Protein AF-0000000079171669 (afdb_homodimer)

Radius of gyration: 24.83 Å; Cα contacts (8 Å, |Δi|>4): 778; chains: 2; bounding box: 107×64×56 Å

Solvent-accessible surface area (backbone atoms only — not comparable to full-atom values): 28390 Å² total; per-residue (Å²): 135,84,79,78,77,76,76,77,76,78,76,75,77,74,74,72,75,72,70,76,73,68,82,67,64,66,71,78,35,54,44,98,86,60,49,79,40,49,59,65,47,51,40,52,25,52,44,50,31,38,66,53,55,42,48,67,87,51,72,44,30,57,74,91,30,18,65,59,50,40,49,38,75,72,31,68,59,42,53,47,37,39,47,52,41,50,49,42,52,50,50,41,63,72,70,65,58,77,78,76,82,76,78,33,35,28,35,39,33,33,37,77,54,38,37,31,40,54,60,71,62,30,59,78,41,50,28,16,44,39,73,79,52,65,69,61,51,49,55,55,49,56,66,34,71,55,47,59,32,63,66,43,50,53,50,51,50,54,40,49,74,71,63,37,38,34,33,38,51,37,81,54,47,48,93,43,45,68,30,49,52,52,21,38,46,74,58,69,50,74,84,60,72,46,77,45,54,33,50,82,90,47,69,86,49,48,50,17,57,52,49,12,48,52,47,42,52,43,42,72,71,59,37,42,46,56,30,33,43,21,32,42,66,24,70,60,42,53,71,59,70,54,75,34,60,38,65,35,81,54,71,45,66,64,63,79,137,84,78,78,78,77,76,77,76,75,75,74,76,74,73,70,76,71,70,76,72,68,81,65,64,64,68,76,37,55,45,98,87,59,49,78,40,47,59,65,47,50,40,52,26,52,45,50,31,39,67,54,56,43,50,67,89,51,72,45,31,56,74,91,30,18,64,59,49,40,51,40,75,71,32,68,58,41,53,48,38,38,45,52,39,49,50,39,50,50,51,40,63,74,70,65,59,76,79,76,80,75,78,32,34,28,35,39,32,34,37,78,54,37,37,30,42,53,59,71,62,30,60,77,41,49,28,16,43,40,73,81,51,63,70,61,51,49,54,55,49,55,65,34,72,55,47,60,33,65,66,42,50,52,50,52,51,52,40,49,73,71,64,38,38,33,32,38,50,38,81,52,46,48,91,44,45,66,30,48,52,51,22,38,45,75,57,68,49,74,84,60,72,45,79,46,53,33,48,82,90,45,70,86,50,47,48,18,56,51,49,12,50,52,47,44,53,42,41,74,73,59,37,43,44,54,30,34,44,21,31,42,66,24,70,61,42,54,69,60,70,56,74,35,61,37,65,36,81,55,71,47,66,64,64,80

Structure (mmCIF, N/CA/C/O backbone):
data_AF-0000000079171669-model_v1
#
loop_
_entity.id
_entity.type
_entity.pdbx_description
1 polymer 'Acid phosphatase'
#
loop_
_atom_site.group_PDB
_atom_site.id
_atom_site.type_symbol
_atom_site.label_atom_id
_atom_site.label_alt_id
_atom_site.label_comp_id
_atom_site.label_asym_id
_atom_site.label_entity_id
_atom_site.label_seq_id
_atom_site.pdbx_PDB_ins_code
_atom_site.Cartn_x
_atom_site.Cartn_y
_atom_site.Cartn_z
_atom_site.occupancy
_atom_site.B_iso_or_equiv
_atom_site.auth_seq_id
_atom_site.auth_comp_id
_atom_site.auth_asym_id
_atom_site.auth_atom_id
_atom_site.pdbx_PDB_model_num
ATOM 1 N N . MET A 1 1 ? -47.844 -34.594 29.109 1 32.5 1 MET A N 1
ATOM 2 C CA . MET A 1 1 ? -47.312 -33.219 29.156 1 32.5 1 MET A CA 1
ATOM 3 C C . MET A 1 1 ? -46.531 -32.906 27.891 1 32.5 1 MET A C 1
ATOM 5 O O . MET A 1 1 ? -45.562 -33.562 27.562 1 32.5 1 MET A O 1
ATOM 9 N N . GLU A 1 2 ? -47.219 -32.344 26.828 1 31.36 2 GLU A N 1
ATOM 10 C CA . GLU A 1 2 ? -46.938 -32 25.438 1 31.36 2 GLU A CA 1
ATOM 11 C C . GLU A 1 2 ? -45.875 -30.922 25.344 1 31.36 2 GLU A C 1
ATOM 13 O O . GLU A 1 2 ? -46.062 -29.812 25.828 1 31.36 2 GLU A O 1
ATOM 18 N N . ARG A 1 3 ? -44.562 -31.297 25.5 1 36.62 3 ARG A N 1
ATOM 19 C CA . ARG A 1 3 ? -43.406 -30.391 25.406 1 36.62 3 ARG A CA 1
ATOM 20 C C . ARG A 1 3 ? -43.469 -29.594 24.109 1 36.62 3 ARG A C 1
ATOM 22 O O . ARG A 1 3 ? -43.531 -30.156 23.016 1 36.62 3 ARG A O 1
ATOM 29 N N . TYR A 1 4 ? -44.062 -28.359 24.156 1 34.09 4 TYR A N 1
ATOM 30 C CA . TYR A 1 4 ? -44.094 -27.406 23.062 1 34.09 4 TYR A CA 1
ATOM 31 C C . TYR A 1 4 ? -42.688 -27.109 22.547 1 34.09 4 TYR A C 1
ATOM 33 O O . TYR A 1 4 ? -41.781 -26.812 23.328 1 34.09 4 TYR A O 1
ATOM 41 N N . VAL A 1 5 ? -42.25 -27.75 21.484 1 37.69 5 VAL A N 1
ATOM 42 C CA . VAL A 1 5 ? -41.031 -27.531 20.703 1 37.69 5 VAL A CA 1
ATOM 43 C C . VAL A 1 5 ? -41 -26.078 20.219 1 37.69 5 VAL A C 1
ATOM 45 O O . VAL A 1 5 ? -41.875 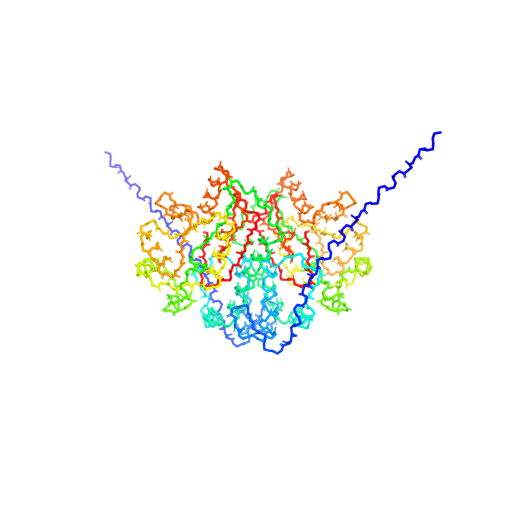-25.656 19.453 1 37.69 5 VAL A O 1
ATOM 48 N N . VAL A 1 6 ? -40.625 -25.125 21.078 1 36.31 6 VAL A N 1
ATOM 49 C CA . VAL A 1 6 ? -40.469 -23.734 20.656 1 36.31 6 VAL A CA 1
ATOM 50 C C . VAL A 1 6 ? -39.438 -23.656 19.516 1 36.31 6 VAL A C 1
ATOM 52 O O . VAL A 1 6 ? -38.281 -24.047 19.672 1 36.31 6 VAL A O 1
ATOM 55 N N . VAL A 1 7 ? -39.875 -23.766 18.266 1 35.84 7 VAL A N 1
ATOM 56 C CA . VAL A 1 7 ? -39.094 -23.516 17.047 1 35.84 7 VAL A CA 1
ATOM 57 C C . VAL A 1 7 ? -38.562 -22.094 17.062 1 35.84 7 VAL A C 1
ATOM 59 O O . VAL A 1 7 ? -39.344 -21.125 17.109 1 35.84 7 VAL A O 1
ATOM 62 N N . PHE A 1 8 ? -37.438 -21.891 17.703 1 33.59 8 PHE A N 1
ATOM 63 C CA . PHE A 1 8 ? -36.75 -20.594 17.594 1 33.59 8 PHE A CA 1
ATOM 64 C C . PHE A 1 8 ? -36.469 -20.25 16.141 1 33.59 8 PHE A C 1
ATOM 66 O O . PHE A 1 8 ? -35.781 -20.984 15.445 1 33.59 8 PHE A O 1
ATOM 73 N N . LEU A 1 9 ? -37.406 -19.562 15.484 1 31.53 9 LEU A N 1
ATOM 74 C CA . LEU A 1 9 ? -37.219 -18.953 14.18 1 31.53 9 LEU A CA 1
ATOM 75 C C . LEU A 1 9 ? -36.062 -17.969 14.219 1 31.53 9 LEU A C 1
ATOM 77 O O . LEU A 1 9 ? -36.125 -16.969 14.945 1 31.53 9 LEU A O 1
ATOM 81 N N . VAL A 1 10 ? -34.844 -18.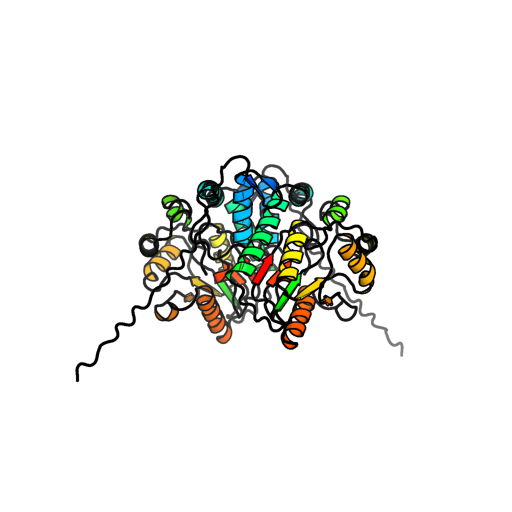453 14.109 1 32.25 10 VAL A N 1
ATOM 82 C CA . VAL A 1 10 ? -33.688 -17.578 13.898 1 32.25 10 VAL A CA 1
ATOM 83 C C . VAL A 1 10 ? -33.969 -16.656 12.703 1 32.25 10 VAL A C 1
ATOM 85 O O . VAL A 1 10 ? -34.156 -17.141 11.578 1 32.25 10 VAL A O 1
ATOM 88 N N . ALA A 1 11 ? -34.562 -15.492 12.922 1 33.06 11 ALA A N 1
ATOM 89 C CA . ALA A 1 11 ? -34.656 -14.43 11.93 1 33.06 11 ALA A CA 1
ATOM 90 C C . ALA A 1 11 ? -33.281 -14.047 11.414 1 33.06 11 ALA A C 1
ATOM 92 O O . ALA A 1 11 ? -32.406 -13.578 12.172 1 33.06 11 ALA A O 1
ATOM 93 N N . MET A 1 12 ? -32.781 -14.797 10.469 1 29.91 12 MET A N 1
ATOM 94 C CA . MET A 1 12 ? -31.625 -14.383 9.688 1 29.91 12 MET A CA 1
ATOM 95 C C . MET A 1 12 ? -31.812 -12.969 9.148 1 29.91 12 MET A C 1
ATOM 97 O O . MET A 1 12 ? -32.688 -12.727 8.32 1 29.91 12 MET A O 1
ATOM 101 N N . CYS A 1 13 ? -31.688 -11.953 9.984 1 30.45 13 CYS A N 1
ATOM 102 C CA . CYS A 1 13 ? -31.625 -10.594 9.453 1 30.45 13 CYS A CA 1
ATOM 103 C C . CYS A 1 13 ? -30.609 -10.5 8.32 1 30.45 13 CYS A C 1
ATOM 105 O O . CYS A 1 13 ? -29.406 -10.648 8.531 1 30.45 13 CYS A O 1
ATOM 107 N N . LEU A 1 14 ? -30.984 -10.953 7.141 1 30.83 14 LEU A N 1
ATOM 108 C CA . LEU A 1 14 ? -30.297 -10.633 5.902 1 30.83 14 LEU A CA 1
ATOM 109 C C . LEU A 1 14 ? -30.031 -9.133 5.797 1 30.83 14 LEU A C 1
ATOM 111 O O . LEU A 1 14 ? -30.969 -8.359 5.57 1 30.83 14 LEU A O 1
ATOM 115 N N . SER A 1 15 ? -29.188 -8.617 6.637 1 32.41 15 SER A N 1
ATOM 116 C CA . SER A 1 15 ? -28.766 -7.25 6.344 1 32.41 15 SER A CA 1
ATOM 117 C C . SER A 1 15 ? -28.328 -7.102 4.895 1 32.41 15 SER A C 1
ATOM 119 O O . SER A 1 15 ? -27.359 -7.734 4.465 1 32.41 15 SER A O 1
ATOM 121 N N . ASN A 1 16 ? -29.281 -6.852 4.047 1 31.03 16 ASN A N 1
ATOM 122 C CA . ASN A 1 16 ? -29 -6.344 2.707 1 31.03 16 ASN A CA 1
ATOM 123 C C . ASN A 1 16 ? -28.047 -5.152 2.74 1 31.03 16 ASN A C 1
ATOM 125 O O . ASN A 1 16 ? -28.375 -4.109 3.305 1 31.03 16 ASN A O 1
ATOM 129 N N . VAL A 1 17 ? -26.828 -5.449 2.805 1 33.41 17 VAL A N 1
ATOM 130 C CA . VAL A 1 17 ? -25.875 -4.398 2.477 1 33.41 17 VAL A CA 1
ATOM 131 C C . VAL A 1 17 ? -26.234 -3.766 1.134 1 33.41 17 VAL A C 1
ATOM 133 O O . VAL A 1 17 ? -26.125 -4.406 0.087 1 33.41 17 VAL A O 1
ATOM 136 N N . LEU A 1 18 ? -27.297 -2.92 1.169 1 29.25 18 LEU A N 1
ATOM 137 C CA . LEU A 1 18 ? -27.562 -2.045 0.03 1 29.25 18 LEU A CA 1
ATOM 138 C C . LEU A 1 18 ? -26.281 -1.345 -0.417 1 29.25 18 LEU A C 1
ATOM 140 O O . LEU A 1 18 ? -25.734 -0.522 0.317 1 29.25 18 LEU A O 1
ATOM 144 N N . THR A 1 19 ? -25.547 -2.025 -1.146 1 34.75 19 THR A N 1
ATOM 145 C CA . THR A 1 19 ? -24.594 -1.234 -1.927 1 34.75 19 THR A CA 1
ATOM 146 C C . THR A 1 19 ? -25.328 -0.146 -2.713 1 34.75 19 THR A C 1
ATOM 148 O O . THR A 1 19 ? -26.203 -0.441 -3.531 1 34.75 19 THR A O 1
ATOM 151 N N . ALA A 1 20 ? -25.547 0.956 -2.146 1 31.33 20 ALA A N 1
ATOM 152 C CA . ALA A 1 20 ? -26.047 2.098 -2.916 1 31.33 20 ALA A CA 1
ATOM 153 C C . ALA A 1 20 ? -25.312 2.213 -4.25 1 31.33 20 ALA A C 1
ATOM 155 O O . ALA A 1 20 ? -24.141 2.615 -4.293 1 31.33 20 ALA A O 1
ATOM 156 N N . ALA A 1 21 ? -25.719 1.416 -5.207 1 32.19 21 ALA A N 1
ATOM 157 C CA . ALA A 1 21 ? -25.391 1.851 -6.562 1 32.19 21 ALA A CA 1
ATOM 158 C C . ALA A 1 21 ? -25.828 3.293 -6.797 1 32.19 21 ALA A C 1
ATOM 160 O O . ALA A 1 21 ? -27.031 3.584 -6.852 1 32.19 21 ALA A O 1
ATOM 161 N N . ALA A 1 22 ? -25.125 4.316 -6.266 1 33.56 22 ALA A N 1
ATOM 162 C CA . ALA A 1 22 ? -25.469 5.664 -6.719 1 33.56 22 ALA A CA 1
ATOM 163 C C . ALA A 1 22 ? -25.766 5.684 -8.219 1 33.56 22 ALA A C 1
ATOM 165 O O . ALA A 1 22 ? -25.016 5.098 -9.008 1 33.56 22 ALA A O 1
ATOM 166 N N . ASP A 1 23 ? -26.969 5.777 -8.656 1 34.66 23 ASP A N 1
ATOM 167 C CA . ASP A 1 23 ? -27.312 6.082 -10.039 1 34.66 23 ASP A CA 1
ATOM 168 C C . ASP A 1 23 ? -26.297 7.027 -10.664 1 34.66 23 ASP A C 1
ATOM 170 O O . ASP A 1 23 ? -26.297 8.227 -10.391 1 34.66 23 ASP A O 1
ATOM 174 N N . TRP A 1 24 ? -25.078 6.566 -10.836 1 37.25 24 TRP A N 1
ATOM 175 C CA . TRP A 1 24 ? -24.094 7.336 -11.578 1 37.25 24 TRP A CA 1
ATOM 176 C C . TRP A 1 24 ? -24.688 7.875 -12.875 1 37.25 24 TRP A C 1
ATOM 178 O O . TRP A 1 24 ? -25 7.109 -13.789 1 37.25 24 TRP A O 1
ATOM 188 N N . ASN A 1 25 ? -25.594 8.648 -12.945 1 38.28 25 ASN A N 1
ATOM 189 C CA . ASN A 1 25 ? -25.719 9.367 -14.211 1 38.28 25 ASN A CA 1
ATOM 190 C C . ASN A 1 25 ? -24.344 9.75 -14.766 1 38.28 25 ASN A C 1
ATOM 192 O O . ASN A 1 25 ? -23.594 10.469 -14.117 1 38.28 25 ASN A O 1
ATOM 196 N N . ILE A 1 26 ? -23.688 9 -15.609 1 40.56 26 ILE A N 1
ATOM 197 C CA . ILE A 1 26 ? -22.375 8.695 -16.188 1 40.56 26 ILE A CA 1
ATOM 198 C C . ILE A 1 26 ? -21.578 9.984 -16.391 1 40.56 26 ILE A C 1
ATOM 200 O O . ILE A 1 26 ? -20.375 10.016 -16.156 1 40.56 26 ILE A O 1
ATOM 204 N N . LEU A 1 27 ? -22.125 10.953 -17.047 1 44.28 27 LEU A N 1
ATOM 205 C CA . LEU A 1 27 ? -21.359 12.023 -17.672 1 44.28 27 LEU A CA 1
ATOM 206 C C . LEU A 1 27 ? -20.688 12.898 -16.625 1 44.28 27 LEU A C 1
ATOM 208 O O . LEU A 1 27 ? -19.516 13.266 -16.781 1 44.28 27 LEU A O 1
ATOM 212 N N . ASN A 1 28 ? -21.406 13.805 -15.883 1 48.16 28 ASN A N 1
ATOM 213 C CA . ASN A 1 28 ? -20.938 14.898 -15.023 1 48.16 28 ASN A CA 1
ATOM 214 C C . ASN A 1 28 ? -21.062 14.547 -13.547 1 48.16 28 ASN A C 1
ATOM 216 O O . ASN A 1 28 ? -22.078 14.852 -12.922 1 48.16 28 ASN A O 1
ATOM 220 N N . GLN A 1 29 ? -20.203 13.523 -13.164 1 59.03 29 GLN A N 1
ATOM 221 C CA . GLN A 1 29 ? -20.391 13.227 -11.75 1 59.03 29 GLN A CA 1
ATOM 222 C C . GLN A 1 29 ? -19.531 14.156 -10.883 1 59.03 29 GLN A C 1
ATOM 224 O O . GLN A 1 29 ? -18.469 14.594 -11.305 1 59.03 29 GLN A O 1
ATOM 229 N N . ARG A 1 30 ? -20.234 14.758 -9.961 1 62.62 30 ARG A N 1
ATOM 230 C CA . ARG A 1 30 ? -19.547 15.562 -8.953 1 62.62 30 ARG A CA 1
ATOM 231 C C . ARG A 1 30 ? -19.219 14.727 -7.719 1 62.62 30 ARG A C 1
ATOM 233 O O . ARG A 1 30 ? -20.031 13.883 -7.312 1 62.62 30 ARG A O 1
ATOM 240 N N . THR A 1 31 ? -18.047 14.922 -7.387 1 74.06 31 THR A N 1
ATOM 241 C CA . THR A 1 31 ? -17.703 14.32 -6.105 1 74.06 31 THR A CA 1
ATOM 242 C C . THR A 1 31 ? -18.484 14.961 -4.969 1 74.06 31 THR A C 1
ATOM 244 O O . THR A 1 31 ? -19.25 15.914 -5.191 1 74.06 31 THR A O 1
ATOM 247 N N . LYS A 1 32 ? -18.359 14.398 -3.863 1 66.19 32 LYS A N 1
ATOM 248 C CA . LYS A 1 32 ? -19.031 14.938 -2.682 1 66.19 32 LYS A CA 1
ATOM 249 C C . LYS A 1 32 ? -18.609 16.391 -2.432 1 66.19 32 LYS A C 1
ATOM 251 O O . LYS A 1 32 ? -19.406 17.188 -1.93 1 66.19 32 LYS A O 1
ATOM 256 N N . SER A 1 33 ? -17.406 16.672 -2.906 1 68.62 33 SER A N 1
ATOM 257 C CA . SER A 1 33 ? -16.922 18.031 -2.713 1 68.62 33 SER A CA 1
ATOM 258 C C . SER A 1 33 ? -17.312 18.922 -3.881 1 68.62 33 SER A C 1
ATOM 260 O O . SER A 1 33 ? -16.984 20.109 -3.889 1 68.62 33 SER A O 1
ATOM 262 N N . GLY A 1 34 ? -17.969 18.328 -4.895 1 73.06 34 GLY A N 1
ATOM 263 C CA . GLY A 1 34 ? -18.453 19.125 -6.012 1 73.06 34 GLY A CA 1
ATOM 264 C C . GLY A 1 34 ? -17.5 19.141 -7.191 1 73.06 34 GLY A C 1
ATOM 265 O O . GLY A 1 34 ? -17.703 19.891 -8.148 1 73.06 34 GLY A O 1
ATOM 266 N N . LEU A 1 35 ? -16.516 18.375 -7.113 1 78.81 35 LEU A N 1
ATOM 267 C CA . LEU A 1 35 ? -15.531 18.297 -8.188 1 78.81 35 LEU A CA 1
ATOM 268 C C . LEU A 1 35 ? -16.109 17.578 -9.398 1 78.81 35 LEU A C 1
ATOM 270 O O . LEU A 1 35 ? -16.641 16.484 -9.273 1 78.81 35 LEU A O 1
ATOM 274 N N . LYS A 1 36 ? -16.078 18.266 -10.547 1 84.62 36 LYS A N 1
ATOM 275 C CA . LYS A 1 36 ? -16.469 17.609 -11.789 1 84.62 36 LYS A CA 1
ATOM 276 C C . LYS A 1 36 ? -15.398 16.625 -12.25 1 84.62 36 LYS A C 1
ATOM 278 O O . LYS A 1 36 ? -14.234 17 -12.414 1 84.62 36 LYS A O 1
ATOM 283 N N . ILE A 1 37 ? -15.852 15.32 -12.406 1 90.69 37 ILE A N 1
ATOM 284 C CA . ILE A 1 37 ? -14.859 14.32 -12.781 1 90.69 37 ILE A CA 1
ATOM 285 C C . ILE A 1 37 ? -15.391 13.461 -13.922 1 90.69 37 ILE A C 1
ATOM 287 O O . ILE A 1 37 ? -16.609 13.359 -14.117 1 90.69 37 ILE A O 1
ATOM 291 N N . THR A 1 38 ? -14.5 12.922 -14.711 1 94 38 THR A N 1
ATOM 292 C CA . THR A 1 38 ? -14.852 11.961 -15.75 1 94 38 THR A CA 1
ATOM 293 C C . THR A 1 38 ? -14.961 10.555 -15.172 1 94 38 THR A C 1
ATOM 295 O O . THR A 1 38 ? -14.562 10.312 -14.031 1 94 38 THR A O 1
ATOM 298 N N . LEU A 1 39 ? -15.523 9.672 -15.938 1 95.12 39 LEU A N 1
ATOM 299 C CA . LEU A 1 39 ? -15.578 8.273 -15.547 1 95.12 39 LEU A CA 1
ATOM 300 C C . LEU A 1 39 ? -14.18 7.691 -15.383 1 95.12 39 LEU A C 1
ATOM 302 O O . LEU A 1 39 ? -13.938 6.871 -14.492 1 95.12 39 LEU A O 1
ATOM 306 N N . LYS A 1 40 ? -13.305 8.133 -16.234 1 96.44 40 LYS A N 1
ATOM 307 C CA . LYS A 1 40 ? -11.922 7.676 -16.125 1 96.44 40 LYS A CA 1
ATOM 308 C C . LYS A 1 40 ? -11.305 8.078 -14.797 1 96.44 40 LYS A C 1
ATOM 310 O O . LYS A 1 40 ? -10.625 7.281 -14.148 1 96.44 40 LYS A O 1
ATOM 315 N N . ASN A 1 41 ? -11.547 9.32 -14.383 1 97.12 41 ASN A N 1
ATOM 316 C CA . ASN A 1 41 ? -11.062 9.766 -13.086 1 97.12 41 ASN A CA 1
ATOM 317 C C . ASN A 1 41 ? -11.578 8.883 -11.953 1 97.12 41 ASN A C 1
ATOM 319 O O . ASN A 1 41 ? -10.828 8.508 -11.055 1 97.12 41 ASN A O 1
ATOM 323 N N . TYR A 1 42 ? -12.82 8.578 -12.055 1 96.75 42 TYR A N 1
ATOM 324 C CA . TYR A 1 42 ? -13.469 7.785 -11.016 1 96.75 42 TYR A CA 1
ATOM 325 C C . TYR A 1 42 ? -12.875 6.379 -10.961 1 96.75 42 TYR A C 1
ATOM 327 O O . TYR A 1 42 ? -12.484 5.906 -9.891 1 96.75 42 TYR A O 1
ATOM 335 N N . CYS A 1 43 ? -12.789 5.727 -12.07 1 98.38 43 CYS A N 1
ATOM 336 C CA . CYS A 1 43 ? -12.344 4.34 -12.117 1 98.38 43 CYS A CA 1
ATOM 337 C C . CYS A 1 43 ? -10.859 4.234 -11.766 1 98.38 43 CYS A C 1
ATOM 339 O O . CYS A 1 43 ? -10.438 3.273 -11.117 1 98.38 43 CYS A O 1
ATOM 341 N N . GLU A 1 44 ? -10.078 5.211 -12.25 1 98.06 44 GLU A N 1
ATOM 342 C CA . GLU A 1 44 ? -8.672 5.242 -11.867 1 98.06 44 GLU A CA 1
ATOM 343 C C . GLU A 1 44 ? -8.508 5.418 -10.359 1 98.06 44 GLU A C 1
ATOM 345 O O . GLU A 1 44 ? -7.645 4.789 -9.75 1 98.06 44 GLU A O 1
ATOM 350 N N . SER A 1 45 ? -9.328 6.242 -9.797 1 98.31 45 SER A N 1
ATOM 351 C CA . SER A 1 45 ? -9.281 6.457 -8.359 1 98.31 45 SER A CA 1
ATOM 352 C C . SER A 1 45 ? -9.703 5.203 -7.598 1 98.31 45 SER A C 1
ATOM 354 O O . SER A 1 45 ? -9.086 4.844 -6.59 1 98.31 45 SER A O 1
ATOM 356 N N . TRP A 1 46 ? -10.766 4.59 -8.062 1 98.38 46 TRP A N 1
ATOM 357 C CA . TRP A 1 46 ? -11.203 3.344 -7.445 1 98.38 46 TRP A CA 1
ATOM 358 C C . TRP A 1 46 ? -10.078 2.312 -7.453 1 98.38 46 TRP A C 1
ATOM 360 O O . TRP A 1 46 ? -9.758 1.727 -6.418 1 98.38 46 TRP A O 1
ATOM 370 N N . ARG A 1 47 ? -9.438 2.166 -8.578 1 98.69 47 ARG A N 1
ATOM 371 C CA . ARG A 1 47 ? -8.344 1.213 -8.719 1 98.69 47 ARG A CA 1
ATOM 372 C C . ARG A 1 47 ? -7.195 1.555 -7.773 1 98.69 47 ARG A C 1
ATOM 374 O O . ARG A 1 47 ? -6.664 0.677 -7.09 1 98.69 47 ARG A O 1
ATOM 381 N N . MET A 1 48 ? -6.836 2.822 -7.738 1 98.38 48 MET A N 1
ATOM 382 C CA . MET A 1 48 ? -5.742 3.271 -6.883 1 98.38 48 MET A CA 1
ATOM 383 C C . MET A 1 48 ? -6.031 2.967 -5.418 1 98.38 48 MET A C 1
ATOM 385 O O . MET A 1 48 ? -5.168 2.459 -4.703 1 98.38 48 MET A O 1
ATOM 389 N N . ASN A 1 49 ? -7.211 3.207 -4.992 1 98.75 49 ASN A N 1
ATOM 390 C CA . ASN A 1 49 ? -7.551 3.025 -3.586 1 98.75 49 ASN A CA 1
ATOM 391 C C . ASN A 1 49 ? -7.719 1.549 -3.236 1 98.75 49 ASN A C 1
ATOM 393 O O . ASN A 1 49 ? -7.547 1.157 -2.08 1 98.75 49 ASN A O 1
ATOM 397 N N . VAL A 1 50 ? -8.031 0.712 -4.23 1 98.69 50 VAL A N 1
ATOM 398 C CA . VAL A 1 50 ? -7.961 -0.732 -4.031 1 98.69 50 VAL A CA 1
ATOM 399 C C . VAL A 1 50 ? -6.508 -1.153 -3.824 1 98.69 50 VAL A C 1
ATOM 401 O O . VAL A 1 50 ? -6.195 -1.876 -2.875 1 98.69 50 VAL A O 1
ATOM 404 N N . GLU A 1 51 ? -5.629 -0.632 -4.715 1 98.69 51 GLU A N 1
ATOM 405 C CA . GLU A 1 51 ? -4.215 -0.991 -4.637 1 98.69 51 GLU A CA 1
ATOM 406 C C . GLU A 1 51 ? -3.596 -0.51 -3.33 1 98.69 51 GLU A C 1
ATOM 408 O O . GLU A 1 51 ? -2.689 -1.151 -2.795 1 98.69 51 GLU A O 1
ATOM 413 N N . LEU A 1 52 ? -4.125 0.537 -2.77 1 98.44 52 LEU A N 1
ATOM 414 C CA . LEU A 1 52 ? -3.57 1.107 -1.547 1 98.44 52 LEU A CA 1
ATOM 415 C C . LEU A 1 52 ? -4.227 0.495 -0.315 1 98.44 52 LEU A C 1
ATOM 417 O O . LEU A 1 52 ? -3.955 0.916 0.812 1 98.44 52 LEU A O 1
ATOM 421 N N . ASN A 1 53 ? -5.09 -0.428 -0.525 1 97.81 53 ASN A N 1
ATOM 422 C CA . ASN A 1 53 ? -5.793 -1.15 0.529 1 97.81 53 ASN A CA 1
ATOM 423 C C . ASN A 1 53 ? -6.73 -0.232 1.309 1 97.81 53 ASN A C 1
ATOM 425 O O . ASN A 1 53 ? -7.062 -0.511 2.461 1 97.81 53 ASN A O 1
ATOM 429 N N . ASN A 1 54 ? -7.078 0.945 0.728 1 98.5 54 ASN A N 1
ATOM 430 C CA . ASN A 1 54 ? -8.125 1.782 1.296 1 98.5 54 ASN A CA 1
ATOM 431 C C . ASN A 1 54 ? -9.508 1.181 1.063 1 98.5 54 ASN A C 1
ATOM 433 O O . ASN A 1 54 ? -10.32 1.099 1.989 1 98.5 54 ASN A O 1
ATOM 437 N N . ILE A 1 55 ? -9.719 0.837 -0.209 1 98.19 55 ILE A N 1
ATOM 438 C CA . ILE A 1 55 ? -10.93 0.099 -0.547 1 98.19 55 ILE A CA 1
ATOM 439 C C . ILE A 1 55 ? -10.703 -1.396 -0.342 1 98.19 55 ILE A C 1
ATOM 441 O O . ILE A 1 55 ? -9.766 -1.969 -0.909 1 98.19 55 ILE A O 1
ATOM 445 N N . ARG A 1 56 ? -11.547 -1.996 0.475 1 96.75 56 ARG A N 1
ATOM 446 C CA . ARG A 1 56 ? -11.43 -3.41 0.817 1 96.75 56 ARG A CA 1
ATOM 447 C C . ARG A 1 56 ? -12.766 -4.121 0.688 1 96.75 56 ARG A C 1
ATOM 449 O O . ARG A 1 56 ? -13.805 -3.477 0.522 1 96.75 56 ARG A O 1
ATOM 456 N N . GLU A 1 57 ? -12.727 -5.395 0.627 1 95.06 57 GLU A N 1
ATOM 457 C CA . GLU A 1 57 ? -13.867 -6.293 0.777 1 95.06 57 GLU A CA 1
ATOM 458 C C . GLU A 1 57 ? -14.898 -6.062 -0.324 1 95.06 57 GLU A C 1
ATOM 460 O O . GLU A 1 57 ? -16.094 -6.223 -0.1 1 95.06 57 GLU A O 1
ATOM 465 N N . PHE A 1 58 ? -14.469 -5.57 -1.46 1 96.12 58 PHE A N 1
ATOM 466 C CA . PHE A 1 58 ? -15.422 -5.492 -2.561 1 96.12 58 PHE A CA 1
ATOM 467 C C . PHE A 1 58 ? -15.672 -6.871 -3.16 1 96.12 58 PHE A C 1
ATOM 469 O O . PHE A 1 58 ? -14.758 -7.695 -3.24 1 96.12 58 PHE A O 1
ATOM 476 N N . SER A 1 59 ? -16.875 -7.105 -3.58 1 96.06 59 SER A N 1
ATOM 477 C CA . SER A 1 59 ? -17.25 -8.398 -4.141 1 96.06 59 SER A CA 1
ATOM 478 C C . SER A 1 59 ? -17.109 -8.406 -5.66 1 96.06 59 SER A C 1
A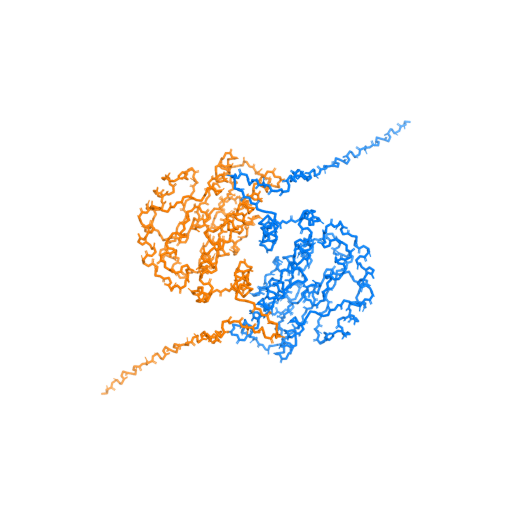TOM 480 O O . SER A 1 59 ? -16.906 -9.453 -6.266 1 96.06 59 SER A O 1
ATOM 482 N N . VAL A 1 60 ? -17.344 -7.195 -6.184 1 97.81 60 VAL A N 1
ATOM 483 C CA . VAL A 1 60 ? -17.234 -7.055 -7.633 1 97.81 60 VAL A CA 1
ATOM 484 C C . VAL A 1 60 ? -16.625 -5.695 -7.973 1 97.81 60 VAL A C 1
ATOM 486 O O . VAL A 1 60 ? -16.688 -4.762 -7.172 1 97.81 60 VAL A O 1
ATOM 489 N N . VAL A 1 61 ? -16 -5.609 -9.078 1 98.38 61 VAL A N 1
ATOM 490 C CA . VAL A 1 61 ? -15.648 -4.324 -9.664 1 98.38 61 VAL A CA 1
ATOM 491 C C . VAL A 1 61 ? -16.906 -3.537 -9.992 1 98.38 61 VAL A C 1
ATOM 493 O O . VAL A 1 61 ? -17.875 -4.09 -10.539 1 98.38 61 VAL A O 1
ATOM 496 N N . PRO A 1 62 ? -16.906 -2.244 -9.633 1 97.38 62 PRO A N 1
ATOM 497 C CA . PRO A 1 62 ? -18.094 -1.474 -10.039 1 97.38 62 PRO A CA 1
ATOM 498 C C . PRO A 1 62 ? -18.406 -1.608 -11.523 1 97.38 62 PRO A C 1
ATOM 500 O O . PRO A 1 62 ? -17.5 -1.571 -12.359 1 97.38 62 PRO A O 1
ATOM 503 N N . SER A 1 63 ? -19.656 -1.754 -11.797 1 96.69 63 SER A N 1
ATOM 504 C CA . SER A 1 63 ? -20.078 -2.045 -13.164 1 96.69 63 SER A CA 1
ATOM 505 C C . SER A 1 63 ? -19.562 -0.997 -14.141 1 96.69 63 SER A C 1
ATOM 507 O O . SER A 1 63 ? -19.125 -1.33 -15.242 1 96.69 63 SER A O 1
ATOM 509 N N . GLU A 1 64 ? -19.547 0.235 -13.75 1 96.44 64 GLU A N 1
ATOM 510 C CA . GLU A 1 64 ? -19.109 1.319 -14.625 1 96.44 64 GLU A CA 1
ATOM 511 C C . GLU A 1 64 ? -17.609 1.291 -14.852 1 96.44 64 GLU A C 1
ATOM 513 O O . GLU A 1 64 ? -17.094 1.961 -15.75 1 96.44 64 GLU A O 1
ATOM 518 N N . CYS A 1 65 ? -16.891 0.455 -14.07 1 98.12 65 CYS A N 1
ATOM 519 C CA . CYS A 1 65 ? -15.445 0.482 -14.141 1 98.12 65 CYS A CA 1
ATOM 520 C C . CYS A 1 65 ? -14.906 -0.797 -14.766 1 98.12 65 CYS A C 1
ATOM 522 O O . CYS A 1 65 ? -13.695 -0.946 -14.945 1 98.12 65 CYS A O 1
ATOM 524 N N . THR A 1 66 ? -15.742 -1.722 -15.164 1 98.12 66 THR A N 1
ATOM 525 C CA . THR A 1 66 ? -15.266 -3.01 -15.656 1 98.12 66 THR A CA 1
ATOM 526 C C . THR A 1 66 ? -14.461 -2.834 -16.938 1 98.12 66 THR A C 1
ATOM 528 O O . THR A 1 66 ? -13.445 -3.506 -17.141 1 98.12 66 THR A O 1
ATOM 531 N N . SER A 1 67 ? -14.898 -1.946 -17.781 1 97.94 67 SER A N 1
ATOM 532 C CA . SER A 1 67 ? -14.172 -1.692 -19.016 1 97.94 67 SER A CA 1
ATOM 533 C C . SER A 1 67 ? -12.797 -1.099 -18.734 1 97.94 67 SER A C 1
ATOM 535 O O . SER A 1 67 ? -11.797 -1.53 -19.328 1 97.94 67 SER A O 1
ATOM 537 N N . TYR A 1 68 ? -12.773 -0.156 -17.891 1 98.25 68 TYR A N 1
ATOM 538 C CA . TYR A 1 68 ? -11.516 0.475 -17.516 1 98.25 68 TYR A CA 1
ATOM 539 C C . TYR A 1 68 ? -10.555 -0.542 -16.906 1 98.25 68 TYR A C 1
ATOM 541 O O . TYR A 1 68 ? -9.383 -0.591 -17.281 1 98.25 68 TYR A O 1
ATOM 549 N N . ILE A 1 69 ? -11.031 -1.332 -16 1 98.56 69 ILE A N 1
ATOM 550 C CA . ILE A 1 69 ? -10.195 -2.318 -15.32 1 98.56 69 ILE A CA 1
ATOM 551 C C . ILE A 1 69 ? -9.711 -3.361 -16.312 1 98.56 69 ILE A C 1
ATOM 553 O O . ILE A 1 69 ? -8.547 -3.768 -16.281 1 98.56 69 ILE A O 1
ATOM 557 N N . GLY A 1 70 ? -10.602 -3.777 -17.172 1 98.56 70 GLY A N 1
ATOM 558 C CA . GLY A 1 70 ? -10.188 -4.703 -18.219 1 98.56 70 GLY A CA 1
ATOM 559 C C . GLY A 1 70 ? -9.062 -4.164 -19.078 1 98.56 70 GLY A C 1
ATOM 560 O O . GLY A 1 70 ? -8.078 -4.863 -19.328 1 98.56 70 GLY A O 1
ATOM 561 N N . LYS A 1 71 ? -9.219 -2.941 -19.516 1 98.38 71 LYS A N 1
ATOM 562 C CA . LYS A 1 71 ? -8.188 -2.297 -20.328 1 98.38 71 LYS A CA 1
ATOM 563 C C . LYS A 1 71 ? -6.871 -2.189 -19.562 1 98.38 71 LYS A C 1
ATOM 565 O O . LYS A 1 71 ? -5.801 -2.422 -20.141 1 98.38 71 LYS A O 1
ATOM 570 N N . TYR A 1 72 ? -6.961 -1.879 -18.359 1 98.38 72 TYR A N 1
ATOM 571 C CA . TYR A 1 72 ? -5.75 -1.773 -17.547 1 98.38 72 TYR A CA 1
ATOM 572 C C . TYR A 1 72 ? -5.062 -3.127 -17.406 1 98.38 72 TYR A C 1
ATOM 574 O O . TYR A 1 72 ? -3.879 -3.264 -17.734 1 98.38 72 TYR A O 1
ATOM 582 N N . MET A 1 73 ? -5.809 -4.188 -17.094 1 98.12 73 MET A N 1
ATOM 583 C CA . MET A 1 73 ? -5.262 -5.492 -16.734 1 98.12 73 MET A CA 1
ATOM 584 C C . MET A 1 73 ? -4.723 -6.215 -17.969 1 98.12 73 MET A C 1
ATOM 586 O O . MET A 1 73 ? -3.99 -7.199 -17.844 1 98.12 73 MET A O 1
ATOM 590 N N . THR A 1 74 ? -5.07 -5.707 -19.078 1 97.56 74 THR A N 1
ATOM 591 C CA . THR A 1 74 ? -4.586 -6.336 -20.297 1 97.56 74 THR A CA 1
ATOM 592 C C . THR A 1 74 ? -3.703 -5.371 -21.078 1 97.56 74 THR A C 1
ATOM 594 O O . THR A 1 74 ? -3.287 -5.68 -22.203 1 97.56 74 THR A O 1
ATOM 597 N N . GLY A 1 75 ? -3.449 -4.227 -20.531 1 96.12 75 GLY A N 1
ATOM 598 C CA . GLY A 1 75 ? -2.762 -3.188 -21.297 1 96.12 75 GLY A CA 1
ATOM 599 C C . GLY A 1 75 ? -1.315 -3.006 -20.875 1 96.12 75 GLY A C 1
ATOM 600 O O . GLY A 1 75 ? -0.822 -3.721 -20 1 96.12 75 GLY A O 1
ATOM 601 N N . THR A 1 76 ? -0.685 -2.045 -21.484 1 96.12 76 THR A N 1
ATOM 602 C CA . THR A 1 76 ? 0.738 -1.766 -21.328 1 96.12 76 THR A CA 1
ATOM 603 C C . THR A 1 76 ? 1.031 -1.274 -19.906 1 96.12 76 THR A C 1
ATOM 605 O O . THR A 1 76 ? 2.037 -1.659 -19.312 1 96.12 76 THR A O 1
ATOM 608 N N . GLN A 1 77 ? 0.133 -0.462 -19.391 1 97.56 77 GLN A N 1
ATOM 609 C CA . GLN A 1 77 ? 0.401 0.135 -18.078 1 97.56 77 GLN A CA 1
ATOM 610 C C . GLN A 1 77 ? 0.474 -0.931 -17 1 97.56 77 GLN A C 1
ATOM 612 O O . GLN A 1 77 ? 1.312 -0.849 -16.094 1 97.56 77 GLN A O 1
ATOM 617 N N . TYR A 1 78 ? -0.398 -1.94 -17.109 1 97.88 78 TYR A N 1
ATOM 618 C CA . TYR A 1 78 ? -0.362 -3.047 -16.156 1 97.88 78 TYR A CA 1
ATOM 619 C C . TYR A 1 78 ? 0.988 -3.754 -16.188 1 97.88 78 TYR A C 1
ATOM 621 O O . TYR A 1 78 ? 1.572 -4.039 -15.148 1 97.88 78 TYR A O 1
ATOM 629 N N . LYS A 1 79 ? 1.428 -3.973 -17.297 1 96.81 79 LYS A N 1
ATOM 630 C CA . LYS A 1 79 ? 2.701 -4.668 -17.469 1 96.81 79 LYS A CA 1
ATOM 631 C C . LYS A 1 79 ? 3.857 -3.834 -16.922 1 96.81 79 LYS A C 1
ATOM 633 O O . LYS A 1 79 ? 4.727 -4.352 -16.219 1 96.81 79 LYS A O 1
ATOM 638 N N . VAL A 1 80 ? 3.84 -2.57 -17.219 1 96.94 80 VAL A N 1
ATOM 639 C CA . VAL A 1 80 ? 4.91 -1.675 -16.781 1 96.94 80 VAL A CA 1
ATOM 640 C C . VAL A 1 80 ? 4.887 -1.536 -15.266 1 96.94 80 VAL A C 1
ATOM 642 O O . VAL A 1 80 ? 5.938 -1.55 -14.617 1 96.94 80 VAL A O 1
ATOM 645 N N . ASP A 1 81 ? 3.688 -1.398 -14.688 1 98.31 81 ASP A N 1
ATOM 646 C CA . ASP A 1 81 ? 3.557 -1.325 -13.234 1 98.31 81 ASP A CA 1
ATOM 647 C C . ASP A 1 81 ? 4.121 -2.578 -12.57 1 98.31 81 ASP A C 1
ATOM 649 O O . ASP A 1 81 ? 4.832 -2.488 -11.57 1 98.31 81 ASP A O 1
ATOM 653 N N . SER A 1 82 ? 3.834 -3.686 -13.125 1 98.38 82 SER A N 1
ATOM 654 C CA . SER A 1 82 ? 4.258 -4.969 -12.57 1 98.38 82 SER A CA 1
ATOM 655 C C . SER A 1 82 ? 5.766 -5.16 -12.711 1 98.38 82 SER A C 1
ATOM 657 O O . SER A 1 82 ? 6.434 -5.586 -11.766 1 98.38 82 SER A O 1
ATOM 659 N N . GLU A 1 83 ? 6.297 -4.824 -13.82 1 97 83 GLU A N 1
ATOM 660 C CA . GLU A 1 83 ? 7.73 -4.953 -14.047 1 97 83 GLU A CA 1
ATOM 661 C C . GLU A 1 83 ? 8.523 -4.051 -13.109 1 97 83 GLU A C 1
ATOM 663 O O . GLU A 1 83 ? 9.609 -4.422 -12.656 1 97 83 GLU A O 1
ATOM 668 N N . SER A 1 84 ? 7.98 -2.916 -12.867 1 97.25 84 SER A N 1
ATOM 669 C CA . SER A 1 84 ? 8.633 -2.012 -11.93 1 97.25 84 SER A CA 1
ATOM 670 C C . SER A 1 84 ? 8.727 -2.635 -10.539 1 97.25 84 SER A C 1
ATOM 672 O O . SER A 1 84 ? 9.75 -2.498 -9.859 1 97.25 84 SER A O 1
ATOM 674 N N . ALA A 1 85 ? 7.668 -3.289 -10.102 1 98.5 85 ALA A N 1
ATOM 675 C CA . ALA A 1 85 ? 7.703 -3.998 -8.82 1 98.5 85 ALA A CA 1
ATOM 676 C C . ALA A 1 85 ? 8.773 -5.082 -8.828 1 98.5 85 ALA A C 1
ATOM 678 O O . ALA A 1 85 ? 9.523 -5.227 -7.855 1 98.5 85 ALA A O 1
ATOM 679 N N . ILE A 1 86 ? 8.875 -5.773 -9.898 1 98.19 86 ILE A N 1
ATOM 680 C CA . ILE A 1 86 ? 9.844 -6.852 -10.039 1 98.19 86 ILE A CA 1
ATOM 681 C C . ILE A 1 86 ? 11.258 -6.281 -10.008 1 98.19 86 ILE A C 1
ATOM 683 O O . ILE A 1 86 ? 12.156 -6.848 -9.375 1 98.19 86 ILE A O 1
ATOM 687 N N . ASP A 1 87 ? 11.445 -5.195 -10.703 1 96.31 87 ASP A N 1
ATOM 688 C CA . ASP A 1 87 ? 12.742 -4.531 -10.688 1 96.31 87 ASP A CA 1
ATOM 689 C C . ASP A 1 87 ? 13.164 -4.172 -9.258 1 96.31 87 ASP A C 1
ATOM 691 O O . ASP A 1 87 ? 14.328 -4.312 -8.898 1 96.31 87 ASP A O 1
ATOM 695 N N . GLU A 1 88 ? 12.203 -3.729 -8.484 1 97.25 88 GLU A N 1
ATOM 696 C CA . GLU A 1 88 ? 12.516 -3.383 -7.102 1 97.25 88 GLU A CA 1
ATOM 697 C C . GLU A 1 88 ? 12.891 -4.617 -6.293 1 97.25 88 GLU A C 1
ATOM 699 O O . GLU A 1 88 ? 13.734 -4.547 -5.398 1 97.25 88 GLU A O 1
ATOM 704 N N . CYS A 1 89 ? 12.242 -5.742 -6.559 1 97.69 89 CYS A N 1
ATOM 705 C CA . CYS A 1 89 ? 12.672 -6.996 -5.945 1 97.69 89 CYS A CA 1
ATOM 706 C C . CYS A 1 89 ? 14.141 -7.27 -6.242 1 97.69 89 CYS A C 1
ATOM 708 O O . CYS A 1 89 ? 14.914 -7.598 -5.336 1 97.69 89 CYS A O 1
ATOM 710 N N . SER A 1 90 ? 14.469 -7.102 -7.488 1 96.44 90 SER A N 1
ATOM 711 C CA . SER A 1 90 ? 15.836 -7.375 -7.922 1 96.44 90 SER A CA 1
ATOM 712 C C . SER A 1 90 ? 16.828 -6.434 -7.254 1 96.44 90 SER A C 1
ATOM 714 O O . SER A 1 90 ? 17.891 -6.867 -6.801 1 96.44 90 SER A O 1
ATOM 716 N N . VAL A 1 91 ? 16.469 -5.168 -7.219 1 94.88 91 VAL A N 1
ATOM 717 C CA . VAL A 1 91 ? 17.328 -4.191 -6.559 1 94.88 91 VAL A CA 1
ATOM 718 C C . VAL A 1 91 ? 17.531 -4.578 -5.094 1 94.88 91 VAL A C 1
ATOM 720 O O . VAL A 1 91 ? 18.656 -4.598 -4.594 1 94.88 91 VAL A O 1
ATOM 723 N N . TYR A 1 92 ? 16.5 -4.984 -4.465 1 96.31 92 TYR A N 1
ATOM 724 C CA . TYR A 1 92 ? 16.547 -5.375 -3.061 1 96.31 92 TYR A CA 1
ATOM 725 C C . TYR A 1 92 ? 17.422 -6.602 -2.865 1 96.31 92 TYR A C 1
ATOM 727 O O . TYR A 1 92 ? 18.297 -6.617 -1.99 1 96.31 92 TYR A O 1
ATOM 735 N N . LEU A 1 93 ? 17.266 -7.566 -3.693 1 95.06 93 LEU A N 1
ATOM 736 C CA . LEU A 1 93 ? 18.016 -8.82 -3.604 1 95.06 93 LEU A CA 1
ATOM 737 C C . LEU A 1 93 ? 19.5 -8.594 -3.842 1 95.06 93 LEU A C 1
ATOM 739 O O . LEU A 1 93 ? 20.344 -9.289 -3.262 1 95.06 93 LEU A O 1
ATOM 743 N N . ASN A 1 94 ? 19.797 -7.559 -4.586 1 93.12 94 ASN A N 1
ATOM 744 C CA . ASN A 1 94 ? 21.188 -7.371 -5.008 1 93.12 94 ASN A CA 1
ATOM 745 C C . ASN A 1 94 ? 21.906 -6.34 -4.141 1 93.12 94 ASN A C 1
ATOM 747 O O . ASN A 1 94 ? 23.125 -6.25 -4.16 1 93.12 94 ASN A O 1
ATOM 751 N N . THR A 1 95 ? 21.188 -5.543 -3.293 1 89.5 95 THR A N 1
ATOM 752 C CA . THR A 1 95 ? 21.844 -4.445 -2.604 1 89.5 95 THR A CA 1
ATOM 753 C C . THR A 1 95 ? 21.594 -4.512 -1.101 1 89.5 95 THR A C 1
ATOM 755 O O . THR A 1 95 ? 22.438 -4.086 -0.303 1 89.5 95 THR A O 1
ATOM 758 N N . ILE A 1 96 ? 20.5 -4.973 -0.715 1 82.25 96 ILE A N 1
ATOM 759 C CA . ILE A 1 96 ? 20.109 -4.766 0.673 1 82.25 96 ILE A CA 1
ATOM 760 C C . ILE A 1 96 ? 20.094 -6.105 1.411 1 82.25 96 ILE A C 1
ATOM 762 O O . ILE A 1 96 ? 20.453 -6.176 2.588 1 82.25 96 ILE A O 1
ATOM 766 N N . CYS A 1 97 ? 19.719 -7.07 0.681 1 83.38 97 CYS A N 1
ATOM 767 C CA . CYS A 1 97 ? 19.578 -8.375 1.313 1 83.38 97 CYS A CA 1
ATOM 768 C C . CYS A 1 97 ? 20.922 -8.883 1.818 1 83.38 97 CYS A C 1
ATOM 770 O O . CYS A 1 97 ? 21.891 -8.922 1.063 1 83.38 97 CYS A O 1
ATOM 772 N N . ASP A 1 98 ? 20.953 -9.125 3.062 1 88 98 ASP A N 1
ATOM 773 C CA . ASP A 1 98 ? 22.125 -9.727 3.697 1 88 98 ASP A CA 1
ATOM 774 C C . ASP A 1 98 ? 21.906 -11.219 3.941 1 88 98 ASP A C 1
ATOM 776 O O . ASP A 1 98 ? 21.688 -11.648 5.078 1 88 98 ASP A O 1
ATOM 780 N N . LEU A 1 99 ? 22.062 -11.938 2.885 1 92.38 99 LEU A N 1
ATOM 781 C CA . LEU A 1 99 ? 21.797 -13.375 2.936 1 92.38 99 LEU A CA 1
ATOM 782 C C . LEU A 1 99 ? 22.703 -14.055 3.957 1 92.38 99 LEU A C 1
ATOM 784 O O . LEU A 1 99 ? 23.891 -13.742 4.047 1 92.38 99 LEU A O 1
ATOM 788 N N . LYS A 1 100 ? 22.125 -14.945 4.645 1 92.88 100 LYS A N 1
ATOM 789 C CA . LYS A 1 100 ? 22.891 -15.656 5.672 1 92.88 100 LYS A CA 1
ATOM 790 C C . LYS A 1 100 ? 23.656 -16.844 5.074 1 92.88 100 LYS A C 1
ATOM 792 O O . LYS A 1 100 ? 24.672 -17.266 5.621 1 92.88 100 LYS A O 1
ATOM 797 N N . LYS A 1 101 ? 23.125 -17.438 4.062 1 92.5 101 LYS A N 1
ATOM 798 C CA . LYS A 1 101 ? 23.75 -18.531 3.34 1 92.5 101 LYS A CA 1
ATOM 799 C C . LYS A 1 101 ? 23.859 -19.781 4.215 1 92.5 101 LYS A C 1
ATOM 801 O O . LYS A 1 101 ? 24.875 -20.469 4.199 1 92.5 101 LYS A O 1
ATOM 806 N N . ASP A 1 102 ? 22.906 -19.906 5.051 1 95.38 102 ASP A N 1
ATOM 807 C CA . ASP A 1 102 ? 22.844 -21.078 5.906 1 95.38 102 ASP A CA 1
ATOM 808 C C . ASP A 1 102 ? 21.781 -22.062 5.402 1 95.38 102 ASP A C 1
ATOM 810 O O . ASP A 1 102 ? 21.391 -22.984 6.125 1 95.38 102 ASP A O 1
ATOM 814 N N . GLY A 1 103 ? 21.312 -21.797 4.289 1 95.12 103 GLY A N 1
ATOM 815 C CA . GLY A 1 103 ? 20.312 -22.672 3.684 1 95.12 103 GLY A CA 1
ATOM 816 C C . GLY A 1 103 ? 18.891 -22.344 4.109 1 95.12 103 GLY A C 1
ATOM 817 O O . GLY A 1 103 ? 17.953 -23.047 3.723 1 95.12 103 GLY A O 1
ATOM 818 N N . LYS A 1 104 ? 18.781 -21.266 4.82 1 97.44 104 LYS A N 1
ATOM 819 C CA . LYS A 1 104 ? 17.453 -20.953 5.367 1 97.44 104 LYS A CA 1
ATOM 820 C C . LYS A 1 104 ? 16.969 -19.594 4.887 1 97.44 104 LYS A C 1
ATOM 822 O O . LYS A 1 104 ? 15.945 -19.094 5.367 1 97.44 104 LYS A O 1
ATOM 827 N N . ASP A 1 105 ? 17.688 -19.031 3.918 1 98.06 105 ASP A N 1
ATOM 828 C CA . ASP A 1 105 ? 17.188 -17.844 3.246 1 98.06 105 ASP A CA 1
ATOM 829 C C . ASP A 1 105 ? 16.016 -18.188 2.324 1 98.06 105 ASP A C 1
ATOM 831 O O . ASP A 1 105 ? 16.125 -19.062 1.47 1 98.06 105 ASP A O 1
ATOM 835 N N . ALA A 1 106 ? 14.93 -17.422 2.502 1 98.5 106 ALA A N 1
ATOM 836 C CA . ALA A 1 106 ? 13.734 -17.828 1.764 1 98.5 106 ALA A CA 1
ATOM 837 C C . ALA A 1 106 ? 13.031 -16.609 1.146 1 98.5 106 ALA A C 1
ATOM 839 O O . ALA A 1 106 ? 13.203 -15.484 1.609 1 98.5 106 ALA A O 1
ATOM 840 N N . TRP A 1 107 ? 12.352 -16.891 0.107 1 98.69 107 TRP A N 1
ATOM 841 C CA . TRP A 1 107 ? 11.477 -15.953 -0.588 1 98.69 107 TRP A CA 1
ATOM 842 C C . TRP A 1 107 ? 10.109 -16.578 -0.853 1 98.69 107 TRP A C 1
ATOM 844 O O . TRP A 1 107 ? 10.031 -17.719 -1.324 1 98.69 107 TRP A O 1
ATOM 854 N N . ILE A 1 108 ? 9.047 -15.875 -0.536 1 98.94 108 ILE A N 1
ATOM 855 C CA . ILE A 1 108 ? 7.699 -16.406 -0.709 1 98.94 108 ILE A CA 1
ATOM 856 C C . ILE A 1 108 ? 7.051 -15.781 -1.942 1 98.94 108 ILE A C 1
ATOM 858 O O . ILE A 1 108 ? 7.152 -14.578 -2.156 1 98.94 108 ILE A O 1
ATOM 862 N N . PHE A 1 109 ? 6.461 -16.625 -2.768 1 98.94 109 PHE A N 1
ATOM 863 C CA . PHE A 1 109 ? 5.605 -16.188 -3.863 1 98.94 109 PHE A CA 1
ATOM 864 C C . PHE A 1 109 ? 4.164 -16.609 -3.635 1 98.94 109 PHE A C 1
ATOM 866 O O . PHE A 1 109 ? 3.906 -17.75 -3.215 1 98.94 109 PHE A O 1
ATOM 873 N N . ASP A 1 110 ? 3.248 -15.656 -3.91 1 98.81 110 ASP A N 1
ATOM 874 C CA . ASP A 1 110 ? 1.894 -16.078 -4.266 1 98.81 110 ASP A CA 1
ATOM 875 C C . ASP A 1 110 ? 1.861 -16.719 -5.645 1 98.81 110 ASP A C 1
ATOM 877 O O . ASP A 1 110 ? 2.852 -16.688 -6.379 1 98.81 110 ASP A O 1
ATOM 881 N N . ILE A 1 111 ? 0.719 -17.344 -6.004 1 98.88 111 ILE A N 1
ATOM 882 C CA . ILE A 1 111 ? 0.688 -18.016 -7.301 1 98.88 111 ILE A CA 1
ATOM 883 C C . ILE A 1 111 ? -0.23 -17.25 -8.25 1 98.88 111 ILE A C 1
ATOM 885 O O . ILE A 1 111 ? 0.225 -16.703 -9.266 1 98.88 111 ILE A O 1
ATOM 889 N N . ASP A 1 112 ? -1.508 -17.156 -7.922 1 98.81 112 ASP A N 1
ATOM 890 C CA . ASP A 1 112 ? -2.471 -16.547 -8.844 1 98.81 112 ASP A CA 1
ATOM 891 C C . ASP A 1 112 ? -2.221 -15.055 -9 1 98.81 112 ASP A C 1
ATOM 893 O O . ASP A 1 112 ? -2.236 -14.312 -8.023 1 98.81 112 ASP A O 1
ATOM 897 N N . ASP A 1 113 ? -1.961 -14.68 -10.273 1 98.75 113 ASP A N 1
ATOM 898 C CA . ASP A 1 113 ? -1.692 -13.32 -10.727 1 98.75 113 ASP A CA 1
ATOM 899 C C . ASP A 1 113 ? -0.408 -12.773 -10.102 1 98.75 113 ASP A C 1
ATOM 901 O O . ASP A 1 113 ? -0.231 -11.562 -9.992 1 98.75 113 ASP A O 1
ATOM 905 N N . THR A 1 114 ? 0.382 -13.727 -9.641 1 98.88 114 THR A N 1
ATOM 906 C CA . THR A 1 114 ? 1.769 -13.5 -9.25 1 98.88 114 THR A CA 1
ATOM 907 C C . THR A 1 114 ? 2.717 -14.336 -10.102 1 98.88 114 THR A C 1
ATOM 909 O O . THR A 1 114 ? 3.629 -13.805 -10.734 1 98.88 114 THR A O 1
ATOM 912 N N . LEU A 1 115 ? 2.445 -15.594 -10.195 1 98.94 115 LEU A N 1
ATOM 913 C CA . LEU A 1 115 ? 3.193 -16.469 -11.086 1 98.94 115 LEU A CA 1
ATOM 914 C C . LEU A 1 115 ? 2.348 -16.875 -12.289 1 98.94 115 LEU A C 1
ATOM 916 O O . LEU A 1 115 ? 2.814 -16.812 -13.43 1 98.94 115 LEU A O 1
ATOM 920 N N . LEU A 1 116 ? 1.107 -17.281 -12.039 1 98.94 116 LEU A N 1
ATOM 921 C CA . LEU A 1 116 ? 0.15 -17.688 -13.062 1 98.94 116 LEU A CA 1
ATOM 922 C C . LEU A 1 116 ? -0.927 -16.625 -13.25 1 98.94 116 LEU A C 1
ATOM 924 O O . LEU A 1 116 ? -1.488 -16.125 -12.273 1 98.94 116 LEU A O 1
ATOM 928 N N . SER A 1 117 ? -1.229 -16.297 -14.469 1 98.75 117 SER A N 1
ATOM 929 C CA . SER A 1 117 ? -2.223 -15.258 -14.727 1 98.75 117 SER A CA 1
ATOM 930 C C . SER A 1 117 ? -3.633 -15.836 -14.766 1 98.75 117 SER A C 1
ATOM 932 O O . SER A 1 117 ? -3.904 -16.766 -15.523 1 98.75 117 SER A O 1
ATOM 934 N N . THR A 1 118 ? -4.523 -15.266 -14 1 98.44 118 THR A N 1
ATOM 935 C CA . THR A 1 118 ? -5.93 -15.648 -14.07 1 98.44 118 THR A CA 1
ATOM 936 C C . THR A 1 118 ? -6.73 -14.625 -14.859 1 98.44 118 THR A C 1
ATOM 938 O O . THR A 1 118 ? -7.957 -14.719 -14.953 1 98.44 118 THR A O 1
ATOM 941 N N . VAL A 1 119 ? -6.062 -13.664 -15.453 1 98.31 119 VAL A N 1
ATOM 942 C CA . VAL A 1 119 ? -6.703 -12.594 -16.203 1 98.31 119 VAL A CA 1
ATOM 943 C C . VAL A 1 119 ? -7.566 -13.188 -17.328 1 98.31 119 VAL A C 1
ATOM 945 O O . VAL A 1 119 ? -8.688 -12.727 -17.547 1 98.31 119 VAL A O 1
ATOM 948 N N . PRO A 1 120 ? -7.129 -14.242 -18.016 1 98.25 120 PRO A N 1
ATOM 949 C CA . PRO A 1 120 ? -7.98 -14.828 -19.062 1 98.25 120 PRO A CA 1
ATOM 950 C C . PRO A 1 120 ? -9.312 -15.328 -18.516 1 98.25 120 PRO A C 1
ATOM 952 O O . PRO A 1 120 ? -10.344 -15.219 -19.188 1 98.25 120 PRO A O 1
ATOM 955 N N . TYR A 1 121 ? -9.367 -15.922 -17.375 1 98.19 121 TYR A N 1
ATOM 956 C CA . TYR A 1 121 ? -10.617 -16.344 -16.766 1 98.19 121 TYR A CA 1
ATOM 957 C C . TYR A 1 121 ? -11.539 -15.156 -16.531 1 98.19 121 TYR A C 1
ATOM 959 O O . TYR A 1 121 ? -12.711 -15.188 -16.906 1 98.19 121 TYR A O 1
ATOM 967 N N . TYR A 1 122 ? -10.992 -14.094 -15.93 1 97.94 122 TYR A N 1
ATOM 968 C CA . TYR A 1 122 ? -11.789 -12.938 -15.555 1 97.94 122 TYR A CA 1
ATOM 969 C C . TYR A 1 122 ? -12.242 -12.164 -16.781 1 97.94 122 TYR A C 1
ATOM 971 O O . TYR A 1 122 ? -13.297 -11.531 -16.781 1 97.94 122 TYR A O 1
ATOM 979 N N . LYS A 1 123 ? -11.414 -12.203 -17.797 1 97.75 123 LYS A N 1
ATOM 980 C CA . LYS A 1 123 ? -11.828 -11.609 -19.062 1 97.75 123 LYS A CA 1
ATOM 981 C C . LYS A 1 123 ? -13.156 -12.188 -19.531 1 97.75 123 LYS A C 1
ATOM 983 O O . LYS A 1 123 ? -14.031 -11.453 -20 1 97.75 123 LYS A O 1
ATOM 988 N N . LYS A 1 124 ? -13.352 -13.445 -19.344 1 96.75 124 LYS A N 1
ATOM 989 C CA . LYS A 1 124 ? -14.57 -14.125 -19.766 1 96.75 124 LYS A CA 1
ATOM 990 C C . LYS A 1 124 ? -15.695 -13.898 -18.75 1 96.75 124 LYS A C 1
ATOM 992 O O . LYS A 1 124 ? -16.844 -14.258 -19.016 1 96.75 124 LYS A O 1
ATOM 997 N N . HIS A 1 125 ? -15.367 -13.305 -17.625 1 96.31 125 HIS A N 1
ATOM 998 C CA . HIS A 1 125 ? -16.344 -13.109 -16.578 1 96.31 125 HIS A CA 1
ATOM 999 C C . HIS A 1 125 ? -16.453 -11.641 -16.188 1 96.31 125 HIS A C 1
ATOM 1001 O O . HIS A 1 125 ? -16.5 -11.312 -15 1 96.31 125 HIS A O 1
ATOM 1007 N N . GLY A 1 126 ? -16.297 -10.805 -17.125 1 96.56 126 GLY A N 1
ATOM 1008 C CA . GLY A 1 126 ? -16.609 -9.391 -16.969 1 96.56 126 GLY A CA 1
ATOM 1009 C C . GLY A 1 126 ? -15.523 -8.617 -16.234 1 96.56 126 GLY A C 1
ATOM 1010 O O . GLY A 1 126 ? -15.797 -7.59 -15.617 1 96.56 126 GLY A O 1
ATOM 1011 N N . TYR A 1 127 ? -14.328 -9.102 -16.234 1 98 127 TYR A N 1
ATOM 1012 C CA . TYR A 1 127 ? -13.203 -8.43 -15.594 1 98 127 TYR A CA 1
ATOM 1013 C C . TYR A 1 127 ? -13.531 -8.039 -14.164 1 98 127 TYR A C 1
ATOM 1015 O O . TYR A 1 127 ? -13.352 -6.879 -13.773 1 98 127 TYR A O 1
ATOM 1023 N N . GLY A 1 128 ? -14.039 -9.008 -13.422 1 97.44 128 GLY A N 1
ATOM 1024 C CA . GLY A 1 128 ? -14.328 -8.812 -12.016 1 97.44 128 GLY A CA 1
ATOM 1025 C C . GLY A 1 128 ? -15.703 -8.219 -11.766 1 97.44 128 GLY A C 1
ATOM 1026 O O . GLY A 1 128 ? -16.094 -7.988 -10.617 1 97.44 128 GLY A O 1
ATOM 1027 N N . GLY A 1 129 ? -16.422 -7.988 -12.734 1 97.44 129 GLY A N 1
ATOM 1028 C CA . GLY A 1 129 ? -17.75 -7.387 -12.602 1 97.44 129 GLY A CA 1
ATOM 1029 C C . GLY A 1 129 ? -18.812 -8.375 -12.188 1 97.44 129 GLY A C 1
ATOM 1030 O O . GLY A 1 129 ? -19.938 -7.988 -11.844 1 97.44 129 GLY A O 1
ATOM 1031 N N . GLU A 1 130 ? -18.5 -9.633 -12.219 1 96.81 130 GLU A N 1
ATOM 1032 C CA . GLU A 1 130 ? -19.391 -10.703 -11.789 1 96.81 130 GLU A CA 1
ATOM 1033 C C . GLU A 1 130 ? -18.938 -11.289 -10.453 1 96.81 130 GLU A C 1
ATOM 1035 O O . GLU A 1 130 ? -17.734 -11.398 -10.195 1 96.81 130 GLU A O 1
ATOM 1040 N N . LYS A 1 131 ? -19.953 -11.602 -9.742 1 96 131 LYS A N 1
ATOM 1041 C CA . LYS A 1 131 ? -19.609 -12.297 -8.5 1 96 131 LYS A CA 1
ATOM 1042 C C . LYS A 1 131 ? -18.844 -13.586 -8.781 1 96 131 LYS A C 1
ATOM 1044 O O . LYS A 1 131 ? -19.203 -14.344 -9.688 1 96 131 LYS A O 1
ATOM 1049 N N . LEU A 1 132 ? -17.844 -13.805 -8.023 1 95.12 132 LEU A N 1
ATOM 1050 C CA . LEU A 1 132 ? -16.984 -14.953 -8.266 1 95.12 132 LEU A CA 1
ATOM 1051 C C . LEU A 1 132 ? -17.719 -16.266 -7.977 1 95.12 132 LEU A C 1
ATOM 1053 O O . LEU A 1 132 ? -18.344 -16.406 -6.922 1 95.12 132 LEU A O 1
ATOM 1057 N N . ASN A 1 133 ? -17.703 -17.094 -8.883 1 96.19 133 ASN A N 1
ATOM 1058 C CA . ASN A 1 133 ? -18.047 -18.5 -8.688 1 96.19 133 ASN A CA 1
ATOM 1059 C C . ASN A 1 133 ? -16.812 -19.344 -8.43 1 96.19 133 ASN A C 1
ATOM 1061 O O . ASN A 1 133 ? -16.094 -19.703 -9.359 1 96.19 133 ASN A O 1
ATOM 1065 N N . VAL A 1 134 ? -16.625 -19.672 -7.25 1 94.81 134 VAL A N 1
ATOM 1066 C CA . VAL A 1 134 ? -15.406 -20.344 -6.824 1 94.81 134 VAL A CA 1
ATOM 1067 C C . VAL A 1 134 ? -15.289 -21.688 -7.527 1 94.81 134 VAL A C 1
ATOM 1069 O O . VAL A 1 134 ? -14.203 -22.062 -7.973 1 94.81 134 VAL A O 1
ATOM 1072 N N . THR A 1 135 ? -16.391 -22.375 -7.586 1 96.75 135 THR A N 1
ATOM 1073 C CA . THR A 1 135 ? -16.391 -23.688 -8.242 1 96.75 135 THR A CA 1
ATOM 1074 C C . THR A 1 135 ? -15.961 -23.547 -9.703 1 96.75 135 THR A C 1
ATOM 1076 O O . THR A 1 135 ? -15.156 -24.359 -10.195 1 96.75 135 THR A O 1
ATOM 1079 N N . ASP A 1 136 ? -16.484 -22.578 -10.344 1 97.94 136 ASP A N 1
ATOM 1080 C CA . ASP A 1 136 ? -16.141 -22.344 -11.742 1 97.94 136 ASP A CA 1
ATOM 1081 C C . ASP A 1 136 ? -14.672 -21.984 -11.898 1 97.94 136 ASP A C 1
ATOM 1083 O O . ASP A 1 136 ? -14 -22.469 -12.82 1 97.94 136 ASP A O 1
ATOM 1087 N N . LEU A 1 137 ? -14.188 -21.156 -11.055 1 98 137 LEU A N 1
ATOM 1088 C CA . LEU A 1 137 ? -12.781 -20.781 -11.086 1 98 137 LEU A CA 1
ATOM 1089 C C . LEU A 1 137 ? -11.891 -22 -10.852 1 98 137 LEU A C 1
ATOM 1091 O O . LEU A 1 137 ? -10.883 -22.172 -11.547 1 98 137 LEU A O 1
ATOM 1095 N N . GLU A 1 138 ? -12.234 -22.812 -9.938 1 98 138 GLU A N 1
ATOM 1096 C CA . GLU A 1 138 ? -11.445 -24 -9.633 1 98 138 GLU A CA 1
ATOM 1097 C C . GLU A 1 138 ? -11.438 -24.984 -10.805 1 98 138 GLU A C 1
ATOM 1099 O O . GLU A 1 138 ? -10.43 -25.641 -11.07 1 98 138 GLU A O 1
ATOM 1104 N N . GLU A 1 139 ? -12.586 -25.078 -11.414 1 98.38 139 GLU A N 1
ATOM 1105 C CA . GLU A 1 139 ? -12.641 -25.922 -12.609 1 98.38 139 GLU A CA 1
ATOM 1106 C C . GLU A 1 139 ? -11.695 -25.406 -13.695 1 98.38 139 GLU A C 1
ATOM 1108 O O . GLU A 1 139 ? -11.023 -26.188 -14.367 1 98.38 139 GLU A O 1
ATOM 1113 N N . TRP A 1 140 ? -11.672 -24.125 -13.844 1 98.56 140 TRP A N 1
ATOM 1114 C CA . TRP A 1 140 ? -10.75 -23.516 -14.789 1 98.56 140 TRP A CA 1
ATOM 1115 C C . TRP A 1 140 ? -9.305 -23.781 -14.398 1 98.56 140 TRP A C 1
ATOM 1117 O O . TRP A 1 140 ? -8.477 -24.141 -15.242 1 98.56 140 TRP A O 1
ATOM 1127 N N . MET A 1 141 ? -8.945 -23.688 -13.148 1 98.56 141 MET A N 1
ATOM 1128 C CA . MET A 1 141 ? -7.605 -23.938 -12.633 1 98.56 141 MET A CA 1
ATOM 1129 C C . MET A 1 141 ? -7.203 -25.391 -12.859 1 98.56 141 MET A C 1
ATOM 1131 O O . MET A 1 141 ? -6.035 -25.688 -13.141 1 98.56 141 MET A O 1
ATOM 1135 N N . LYS A 1 142 ? -8.148 -26.234 -12.766 1 98.31 142 LYS A N 1
ATOM 1136 C CA . LYS A 1 142 ? -7.906 -27.656 -12.93 1 98.31 142 LYS A CA 1
ATOM 1137 C C . LYS A 1 142 ? -7.434 -27.984 -14.344 1 98.31 142 LYS A C 1
ATOM 1139 O O . LYS A 1 142 ? -6.773 -29 -14.57 1 98.31 142 LYS A O 1
ATOM 1144 N N . GLN A 1 143 ? -7.785 -27.141 -15.219 1 98.25 143 GLN A N 1
ATOM 1145 C CA . GLN A 1 143 ? -7.363 -27.344 -16.594 1 98.25 143 GLN A CA 1
ATOM 1146 C C . GLN A 1 143 ? -5.855 -27.172 -16.75 1 98.25 143 GLN A C 1
ATOM 1148 O O . GLN A 1 143 ? -5.262 -27.641 -17.719 1 98.25 143 GLN A O 1
ATOM 1153 N N . GLY A 1 144 ? -5.258 -26.391 -15.859 1 98.19 144 GLY A N 1
ATOM 1154 C CA . GLY A 1 144 ? -3.811 -26.234 -15.859 1 98.19 144 GLY A CA 1
ATOM 1155 C C . GLY A 1 144 ? -3.295 -25.469 -17.062 1 98.19 144 GLY A C 1
ATOM 1156 O O . GLY A 1 144 ? -2.234 -25.797 -17.609 1 98.19 144 GLY A O 1
ATOM 1157 N N . LYS A 1 145 ? -4.023 -24.469 -17.516 1 97.5 145 LYS A N 1
ATOM 1158 C CA . LYS A 1 145 ? -3.658 -23.812 -18.766 1 97.5 145 LYS A CA 1
ATOM 1159 C C . LYS A 1 145 ? -3.338 -22.328 -18.531 1 97.5 145 LYS A C 1
ATOM 1161 O O . LYS A 1 145 ? -3.203 -21.562 -19.484 1 97.5 145 LYS A O 1
ATOM 1166 N N . ALA A 1 146 ? -3.264 -21.938 -17.266 1 98.69 146 ALA A N 1
ATOM 1167 C CA . ALA A 1 146 ? -2.908 -20.547 -16.984 1 98.69 146 ALA A CA 1
ATOM 1168 C C . ALA A 1 146 ? -1.506 -20.234 -17.5 1 98.69 146 ALA A C 1
ATOM 1170 O O . ALA A 1 146 ? -0.592 -21.047 -17.375 1 98.69 146 ALA A O 1
ATOM 1171 N N . LYS A 1 147 ? -1.335 -19.078 -18.047 1 98.44 147 LYS A N 1
ATOM 1172 C CA . LYS A 1 147 ? -0.048 -18.672 -18.609 1 98.44 147 LYS A CA 1
ATOM 1173 C C . LYS A 1 147 ? 0.883 -18.141 -17.516 1 98.44 147 LYS A C 1
ATOM 1175 O O . LYS A 1 147 ? 0.425 -17.578 -16.531 1 98.44 147 LYS A O 1
ATOM 1180 N N . ALA A 1 148 ? 2.188 -18.297 -17.75 1 98.75 148 ALA A N 1
ATOM 1181 C CA . ALA A 1 148 ? 3.189 -17.719 -16.859 1 98.75 148 ALA A CA 1
ATOM 1182 C C . ALA A 1 148 ? 3.227 -16.203 -16.984 1 98.75 148 ALA A C 1
ATOM 1184 O O . ALA A 1 148 ? 3.076 -15.656 -18.078 1 98.75 148 ALA A O 1
ATOM 1185 N N . ILE A 1 149 ? 3.379 -15.633 -15.883 1 98.19 149 ILE A N 1
ATOM 1186 C CA . ILE A 1 149 ? 3.756 -14.227 -15.906 1 98.19 149 ILE A CA 1
ATOM 1187 C C . ILE A 1 149 ? 5.27 -14.102 -16.078 1 98.19 149 ILE A C 1
ATOM 1189 O O . ILE A 1 149 ? 6.035 -14.43 -15.172 1 98.19 149 ILE A O 1
ATOM 1193 N N . ASP A 1 150 ? 5.703 -13.5 -17.156 1 96.44 150 ASP A N 1
ATOM 1194 C CA . ASP A 1 150 ? 7.082 -13.594 -17.625 1 96.44 150 ASP A CA 1
ATOM 1195 C C . ASP A 1 150 ? 8.039 -12.891 -16.672 1 96.44 150 ASP A C 1
ATOM 1197 O O . ASP A 1 150 ? 9.109 -13.414 -16.359 1 96.44 150 ASP A O 1
ATOM 1201 N N . TYR A 1 151 ? 7.676 -11.734 -16.266 1 96.12 151 TYR A N 1
ATOM 1202 C CA . TYR A 1 151 ? 8.578 -11 -15.391 1 96.12 151 TYR A CA 1
ATOM 1203 C C . TYR A 1 151 ? 8.734 -11.711 -14.047 1 96.12 151 TYR A C 1
ATOM 1205 O O . TYR A 1 151 ? 9.797 -11.664 -13.43 1 96.12 151 TYR A O 1
ATOM 1213 N N . SER A 1 152 ? 7.719 -12.383 -13.602 1 98.25 152 SER A N 1
ATOM 1214 C CA . SER A 1 152 ? 7.82 -13.172 -12.383 1 98.25 152 SER A CA 1
ATOM 1215 C C . SER A 1 152 ? 8.688 -14.406 -12.594 1 98.25 152 SER A C 1
ATOM 1217 O O . SER A 1 152 ? 9.438 -14.812 -11.703 1 98.25 152 SER A O 1
ATOM 1219 N N . LEU A 1 153 ? 8.539 -14.977 -13.719 1 98.44 153 LEU A N 1
ATOM 1220 C CA . LEU A 1 153 ? 9.367 -16.125 -14.039 1 98.44 153 LEU A CA 1
ATOM 1221 C C . LEU A 1 153 ? 10.852 -15.766 -14.008 1 98.44 153 LEU A C 1
ATOM 1223 O O . LEU A 1 153 ? 11.672 -16.5 -13.469 1 98.44 153 LEU A O 1
ATOM 1227 N N . ASN A 1 154 ? 11.172 -14.625 -14.555 1 97.25 154 ASN A N 1
ATOM 1228 C CA . ASN A 1 154 ? 12.547 -14.148 -14.531 1 97.25 154 ASN A CA 1
ATOM 1229 C C . ASN A 1 154 ? 13.047 -13.953 -13.109 1 97.25 154 ASN A C 1
ATOM 1231 O O . ASN A 1 154 ? 14.164 -14.367 -12.773 1 97.25 154 ASN A O 1
ATOM 1235 N N . LEU A 1 155 ? 12.266 -13.305 -12.289 1 98.38 155 LEU A N 1
ATOM 1236 C CA . LEU A 1 155 ? 12.641 -13.102 -10.891 1 98.38 155 LEU A CA 1
ATOM 1237 C C . LEU A 1 155 ? 12.805 -14.438 -10.172 1 98.38 155 LEU A C 1
ATOM 1239 O O . LEU A 1 155 ? 13.766 -14.625 -9.422 1 98.38 155 LEU A O 1
ATOM 1243 N N . PHE A 1 156 ? 11.875 -15.32 -10.406 1 98.69 156 PHE A N 1
ATOM 1244 C CA . PHE A 1 156 ? 11.891 -16.656 -9.844 1 98.69 156 PHE A CA 1
ATOM 1245 C C . PHE A 1 156 ? 13.219 -17.359 -10.141 1 98.69 156 PHE A C 1
ATOM 1247 O O . PHE A 1 156 ? 13.867 -17.875 -9.234 1 98.69 156 PHE A O 1
ATOM 1254 N N . ASN A 1 157 ? 13.641 -17.297 -11.312 1 98.31 157 ASN A N 1
ATOM 1255 C CA . ASN A 1 157 ? 14.883 -17.938 -11.734 1 98.31 157 ASN A CA 1
ATOM 1256 C C . ASN A 1 157 ? 16.094 -17.234 -11.133 1 98.31 157 ASN A C 1
ATOM 1258 O O . ASN A 1 157 ? 17.078 -17.891 -10.758 1 98.31 157 ASN A O 1
ATOM 1262 N N . ASP A 1 158 ? 16.047 -15.938 -11.062 1 97.19 158 ASP A N 1
ATOM 1263 C CA . ASP A 1 158 ? 17.141 -15.188 -10.438 1 97.19 158 ASP A CA 1
ATOM 1264 C C . ASP A 1 158 ? 17.297 -15.562 -8.969 1 97.19 158 ASP A C 1
ATOM 1266 O O . ASP A 1 158 ? 18.422 -15.734 -8.484 1 97.19 158 ASP A O 1
ATOM 1270 N N . ILE A 1 159 ? 16.203 -15.695 -8.344 1 98 159 ILE A N 1
ATOM 1271 C CA . ILE A 1 159 ? 16.219 -16.031 -6.926 1 98 159 ILE A CA 1
ATOM 1272 C C . ILE A 1 159 ? 16.75 -17.453 -6.742 1 98 159 ILE A C 1
ATOM 1274 O O . ILE A 1 159 ? 17.578 -17.703 -5.859 1 98 159 ILE A O 1
ATOM 1278 N N . LYS A 1 160 ? 16.312 -18.297 -7.547 1 96.88 160 LYS A N 1
ATOM 1279 C CA . LYS A 1 160 ? 16.781 -19.688 -7.527 1 96.88 160 LYS A CA 1
ATOM 1280 C C . LYS A 1 160 ? 18.281 -19.766 -7.727 1 96.88 160 LYS A C 1
ATOM 1282 O O . LYS A 1 160 ? 18.969 -20.5 -7.012 1 96.88 160 LYS A O 1
ATOM 1287 N N . LYS A 1 161 ? 18.797 -18.984 -8.602 1 95.88 161 LYS A N 1
ATOM 1288 C CA . LYS A 1 161 ? 20.234 -18.969 -8.906 1 95.88 161 LYS A CA 1
ATOM 1289 C C . LYS A 1 161 ? 21.047 -18.469 -7.711 1 95.88 161 LYS A C 1
ATOM 1291 O O . LYS A 1 161 ? 22.203 -18.844 -7.547 1 95.88 161 LYS A O 1
ATOM 1296 N N . LYS A 1 162 ? 20.422 -17.688 -6.883 1 95.44 162 LYS A N 1
ATOM 1297 C CA . LYS A 1 162 ? 21.094 -17.125 -5.727 1 95.44 162 LYS A CA 1
ATOM 1298 C C . LYS A 1 162 ? 21.109 -18.094 -4.555 1 95.44 162 LYS A C 1
ATOM 1300 O O . LYS A 1 162 ? 21.734 -17.844 -3.523 1 95.44 162 LYS A O 1
ATOM 1305 N N . GLY A 1 163 ? 20.375 -19.188 -4.719 1 95.62 163 GLY A N 1
ATOM 1306 C CA . GLY A 1 163 ? 20.344 -20.203 -3.682 1 95.62 163 GLY A CA 1
ATOM 1307 C C . GLY A 1 163 ? 19.312 -19.922 -2.605 1 95.62 163 GLY A C 1
ATOM 1308 O O . GLY A 1 163 ? 19.328 -20.547 -1.541 1 95.62 163 GLY A O 1
ATOM 1309 N N . ILE A 1 164 ? 18.516 -18.938 -2.809 1 97.88 164 ILE A N 1
ATOM 1310 C CA . ILE A 1 164 ? 17.438 -18.625 -1.89 1 97.88 164 ILE A CA 1
ATOM 1311 C C . ILE A 1 164 ? 16.297 -19.641 -2.055 1 97.88 164 ILE A C 1
ATOM 1313 O O . ILE A 1 164 ? 15.922 -19.969 -3.178 1 97.88 164 ILE A O 1
ATOM 1317 N N . GLN A 1 165 ? 15.82 -20.172 -0.935 1 98.44 165 GLN A N 1
ATOM 1318 C CA . GLN A 1 165 ? 14.727 -21.125 -0.994 1 98.44 165 GLN A CA 1
ATOM 1319 C C . GLN A 1 165 ? 13.422 -20.453 -1.394 1 98.44 165 GLN A C 1
ATOM 1321 O O . GLN A 1 165 ? 12.977 -19.516 -0.74 1 98.44 165 GLN A O 1
ATOM 1326 N N . ILE A 1 166 ? 12.875 -20.969 -2.426 1 98.81 166 ILE A N 1
ATOM 1327 C CA . ILE A 1 166 ? 11.602 -20.438 -2.896 1 98.81 166 ILE A CA 1
ATOM 1328 C C . ILE A 1 166 ? 10.445 -21.219 -2.287 1 98.81 166 ILE A C 1
ATOM 1330 O O . ILE A 1 166 ? 10.398 -22.438 -2.395 1 98.81 166 ILE A O 1
ATOM 1334 N N . ILE A 1 167 ? 9.57 -20.516 -1.671 1 98.94 167 ILE A N 1
ATOM 1335 C CA . ILE A 1 167 ? 8.391 -21.109 -1.048 1 98.94 167 ILE A CA 1
ATOM 1336 C C . ILE A 1 167 ? 7.125 -20.516 -1.686 1 98.94 167 ILE A C 1
ATOM 1338 O O . ILE A 1 167 ? 6.984 -19.297 -1.798 1 98.94 167 ILE A O 1
ATOM 1342 N N . LEU A 1 168 ? 6.254 -21.422 -2.145 1 98.94 168 LEU A N 1
ATOM 1343 C CA . LEU A 1 168 ? 4.984 -21.016 -2.736 1 98.94 168 LEU A CA 1
ATOM 1344 C C . LEU A 1 168 ? 3.85 -21.125 -1.727 1 98.94 168 LEU A C 1
ATOM 1346 O O . LEU A 1 168 ? 3.676 -22.188 -1.105 1 98.94 168 LEU A O 1
ATOM 1350 N N . VAL A 1 169 ? 3.139 -20.047 -1.519 1 98.81 169 VAL A N 1
ATOM 1351 C CA . VAL A 1 169 ? 1.992 -20.031 -0.617 1 98.81 169 VAL A CA 1
ATOM 1352 C C . VAL A 1 169 ? 0.765 -19.5 -1.352 1 98.81 169 VAL A C 1
ATOM 1354 O O . VAL A 1 169 ? 0.721 -18.312 -1.728 1 98.81 169 VAL A O 1
ATOM 1357 N N . SER A 1 170 ? -0.24 -20.328 -1.555 1 98.62 170 SER A N 1
ATOM 1358 C CA . SER A 1 170 ? -1.41 -19.984 -2.35 1 98.62 170 SER A CA 1
ATOM 1359 C C . SER A 1 170 ? -2.703 -20.266 -1.59 1 98.62 170 SER A C 1
ATOM 1361 O O . SER A 1 170 ? -2.736 -21.125 -0.712 1 98.62 170 SER A O 1
ATOM 1363 N N . SER A 1 171 ? -3.74 -19.5 -1.931 1 96.44 171 SER A N 1
ATOM 1364 C CA . SER A 1 171 ? -5.051 -19.75 -1.343 1 96.44 171 SER A CA 1
ATOM 1365 C C . SER A 1 171 ? -5.801 -20.828 -2.119 1 96.44 171 SER A C 1
ATOM 1367 O O . SER A 1 171 ? -6.902 -21.234 -1.732 1 96.44 171 SER A O 1
ATOM 1369 N N . ARG A 1 172 ? -5.238 -21.297 -3.227 1 97.75 172 ARG A N 1
ATOM 1370 C CA . ARG A 1 172 ? -5.824 -22.469 -3.867 1 97.75 172 ARG A CA 1
ATOM 1371 C C . ARG A 1 172 ? -6.012 -23.609 -2.867 1 97.75 172 ARG A C 1
ATOM 1373 O O . ARG A 1 172 ? -5.188 -23.797 -1.97 1 97.75 172 ARG A O 1
ATOM 1380 N N . ARG A 1 173 ? -7.008 -24.375 -3.125 1 96.44 173 ARG A N 1
ATOM 1381 C CA . ARG A 1 173 ? -7.297 -25.469 -2.215 1 96.44 173 ARG A CA 1
ATOM 1382 C C . ARG A 1 173 ? -6.43 -26.688 -2.531 1 96.44 173 ARG A C 1
ATOM 1384 O O . ARG A 1 173 ? -5.996 -26.859 -3.672 1 96.44 173 ARG A O 1
ATOM 1391 N N . GLU A 1 174 ? -6.332 -27.516 -1.529 1 97.44 174 GLU A N 1
ATOM 1392 C CA . GLU A 1 174 ? -5.414 -28.641 -1.6 1 97.44 174 GLU A CA 1
ATOM 1393 C C . GLU A 1 174 ? -5.82 -29.609 -2.707 1 97.44 174 GLU A C 1
ATOM 1395 O O . GLU A 1 174 ? -4.969 -30.266 -3.316 1 97.44 174 GLU A O 1
ATOM 1400 N N . HIS A 1 175 ? -7.074 -29.734 -2.988 1 96.94 175 HIS A N 1
ATOM 1401 C CA . HIS A 1 175 ? -7.5 -30.688 -4.012 1 96.94 175 HIS A CA 1
ATOM 1402 C C . HIS A 1 175 ? -7.035 -30.25 -5.398 1 96.94 175 HIS A C 1
ATOM 1404 O O . HIS A 1 175 ? -7.094 -31.031 -6.352 1 96.94 175 HIS A O 1
ATOM 1410 N N . LEU A 1 176 ? -6.508 -29 -5.492 1 98.44 176 LEU A N 1
ATOM 1411 C CA . LEU A 1 176 ? -6 -28.484 -6.758 1 98.44 176 LEU A CA 1
ATOM 1412 C C . LEU A 1 176 ? -4.496 -28.688 -6.867 1 98.44 176 LEU A C 1
ATOM 1414 O O . LEU A 1 176 ? -3.875 -28.266 -7.848 1 98.44 176 LEU A O 1
ATOM 1418 N N . ARG A 1 177 ? -3.854 -29.375 -5.992 1 98.56 177 ARG A N 1
ATOM 1419 C CA . ARG A 1 177 ? -2.398 -29.469 -5.922 1 98.56 177 ARG A CA 1
ATOM 1420 C C . ARG A 1 177 ? -1.819 -30.016 -7.223 1 98.56 177 ARG A C 1
ATOM 1422 O O . ARG A 1 177 ? -0.93 -29.406 -7.816 1 98.56 177 ARG A O 1
ATOM 1429 N N . SER A 1 178 ? -2.312 -31.141 -7.645 1 98.62 178 SER A N 1
ATOM 1430 C CA . SER A 1 178 ? -1.742 -31.766 -8.836 1 98.62 178 SER A CA 1
ATOM 1431 C C . SER A 1 178 ? -1.851 -30.844 -10.047 1 98.62 178 SER A C 1
ATOM 1433 O O . SER A 1 178 ? -0.863 -30.609 -10.75 1 98.62 178 SER A O 1
ATOM 1435 N N . ALA A 1 179 ? -3.039 -30.281 -10.266 1 98.81 179 ALA A N 1
ATOM 1436 C CA . ALA A 1 179 ? -3.254 -29.375 -11.398 1 98.81 179 ALA A CA 1
ATOM 1437 C C . ALA A 1 179 ? -2.369 -28.141 -11.289 1 98.81 179 ALA A C 1
ATOM 1439 O O . ALA A 1 179 ? -1.853 -27.656 -12.297 1 98.81 179 ALA A O 1
ATOM 1440 N N . THR A 1 180 ? -2.193 -27.641 -10.109 1 98.88 180 THR A N 1
ATOM 1441 C CA . THR A 1 180 ? -1.379 -26.453 -9.867 1 98.88 180 THR A CA 1
ATOM 1442 C C . THR A 1 180 ? 0.091 -26.734 -10.164 1 98.88 180 THR A C 1
ATOM 1444 O O . THR A 1 180 ? 0.744 -25.969 -10.883 1 98.88 180 THR A O 1
ATOM 1447 N N . VAL A 1 181 ? 0.587 -27.844 -9.656 1 98.88 181 VAL A N 1
ATOM 1448 C CA . VAL A 1 181 ? 1.978 -28.234 -9.875 1 98.88 181 VAL A CA 1
ATOM 1449 C C . VAL A 1 181 ? 2.23 -28.438 -11.367 1 98.88 181 VAL A C 1
ATOM 1451 O O . VAL A 1 181 ? 3.201 -27.906 -11.922 1 98.88 181 VAL A O 1
ATOM 1454 N N . ASP A 1 182 ? 1.34 -29.156 -11.992 1 98.75 182 ASP A N 1
ATOM 1455 C CA . ASP A 1 182 ? 1.484 -29.422 -13.422 1 98.75 182 ASP A CA 1
ATOM 1456 C C . ASP A 1 182 ? 1.52 -28.109 -14.211 1 98.75 182 ASP A C 1
ATOM 1458 O O . ASP A 1 182 ? 2.35 -27.938 -15.109 1 98.75 182 ASP A O 1
ATOM 1462 N N . ASN A 1 183 ? 0.605 -27.203 -13.867 1 98.88 183 ASN A N 1
ATOM 1463 C CA . ASN A 1 183 ? 0.556 -25.922 -14.555 1 98.88 183 ASN A CA 1
ATOM 1464 C C . ASN A 1 183 ? 1.859 -25.141 -14.383 1 98.88 183 ASN A C 1
ATOM 1466 O O . ASN A 1 183 ? 2.43 -24.656 -15.359 1 98.88 183 ASN A O 1
ATOM 1470 N N . LEU A 1 184 ? 2.328 -25.062 -13.18 1 98.94 184 LEU A N 1
ATOM 1471 C CA . LEU A 1 184 ? 3.559 -24.328 -12.891 1 98.94 184 LEU A CA 1
ATOM 1472 C C . LEU A 1 184 ? 4.73 -24.906 -13.68 1 98.94 184 LEU A C 1
ATOM 1474 O O . LEU A 1 184 ? 5.441 -24.172 -14.367 1 98.94 184 LEU A O 1
ATOM 1478 N N . VAL A 1 185 ? 4.914 -26.172 -13.633 1 98.81 185 VAL A N 1
ATOM 1479 C CA . VAL A 1 185 ? 6.043 -26.828 -14.289 1 98.81 185 VAL A CA 1
ATOM 1480 C C . VAL A 1 185 ? 5.934 -26.656 -15.805 1 98.81 185 VAL A C 1
ATOM 1482 O O . VAL A 1 185 ? 6.926 -26.344 -16.469 1 98.81 185 VAL A O 1
ATOM 1485 N N . ASN A 1 186 ? 4.758 -26.797 -16.312 1 98.62 186 ASN A N 1
ATOM 1486 C CA . ASN A 1 186 ? 4.535 -26.719 -17.75 1 98.62 186 ASN A CA 1
ATOM 1487 C C . ASN A 1 186 ? 4.914 -25.344 -18.312 1 98.62 186 ASN A C 1
ATOM 1489 O O . ASN A 1 186 ? 5.289 -25.219 -19.469 1 98.62 186 ASN A O 1
ATOM 1493 N N . VAL A 1 187 ? 4.801 -24.375 -17.453 1 98.75 187 VAL A N 1
ATOM 1494 C CA . VAL A 1 187 ? 5.043 -23.031 -17.969 1 98.75 187 VAL A CA 1
ATOM 1495 C C . VAL A 1 187 ? 6.395 -22.531 -17.469 1 98.75 187 VAL A C 1
ATOM 1497 O O . VAL A 1 187 ? 6.691 -21.328 -17.562 1 98.75 187 VAL A O 1
ATOM 1500 N N . GLY A 1 188 ? 7.145 -23.359 -16.766 1 98.56 188 GLY A N 1
ATOM 1501 C CA . GLY A 1 188 ? 8.555 -23.047 -16.578 1 98.56 188 GLY A CA 1
ATOM 1502 C C . GLY A 1 188 ? 8.938 -22.844 -15.133 1 98.56 188 GLY A C 1
ATOM 1503 O O . GLY A 1 188 ? 10.109 -22.609 -14.82 1 98.56 188 GLY A O 1
ATOM 1504 N N . PHE A 1 189 ? 7.992 -22.906 -14.242 1 98.81 189 PHE A N 1
ATOM 1505 C CA . PHE A 1 189 ? 8.312 -22.797 -12.82 1 98.81 189 PHE A CA 1
ATOM 1506 C C . PHE A 1 189 ? 8.664 -24.156 -12.234 1 98.81 189 PHE A C 1
ATOM 1508 O O . PHE A 1 189 ? 7.852 -25.094 -12.281 1 98.81 189 PHE A O 1
ATOM 1515 N N . TYR A 1 190 ? 9.828 -24.312 -11.727 1 98.31 190 TYR A N 1
ATOM 1516 C CA . TYR A 1 190 ? 10.266 -25.516 -11.039 1 98.31 190 TYR A CA 1
ATOM 1517 C C . TYR A 1 190 ? 11.422 -25.219 -10.094 1 98.31 190 TYR A C 1
ATOM 1519 O O . TYR A 1 190 ? 12.039 -24.156 -10.172 1 98.31 190 TYR A O 1
ATOM 1527 N N . GLY A 1 191 ? 11.641 -26.078 -9.172 1 98.19 191 GLY A N 1
ATOM 1528 C CA . GLY A 1 191 ? 12.758 -25.922 -8.25 1 98.19 191 GLY A CA 1
ATOM 1529 C C . GLY A 1 191 ? 12.383 -25.203 -6.973 1 98.19 191 GLY A C 1
ATOM 1530 O O . GLY A 1 191 ? 13.258 -24.75 -6.23 1 98.19 191 GLY A O 1
ATOM 1531 N N . TRP A 1 192 ? 11.102 -25.031 -6.742 1 98.75 192 TRP A N 1
ATOM 1532 C CA . TRP A 1 192 ? 10.711 -24.469 -5.457 1 98.75 192 TRP A CA 1
ATOM 1533 C C . TRP A 1 192 ? 10.922 -25.469 -4.332 1 98.75 192 TRP A C 1
ATOM 1535 O O . TRP A 1 192 ? 10.977 -26.688 -4.574 1 98.75 192 TRP A O 1
ATOM 1545 N N . LYS A 1 193 ? 11.055 -24.969 -3.129 1 98.62 193 LYS A N 1
ATOM 1546 C CA . LYS A 1 193 ? 11.32 -25.812 -1.965 1 98.62 193 LYS A CA 1
ATOM 1547 C C . LYS A 1 193 ? 10.023 -26.422 -1.422 1 98.62 193 LYS A C 1
ATOM 1549 O O . LYS A 1 193 ? 9.984 -27.594 -1.068 1 98.62 193 LYS A O 1
ATOM 1554 N N . SER A 1 194 ? 9.016 -25.594 -1.283 1 98.56 194 SER A N 1
ATOM 1555 C CA . SER A 1 194 ? 7.746 -26.031 -0.71 1 98.56 194 SER A CA 1
ATOM 1556 C C . SER A 1 194 ? 6.566 -25.328 -1.37 1 98.56 194 SER A C 1
ATOM 1558 O O . SER A 1 194 ? 6.707 -24.203 -1.88 1 98.56 194 SER A O 1
ATOM 1560 N N . LEU A 1 195 ? 5.477 -26.062 -1.388 1 98.81 195 LEU A N 1
ATOM 1561 C CA . LEU A 1 195 ? 4.191 -25.547 -1.843 1 98.81 195 LEU A CA 1
ATOM 1562 C C . LEU A 1 195 ? 3.125 -25.703 -0.764 1 98.81 195 LEU A C 1
ATOM 1564 O O . LEU A 1 195 ? 2.82 -26.828 -0.35 1 98.81 195 LEU A O 1
ATOM 1568 N N . PHE A 1 196 ? 2.617 -24.562 -0.308 1 98.69 196 PHE A N 1
ATOM 1569 C CA . PHE A 1 196 ? 1.532 -24.578 0.666 1 98.69 196 PHE A CA 1
ATOM 1570 C C . PHE A 1 196 ? 0.215 -24.172 0.009 1 98.69 196 PHE A C 1
ATOM 1572 O O . PHE A 1 196 ? 0.127 -23.125 -0.635 1 98.69 196 PHE A O 1
ATOM 1579 N N . LEU A 1 197 ? -0.783 -25.047 0.14 1 98.38 197 LEU A N 1
ATOM 1580 C CA . LEU A 1 197 ? -2.156 -24.812 -0.285 1 98.38 197 LEU A CA 1
ATOM 1581 C C . LEU A 1 197 ? -3.113 -24.875 0.9 1 98.38 197 LEU A C 1
ATOM 1583 O O . LEU A 1 197 ? -2.744 -25.359 1.974 1 98.38 197 LEU A O 1
ATOM 1587 N N . ARG A 1 198 ? -4.258 -24.344 0.625 1 95.94 198 ARG A N 1
ATOM 1588 C CA . ARG A 1 198 ? -5.211 -24.297 1.727 1 95.94 198 ARG A CA 1
ATOM 1589 C C . ARG A 1 198 ? -5.914 -25.641 1.89 1 95.94 198 ARG A C 1
ATOM 1591 O O . ARG A 1 198 ? -6.484 -26.172 0.933 1 95.94 198 ARG A O 1
ATOM 1598 N N . GLY A 1 199 ? -5.902 -26.125 3.104 1 93.12 199 GLY A N 1
ATOM 1599 C CA . GLY A 1 199 ? -6.633 -27.344 3.443 1 93.12 199 GLY A CA 1
ATOM 1600 C C . GLY A 1 199 ? -7.98 -27.062 4.078 1 93.12 199 GLY A C 1
ATOM 1601 O O . GLY A 1 199 ? -8.352 -25.906 4.293 1 93.12 199 GLY A O 1
ATOM 1602 N N . THR A 1 200 ? -8.742 -28.141 4.363 1 88.25 200 THR A N 1
ATOM 1603 C CA . THR A 1 200 ? -10.062 -28.016 4.973 1 88.25 200 THR A CA 1
ATOM 1604 C C . THR A 1 200 ? -9.953 -27.406 6.363 1 88.25 200 THR A C 1
ATOM 1606 O O . THR A 1 200 ? -10.875 -26.719 6.816 1 88.25 200 THR A O 1
ATOM 1609 N N . GLU A 1 201 ? -8.859 -27.609 7.02 1 86.31 201 GLU A N 1
ATOM 1610 C CA . GLU A 1 201 ? -8.633 -27.094 8.367 1 86.31 201 GLU A CA 1
ATOM 1611 C C . GLU A 1 201 ? -8.539 -25.578 8.352 1 86.31 201 GLU A C 1
ATOM 1613 O O . GLU A 1 201 ? -8.672 -24.922 9.398 1 86.31 201 GLU A O 1
ATOM 1618 N N . ASN A 1 202 ? -8.328 -25.016 7.223 1 83.69 202 ASN A N 1
ATOM 1619 C CA . ASN A 1 202 ? -8.148 -23.578 7.102 1 83.69 202 ASN A CA 1
ATOM 1620 C C . ASN A 1 202 ? -9.414 -22.891 6.594 1 83.69 202 ASN A C 1
ATOM 1622 O O . ASN A 1 202 ? -9.406 -21.688 6.324 1 83.69 202 ASN A O 1
ATOM 1626 N N . ASP A 1 203 ? -10.469 -23.547 6.457 1 82.06 203 ASP A N 1
ATOM 1627 C CA . ASP A 1 203 ? -11.664 -23.031 5.797 1 82.06 203 ASP A CA 1
ATOM 1628 C C . ASP A 1 203 ? -12.312 -21.922 6.625 1 82.06 203 ASP A C 1
ATOM 1630 O O . ASP A 1 203 ? -12.969 -21.031 6.078 1 82.06 203 ASP A O 1
ATOM 1634 N N . CYS A 1 204 ? -11.953 -21.859 7.906 1 84.94 204 CYS A N 1
ATOM 1635 C CA . CYS A 1 204 ? -12.648 -20.922 8.766 1 84.94 204 CYS A CA 1
ATOM 1636 C C . CYS A 1 204 ? -11.805 -19.672 9.008 1 84.94 204 CYS A C 1
ATOM 1638 O O . CYS A 1 204 ? -12.258 -18.734 9.664 1 84.94 204 CYS A O 1
ATOM 1640 N N . GLU A 1 205 ? -10.688 -19.719 8.453 1 90.12 205 GLU A N 1
ATOM 1641 C CA . GLU A 1 205 ? -9.852 -18.531 8.664 1 90.12 205 GLU A CA 1
ATOM 1642 C C . GLU A 1 205 ? -9.727 -17.719 7.379 1 90.12 205 GLU A C 1
ATOM 1644 O O . GLU A 1 205 ? -9.953 -18.234 6.285 1 90.12 205 GLU A O 1
ATOM 1649 N N . THR A 1 206 ? -9.383 -16.438 7.566 1 94.38 206 THR A N 1
ATOM 1650 C CA . THR A 1 206 ? -9.141 -15.594 6.406 1 94.38 206 THR A CA 1
ATOM 1651 C C . THR A 1 206 ? -7.871 -16.031 5.676 1 94.38 206 THR A C 1
ATOM 1653 O O . THR A 1 206 ? -7.016 -16.703 6.254 1 94.38 206 THR A O 1
ATOM 1656 N N . VAL A 1 207 ? -7.789 -15.648 4.438 1 95.94 207 VAL A N 1
ATOM 1657 C CA . VAL A 1 207 ? -6.594 -15.977 3.668 1 95.94 207 VAL A CA 1
ATOM 1658 C C . VAL A 1 207 ? -5.375 -15.305 4.301 1 95.94 207 VAL A C 1
ATOM 1660 O O . VAL A 1 207 ? -4.301 -15.906 4.387 1 95.94 207 VAL A O 1
ATOM 1663 N N . GLU A 1 208 ? -5.531 -14.117 4.742 1 96.88 208 GLU A N 1
ATOM 1664 C CA . GLU A 1 208 ? -4.441 -13.414 5.418 1 96.88 208 GLU A CA 1
ATOM 1665 C C . GLU A 1 208 ? -3.941 -14.211 6.625 1 96.88 208 GLU A C 1
ATOM 1667 O O . GLU A 1 208 ? -2.734 -14.398 6.793 1 96.88 208 GLU A O 1
ATOM 1672 N N . ALA A 1 209 ? -4.852 -14.664 7.473 1 96.12 209 ALA A N 1
ATOM 1673 C CA . ALA A 1 209 ? -4.488 -15.422 8.664 1 96.12 209 ALA A CA 1
ATOM 1674 C C . ALA A 1 209 ? -3.801 -16.734 8.289 1 96.12 209 ALA A C 1
ATOM 1676 O O . ALA A 1 209 ? -2.807 -17.125 8.914 1 96.12 209 ALA A O 1
ATOM 1677 N N . TYR A 1 210 ? -4.375 -17.422 7.293 1 97.5 210 TYR A N 1
ATOM 1678 C CA . TYR A 1 210 ? -3.779 -18.656 6.809 1 97.5 210 TYR A CA 1
ATOM 1679 C C . TYR A 1 210 ? -2.344 -18.422 6.352 1 97.5 210 TYR A C 1
ATOM 1681 O O . TYR A 1 210 ? -1.428 -19.125 6.797 1 97.5 210 TYR A O 1
ATOM 1689 N N . LYS A 1 211 ? -2.111 -17.406 5.539 1 98 211 LYS A N 1
ATOM 1690 C CA . LYS A 1 211 ? -0.786 -17.156 4.977 1 98 211 LYS A CA 1
ATOM 1691 C C . LYS A 1 211 ? 0.185 -16.672 6.043 1 98 211 LYS A C 1
ATOM 1693 O O . LYS A 1 211 ? 1.365 -17.016 6.027 1 98 211 LYS A O 1
ATOM 1698 N N . ALA A 1 212 ? -0.306 -15.891 6.93 1 97.19 212 ALA A N 1
ATOM 1699 C CA . ALA A 1 212 ? 0.511 -15.477 8.07 1 97.19 212 ALA A CA 1
ATOM 1700 C C . ALA A 1 212 ? 0.909 -16.672 8.922 1 97.19 212 ALA A C 1
ATOM 1702 O O . ALA A 1 212 ? 2.023 -16.734 9.445 1 97.19 212 ALA A O 1
ATOM 1703 N N . GLY A 1 213 ? -0.027 -17.578 9.094 1 97.25 213 GLY A N 1
ATOM 1704 C CA . GLY A 1 213 ? 0.275 -18.812 9.82 1 97.25 213 GLY A CA 1
ATOM 1705 C C . GLY A 1 213 ? 1.389 -19.609 9.188 1 97.25 213 GLY A C 1
ATOM 1706 O O . GLY A 1 213 ? 2.264 -20.125 9.883 1 97.25 213 GLY A O 1
ATOM 1707 N N . VAL A 1 214 ? 1.349 -19.703 7.898 1 97.88 214 VAL A N 1
ATOM 1708 C CA . VAL A 1 214 ? 2.402 -20.406 7.176 1 97.88 214 VAL A CA 1
ATOM 1709 C C . VAL A 1 214 ? 3.744 -19.719 7.422 1 97.88 214 VAL A C 1
ATOM 1711 O O . VAL A 1 214 ? 4.746 -20.375 7.695 1 97.88 214 VAL A O 1
ATOM 1714 N N . ARG A 1 215 ? 3.801 -18.406 7.379 1 98.06 215 ARG A N 1
ATOM 1715 C CA . ARG A 1 215 ? 5.023 -17.641 7.625 1 98.06 215 ARG A CA 1
ATOM 1716 C C . ARG A 1 215 ? 5.551 -17.891 9.031 1 98.06 215 ARG A C 1
ATOM 1718 O O . ARG A 1 215 ? 6.754 -18.062 9.234 1 98.06 215 ARG A O 1
ATOM 1725 N N . ASN A 1 216 ? 4.605 -17.875 9.938 1 98.06 216 ASN A N 1
ATOM 1726 C CA . ASN A 1 216 ? 4.984 -18.141 11.32 1 98.06 216 ASN A CA 1
ATOM 1727 C C . ASN A 1 216 ? 5.66 -19.5 11.469 1 98.06 216 ASN A C 1
ATOM 1729 O O . ASN A 1 216 ? 6.688 -19.625 12.141 1 98.06 216 ASN A O 1
ATOM 1733 N N . GLU A 1 217 ? 5.094 -20.484 10.828 1 97.88 217 GLU A N 1
ATOM 1734 C CA . GLU A 1 217 ? 5.656 -21.844 10.875 1 97.88 217 GLU A CA 1
ATOM 1735 C C . GLU A 1 217 ? 7.039 -21.875 10.227 1 97.88 217 GLU A C 1
ATOM 1737 O O . GLU A 1 217 ? 7.961 -22.5 10.758 1 97.88 217 GLU A O 1
ATOM 1742 N N . LEU A 1 218 ? 7.164 -21.234 9.156 1 98.38 218 LEU A N 1
ATOM 1743 C CA . LEU A 1 218 ? 8.438 -21.188 8.453 1 98.38 218 LEU A CA 1
ATOM 1744 C C . LEU A 1 218 ? 9.516 -20.531 9.305 1 98.38 218 LEU A C 1
ATOM 1746 O O . LEU A 1 218 ? 10.633 -21.047 9.406 1 98.38 218 LEU A O 1
ATOM 1750 N N . MET A 1 219 ? 9.18 -19.469 9.891 1 97.81 219 MET A N 1
ATOM 1751 C CA . MET A 1 219 ? 10.148 -18.734 10.695 1 97.81 219 MET A CA 1
ATOM 1752 C C . MET A 1 219 ? 10.508 -19.516 11.961 1 97.81 219 MET A C 1
ATOM 1754 O O . MET A 1 219 ? 11.664 -19.5 12.391 1 97.81 219 MET A O 1
ATOM 1758 N N . LYS A 1 220 ? 9.562 -20.156 12.516 1 97.75 220 LYS A N 1
ATOM 1759 C CA . LYS A 1 220 ? 9.836 -21.031 13.648 1 97.75 220 LYS A CA 1
ATOM 1760 C C . LYS A 1 220 ? 10.805 -22.141 13.273 1 97.75 220 LYS A C 1
ATOM 1762 O O . LYS A 1 220 ? 11.602 -22.594 14.102 1 97.75 220 LYS A O 1
ATOM 1767 N N . ASN A 1 221 ? 10.719 -22.5 12.07 1 97.75 221 ASN A N 1
ATOM 1768 C CA . ASN A 1 221 ? 11.594 -23.562 11.578 1 97.75 221 ASN A CA 1
ATOM 1769 C C . ASN A 1 221 ? 12.938 -23.016 11.125 1 97.75 221 ASN A C 1
ATOM 1771 O O . ASN A 1 221 ? 13.727 -23.719 10.508 1 97.75 221 ASN A O 1
ATOM 1775 N N . GLY A 1 222 ? 13.109 -21.703 11.297 1 97.44 222 GLY A N 1
ATOM 1776 C CA . GLY A 1 222 ? 14.438 -21.141 11.148 1 97.44 222 GLY A CA 1
ATOM 1777 C C . GLY A 1 222 ? 14.625 -20.375 9.844 1 97.44 222 GLY A C 1
ATOM 1778 O O . GLY A 1 222 ? 15.703 -19.844 9.578 1 97.44 222 GLY A O 1
ATOM 1779 N N . TYR A 1 223 ? 13.586 -20.297 9.094 1 98.06 223 TYR A N 1
ATOM 1780 C CA . TYR A 1 223 ? 13.711 -19.594 7.812 1 98.06 223 TYR A CA 1
ATOM 1781 C C . TYR A 1 223 ? 13.766 -18.094 8.008 1 98.06 223 TYR A C 1
ATOM 1783 O O . TYR A 1 223 ? 13.047 -17.547 8.844 1 98.06 223 TYR A O 1
ATOM 1791 N N . HIS A 1 224 ? 14.625 -17.484 7.207 1 96.88 224 HIS A N 1
ATOM 1792 C CA . HIS A 1 224 ? 14.656 -16.031 7.051 1 96.88 224 HIS A CA 1
ATOM 1793 C C . HIS A 1 224 ? 13.898 -15.602 5.797 1 96.88 224 HIS A C 1
ATOM 1795 O O . HIS A 1 224 ? 14.391 -15.781 4.68 1 96.88 224 HIS A O 1
ATOM 1801 N N . ILE A 1 225 ? 12.797 -15.031 6.051 1 97.81 225 ILE A N 1
ATOM 1802 C CA . ILE A 1 225 ? 12.008 -14.625 4.895 1 97.81 225 ILE A CA 1
ATOM 1803 C C . ILE A 1 225 ? 12.414 -13.227 4.453 1 97.81 225 ILE A C 1
ATOM 1805 O O . ILE A 1 225 ? 12 -12.234 5.059 1 97.81 225 ILE A O 1
ATOM 1809 N N . TRP A 1 226 ? 13.094 -13.164 3.383 1 97.44 226 TRP A N 1
ATOM 1810 C CA . TRP A 1 226 ? 13.664 -11.898 2.918 1 97.44 226 TRP A CA 1
ATOM 1811 C C . TRP A 1 226 ? 12.625 -11.094 2.143 1 97.44 226 TRP A C 1
ATOM 1813 O O . TRP A 1 226 ? 12.688 -9.859 2.117 1 97.44 226 TRP A O 1
ATOM 1823 N N . GLY A 1 227 ? 11.711 -11.797 1.521 1 97.94 227 GLY A N 1
ATOM 1824 C CA . GLY A 1 227 ? 10.703 -11.062 0.765 1 97.94 227 GLY A CA 1
ATOM 1825 C C . GLY A 1 227 ? 9.492 -11.906 0.417 1 97.94 227 GLY A C 1
ATOM 1826 O O . GLY A 1 227 ? 9.547 -13.141 0.47 1 97.94 227 GLY A O 1
ATOM 1827 N N . ILE A 1 228 ? 8.414 -11.227 0.111 1 98.81 228 ILE A N 1
ATOM 1828 C CA . ILE A 1 228 ? 7.184 -11.805 -0.403 1 98.81 228 ILE A CA 1
ATOM 1829 C C . ILE A 1 228 ? 6.711 -11.023 -1.627 1 98.81 228 ILE A C 1
ATOM 1831 O O . ILE A 1 228 ? 6.672 -9.797 -1.607 1 98.81 228 ILE A O 1
ATOM 1835 N N . LEU A 1 229 ? 6.469 -11.703 -2.697 1 98.88 229 LEU A N 1
ATOM 1836 C CA . LEU A 1 229 ? 5.809 -11.117 -3.855 1 98.88 229 LEU A CA 1
ATOM 1837 C C . LEU A 1 229 ? 4.375 -11.625 -3.98 1 98.88 229 LEU A C 1
ATOM 1839 O O . LEU A 1 229 ? 4.141 -12.836 -3.963 1 98.88 229 LEU A O 1
ATOM 1843 N N . GLY A 1 230 ? 3.414 -10.742 -4.035 1 98.81 230 GLY A N 1
ATOM 1844 C CA . GLY A 1 230 ? 2.01 -11.094 -4.191 1 98.81 230 GLY A CA 1
ATOM 1845 C C . GLY A 1 230 ? 1.174 -9.961 -4.758 1 98.81 230 GLY A C 1
ATOM 1846 O O . GLY A 1 230 ? 1.621 -8.812 -4.801 1 98.81 230 GLY A O 1
ATOM 1847 N N . ASP A 1 231 ? -0.032 -10.312 -5.141 1 98.75 231 ASP A N 1
ATOM 1848 C CA . ASP A 1 231 ? -0.864 -9.305 -5.785 1 98.75 231 ASP A CA 1
ATOM 1849 C C . ASP A 1 231 ? -2.01 -8.875 -4.875 1 98.75 231 ASP A C 1
ATOM 1851 O O . ASP A 1 231 ? -2.748 -7.938 -5.195 1 98.75 231 ASP A O 1
ATOM 1855 N N . GLN A 1 232 ? -2.176 -9.578 -3.773 1 98.44 232 GLN A N 1
ATOM 1856 C CA . GLN A 1 232 ? -3.188 -9.234 -2.781 1 98.44 232 GLN A CA 1
ATOM 1857 C C . GLN A 1 232 ? -2.549 -8.898 -1.437 1 98.44 232 GLN A C 1
ATOM 1859 O O . GLN A 1 232 ? -1.587 -9.547 -1.021 1 98.44 232 GLN A O 1
ATOM 1864 N N . TRP A 1 233 ? -3.139 -7.957 -0.78 1 97.88 233 TRP A N 1
ATOM 1865 C CA . TRP A 1 233 ? -2.613 -7.559 0.523 1 97.88 233 TRP A CA 1
ATOM 1866 C C . TRP A 1 233 ? -2.689 -8.711 1.516 1 97.88 233 TRP A C 1
ATOM 1868 O O . TRP A 1 233 ? -1.844 -8.836 2.406 1 97.88 233 TRP A O 1
ATOM 1878 N N . SER A 1 234 ? -3.596 -9.633 1.335 1 97.75 234 SER A N 1
ATOM 1879 C CA . SER A 1 234 ? -3.732 -10.789 2.215 1 97.75 234 SER A CA 1
ATOM 1880 C C . SER A 1 234 ? -2.525 -11.719 2.107 1 97.75 234 SER A C 1
ATOM 1882 O O . SER A 1 234 ? -2.283 -12.539 2.996 1 97.75 234 SER A O 1
ATOM 1884 N N . SER A 1 235 ? -1.807 -11.562 1.038 1 98 235 SER A N 1
ATOM 1885 C CA . SER A 1 235 ? -0.6 -12.367 0.87 1 98 235 SER A CA 1
ATOM 1886 C C . SER A 1 235 ? 0.593 -11.727 1.573 1 98 235 SER A C 1
ATOM 1888 O O . SER A 1 235 ? 1.613 -12.383 1.796 1 98 235 SER A O 1
ATOM 1890 N N . LEU A 1 236 ? 0.501 -10.477 1.889 1 98 236 LEU A N 1
ATOM 1891 C CA . LEU A 1 236 ? 1.655 -9.703 2.328 1 98 236 LEU A CA 1
ATOM 1892 C C . LEU A 1 236 ? 1.534 -9.336 3.803 1 98 236 LEU A C 1
ATOM 1894 O O . LEU A 1 236 ? 2.543 -9.188 4.496 1 98 236 LEU A O 1
ATOM 1898 N N . GLN A 1 237 ? 0.342 -9.195 4.277 1 94.75 237 GLN A N 1
ATOM 1899 C CA . GLN A 1 237 ? 0.081 -8.648 5.605 1 94.75 237 GLN A CA 1
ATOM 1900 C C . GLN A 1 237 ? -0.057 -9.766 6.641 1 94.75 237 GLN A C 1
ATOM 1902 O O . GLN A 1 237 ? -0.034 -10.945 6.293 1 94.75 237 GLN A O 1
ATOM 1907 N N . GLY A 1 238 ? -0.091 -9.359 7.902 1 92 238 GLY A N 1
ATOM 1908 C CA . GLY A 1 238 ? -0.193 -10.297 9.008 1 92 238 GLY A CA 1
ATOM 1909 C C . GLY A 1 238 ? 1.141 -10.586 9.672 1 92 238 GLY A C 1
ATOM 1910 O O . GLY A 1 238 ? 2.172 -10.656 9 1 92 238 GLY A O 1
ATOM 1911 N N . LEU A 1 239 ? 1.077 -10.844 10.945 1 89.31 239 LEU A N 1
ATOM 1912 C CA . LEU A 1 239 ? 2.293 -11.156 11.695 1 89.31 239 LEU A CA 1
ATOM 1913 C C . LEU A 1 239 ? 2.613 -12.648 11.609 1 89.31 239 LEU A C 1
ATOM 1915 O O . LEU A 1 239 ? 1.705 -13.484 11.609 1 89.31 239 LEU A O 1
ATOM 1919 N N . PRO A 1 240 ? 3.863 -12.945 11.539 1 93.19 240 PRO A N 1
ATOM 1920 C CA . PRO A 1 240 ? 5.031 -12.062 11.477 1 93.19 240 PRO A CA 1
ATOM 1921 C C . PRO A 1 240 ? 5.262 -11.5 10.078 1 93.19 240 PRO A C 1
ATOM 1923 O O . PRO A 1 240 ? 4.805 -12.078 9.086 1 93.19 240 PRO A O 1
ATOM 1926 N N . TYR A 1 241 ? 6.031 -10.445 10.055 1 89.62 241 TYR A N 1
ATOM 1927 C CA . TYR A 1 241 ? 6.297 -9.812 8.766 1 89.62 241 TYR A CA 1
ATOM 1928 C C . TYR A 1 241 ? 7.582 -10.359 8.148 1 89.62 241 TYR A C 1
ATOM 1930 O O . TYR A 1 241 ? 8.531 -10.688 8.867 1 89.62 241 TYR A O 1
ATOM 1938 N N . ALA A 1 242 ? 7.504 -10.43 6.824 1 93.69 242 ALA A N 1
ATOM 1939 C CA . ALA A 1 242 ? 8.758 -10.602 6.094 1 93.69 242 ALA A CA 1
ATOM 1940 C C . ALA A 1 242 ? 9.602 -9.328 6.148 1 93.69 242 ALA A C 1
ATOM 1942 O O . ALA A 1 242 ? 9.117 -8.273 6.555 1 93.69 242 ALA A O 1
ATOM 1943 N N . LYS A 1 243 ? 10.867 -9.523 5.789 1 94.06 243 LYS A N 1
ATOM 1944 C CA . LYS A 1 243 ? 11.742 -8.359 5.789 1 94.06 243 LYS A CA 1
ATOM 1945 C C . LYS A 1 243 ? 11.258 -7.297 4.809 1 94.06 243 LYS A C 1
ATOM 1947 O O . LYS A 1 243 ? 11.289 -6.102 5.113 1 94.06 243 LYS A O 1
ATOM 1952 N N . ARG A 1 244 ? 10.812 -7.781 3.619 1 96.44 244 ARG A N 1
ATOM 1953 C CA . ARG A 1 244 ? 10.266 -6.898 2.596 1 96.44 244 ARG A CA 1
ATOM 1954 C C . ARG A 1 244 ? 9.109 -7.562 1.858 1 96.44 244 ARG A C 1
ATOM 1956 O O . ARG A 1 244 ? 9.109 -8.781 1.661 1 96.44 244 ARG A O 1
ATOM 1963 N N . THR A 1 245 ? 8.117 -6.742 1.562 1 98 245 THR A N 1
ATOM 1964 C CA . THR A 1 245 ? 7.031 -7.227 0.718 1 98 245 THR A CA 1
ATOM 1965 C C . THR A 1 245 ? 6.906 -6.371 -0.542 1 98 245 THR A C 1
ATOM 1967 O O . THR A 1 245 ? 7.238 -5.188 -0.531 1 98 245 THR A O 1
ATOM 1970 N N . PHE A 1 246 ? 6.461 -6.977 -1.613 1 98.75 246 PHE A N 1
ATOM 1971 C CA . PHE A 1 246 ? 6.246 -6.309 -2.893 1 98.75 246 PHE A CA 1
ATOM 1972 C C . PHE A 1 246 ? 4.855 -6.621 -3.436 1 98.75 246 PHE A C 1
ATOM 1974 O O . PHE A 1 246 ? 4.484 -7.789 -3.57 1 98.75 246 PHE A O 1
ATOM 1981 N N . LYS A 1 247 ? 4.117 -5.574 -3.727 1 98.81 247 LYS A N 1
ATOM 1982 C CA . LYS A 1 247 ? 2.721 -5.676 -4.133 1 98.81 247 LYS A CA 1
ATOM 1983 C C . LYS A 1 247 ? 2.57 -5.488 -5.641 1 98.81 247 LYS A C 1
ATOM 1985 O O . LYS A 1 247 ? 2.885 -4.422 -6.172 1 98.81 247 LYS A O 1
ATOM 1990 N N . LEU A 1 248 ? 2.133 -6.52 -6.312 1 98.88 248 LEU A N 1
ATOM 1991 C CA . LEU A 1 248 ? 1.711 -6.395 -7.703 1 98.88 248 LEU A CA 1
ATOM 1992 C C . LEU A 1 248 ? 0.293 -5.84 -7.793 1 98.88 248 LEU A C 1
ATOM 1994 O O . LEU A 1 248 ? -0.527 -6.074 -6.902 1 98.88 248 LEU A O 1
ATOM 1998 N N . PRO A 1 249 ? 0.009 -5.129 -8.859 1 98.69 249 PRO A N 1
ATOM 1999 C CA . PRO A 1 249 ? -1.353 -4.605 -8.984 1 98.69 249 PRO A CA 1
ATOM 2000 C C . PRO A 1 249 ? -2.373 -5.688 -9.328 1 98.69 249 PRO A C 1
ATOM 2002 O O . PRO A 1 249 ? -2.07 -6.605 -10.086 1 98.69 249 PRO A O 1
ATOM 2005 N N . ASN A 1 250 ? -3.512 -5.629 -8.711 1 98.56 250 ASN A N 1
ATOM 2006 C CA . ASN A 1 250 ? -4.66 -6.457 -9.062 1 98.56 250 ASN A CA 1
ATOM 2007 C C . ASN A 1 250 ? -5.957 -5.891 -8.492 1 98.56 250 ASN A C 1
ATOM 2009 O O . ASN A 1 250 ? -6.188 -5.957 -7.281 1 98.56 250 ASN A O 1
ATOM 2013 N N . SER A 1 251 ? -6.762 -5.355 -9.359 1 97.5 251 SER A N 1
ATOM 2014 C CA . SER A 1 251 ? -8.039 -4.797 -8.93 1 97.5 251 SER A CA 1
ATOM 2015 C C . SER A 1 251 ? -9.211 -5.586 -9.5 1 97.5 251 SER A C 1
ATOM 2017 O O . SER A 1 251 ? -10.336 -5.086 -9.547 1 97.5 251 SER A O 1
ATOM 2019 N N . LEU A 1 252 ? -8.93 -6.793 -9.945 1 97.94 252 LEU A N 1
ATOM 2020 C CA . LEU A 1 252 ? -9.969 -7.637 -10.523 1 97.94 252 LEU A CA 1
ATOM 2021 C C . LEU A 1 252 ? -10.844 -8.25 -9.438 1 97.94 252 LEU A C 1
ATOM 2023 O O . LEU A 1 252 ? -12.031 -8.5 -9.656 1 97.94 252 LEU A O 1
ATOM 2027 N N . TYR A 1 253 ? -10.156 -8.555 -8.383 1 97.94 253 TYR A N 1
ATOM 2028 C CA . TYR A 1 253 ? -10.82 -9.227 -7.277 1 97.94 253 TYR A CA 1
ATOM 2029 C C . TYR A 1 253 ? -10.148 -8.898 -5.949 1 97.94 253 TYR A C 1
ATOM 2031 O O . TYR A 1 253 ? -9.062 -8.305 -5.93 1 97.94 253 TYR A O 1
ATOM 2039 N N . TYR A 1 254 ? -10.844 -9.203 -4.926 1 97.19 254 TYR A N 1
ATOM 2040 C CA . TYR A 1 254 ? -10.352 -8.984 -3.57 1 97.19 254 TYR A CA 1
ATOM 2041 C C . TYR A 1 254 ? -10.32 -10.289 -2.783 1 97.19 254 TYR A C 1
ATOM 2043 O O . TYR A 1 254 ? -11.289 -11.055 -2.797 1 97.19 254 TYR A O 1
ATOM 2051 N N . VAL A 1 255 ? -9.195 -10.539 -2.174 1 94.62 255 VAL A N 1
ATOM 2052 C CA . VAL A 1 255 ? -9.055 -11.695 -1.295 1 94.62 255 VAL A CA 1
ATOM 2053 C C . VAL A 1 255 ? -8.688 -11.234 0.113 1 94.62 255 VAL A C 1
ATOM 2055 O O . VAL A 1 255 ? -7.668 -10.57 0.309 1 94.62 255 VAL A O 1
ATOM 2058 N N . ALA A 1 256 ? -9.492 -11.609 1.085 1 92.44 256 ALA A N 1
ATOM 2059 C CA . ALA A 1 256 ? -9.344 -11.141 2.461 1 92.44 256 ALA A CA 1
ATOM 2060 C C . ALA A 1 256 ? -8.383 -12.031 3.24 1 92.44 256 ALA A C 1
ATOM 2062 O O . ALA A 1 256 ? -8.281 -13.234 2.969 1 92.44 256 ALA A O 1
ATOM 2063 N N . MET B 1 1 ? 60.969 9.172 23.359 1 31.45 1 MET B N 1
ATOM 2064 C CA . MET B 1 1 ? 60.094 8.141 22.812 1 31.45 1 MET B CA 1
ATOM 2065 C C . MET B 1 1 ? 58.844 8.766 22.203 1 31.45 1 MET B C 1
ATOM 2067 O O . MET B 1 1 ? 58 9.328 22.906 1 31.45 1 MET B O 1
ATOM 2071 N N . GLU B 1 2 ? 58.938 9.234 20.922 1 30.53 2 GLU B N 1
ATOM 2072 C CA . GLU B 1 2 ? 58.062 9.977 20.031 1 30.53 2 GLU B CA 1
ATOM 2073 C C . GLU B 1 2 ? 56.812 9.18 19.688 1 30.53 2 GLU B C 1
ATOM 2075 O O . GLU B 1 2 ? 56.875 8.078 19.156 1 30.53 2 GLU B O 1
ATOM 2080 N N . ARG B 1 3 ? 55.75 9.25 20.578 1 36.5 3 ARG B N 1
ATOM 2081 C CA . ARG B 1 3 ? 54.438 8.664 20.438 1 36.5 3 ARG B CA 1
ATOM 2082 C C . ARG B 1 3 ? 53.844 9.008 19.078 1 36.5 3 ARG B C 1
ATOM 2084 O O . ARG B 1 3 ? 53.688 10.18 18.719 1 36.5 3 ARG B O 1
ATOM 2091 N N . TYR B 1 4 ? 54.094 8.164 18.031 1 33.28 4 TYR B N 1
ATOM 2092 C CA . TYR B 1 4 ? 53.5 8.273 16.703 1 33.28 4 TYR B CA 1
ATOM 2093 C C . TYR B 1 4 ? 51.969 8.289 16.797 1 33.28 4 TYR B C 1
ATOM 2095 O O . TYR B 1 4 ? 51.375 7.438 17.453 1 33.28 4 TYR B O 1
ATOM 2103 N N . VAL B 1 5 ? 51.375 9.453 16.766 1 36.78 5 VAL B N 1
ATOM 2104 C CA . VAL B 1 5 ? 49.938 9.734 16.625 1 36.78 5 VAL B CA 1
ATOM 2105 C C . VAL B 1 5 ? 49.406 9.047 15.383 1 36.78 5 VAL B C 1
ATOM 2107 O O . VAL B 1 5 ? 49.812 9.367 14.266 1 36.78 5 VAL B O 1
ATOM 2110 N N . VAL B 1 6 ? 49.156 7.73 15.422 1 35.34 6 VAL B N 1
ATOM 2111 C CA . VAL B 1 6 ? 48.531 7.059 14.273 1 35.34 6 VAL B CA 1
ATOM 2112 C C . VAL B 1 6 ? 47.188 7.684 13.984 1 35.34 6 VAL B C 1
ATOM 2114 O O . VAL B 1 6 ? 46.281 7.672 14.844 1 35.34 6 VAL B O 1
ATOM 2117 N N . VAL B 1 7 ? 47.125 8.719 13.172 1 35.56 7 VAL B N 1
ATOM 2118 C CA . VAL B 1 7 ? 45.906 9.297 12.609 1 35.56 7 VAL B CA 1
ATOM 2119 C C . VAL B 1 7 ? 45.125 8.227 11.836 1 35.56 7 VAL B C 1
ATOM 2121 O O . VAL B 1 7 ? 45.656 7.633 10.891 1 35.56 7 VAL B O 1
ATOM 2124 N N . PHE B 1 8 ? 44.312 7.512 12.539 1 32.25 8 PHE B N 1
ATOM 2125 C CA . PHE B 1 8 ? 43.375 6.625 11.867 1 32.25 8 PHE B CA 1
ATOM 2126 C C . PHE B 1 8 ? 42.5 7.398 10.875 1 32.25 8 PHE B C 1
ATOM 2128 O O . PHE B 1 8 ? 41.75 8.297 11.266 1 32.25 8 PHE B O 1
ATOM 2135 N N . LEU B 1 9 ? 42.969 7.559 9.648 1 30.97 9 LEU B N 1
ATOM 2136 C CA . LEU B 1 9 ? 42.188 8.062 8.539 1 30.97 9 LEU B CA 1
ATOM 2137 C C . LEU B 1 9 ? 40.938 7.188 8.312 1 30.97 9 LEU B C 1
ATOM 2139 O O . LEU B 1 9 ? 41.062 5.988 8.047 1 30.97 9 LEU B O 1
ATOM 2143 N N . VAL B 1 10 ? 39.906 7.434 9.039 1 31.25 10 VAL B N 1
ATOM 2144 C CA . VAL B 1 10 ? 38.594 6.859 8.742 1 31.25 10 VAL B CA 1
ATOM 2145 C C . VAL B 1 10 ? 38.25 7.102 7.277 1 31.25 10 VAL B C 1
ATOM 2147 O O . VAL B 1 10 ? 38.125 8.25 6.844 1 31.25 10 VAL B O 1
ATOM 2150 N N . ALA B 1 11 ? 38.656 6.223 6.367 1 33.69 11 ALA B N 1
ATOM 2151 C CA . ALA B 1 11 ? 38.188 6.207 4.992 1 33.69 11 ALA B CA 1
ATOM 2152 C C . ALA B 1 11 ? 36.656 6.145 4.961 1 33.69 11 ALA B C 1
ATOM 2154 O O . ALA B 1 11 ? 36.062 5.16 5.406 1 33.69 11 ALA B O 1
ATOM 2155 N N . MET B 1 12 ? 36.031 7.285 5.145 1 29.23 12 MET B N 1
ATOM 2156 C CA . MET B 1 12 ? 34.625 7.398 4.793 1 29.23 12 MET B CA 1
ATOM 2157 C C . MET B 1 12 ? 34.375 6.848 3.395 1 29.23 12 MET B C 1
ATOM 2159 O O . MET B 1 12 ? 34.844 7.402 2.406 1 29.23 12 MET B O 1
ATOM 2163 N N . CYS B 1 13 ? 34.406 5.559 3.236 1 29.69 13 CYS B N 1
ATOM 2164 C CA . CYS B 1 13 ? 33.906 5.016 1.972 1 29.69 13 CYS B CA 1
ATOM 2165 C C . CYS B 1 13 ? 32.562 5.633 1.601 1 29.69 13 CYS B C 1
ATOM 2167 O O . CYS B 1 13 ? 31.562 5.367 2.256 1 29.69 13 CYS B O 1
ATOM 2169 N N . LEU B 1 14 ? 32.594 6.867 1.133 1 30.48 14 LEU B N 1
ATOM 2170 C CA . LEU B 1 14 ? 31.453 7.43 0.412 1 30.48 14 LEU B CA 1
ATOM 2171 C C . LEU B 1 14 ? 30.953 6.461 -0.654 1 30.48 14 LEU B C 1
ATOM 2173 O O . LEU B 1 14 ? 31.609 6.262 -1.675 1 30.48 14 LEU B O 1
ATOM 2177 N N . SER B 1 15 ? 30.391 5.359 -0.231 1 32.16 15 SER B N 1
ATOM 2178 C CA . SER B 1 15 ? 29.688 4.605 -1.262 1 32.16 15 SER B CA 1
ATOM 2179 C C . SER B 1 15 ? 28.766 5.504 -2.076 1 32.16 15 SER B C 1
ATOM 2181 O O . SER B 1 15 ? 27.828 6.094 -1.535 1 32.16 15 SER B O 1
ATOM 2183 N N . ASN B 1 16 ? 29.328 6.113 -3.053 1 31.19 16 ASN B N 1
ATOM 2184 C CA . ASN B 1 16 ? 28.531 6.711 -4.117 1 31.19 16 ASN B CA 1
ATOM 2185 C C . ASN B 1 16 ? 27.484 5.734 -4.645 1 31.19 16 ASN B C 1
ATOM 2187 O O . ASN B 1 16 ? 27.828 4.688 -5.195 1 31.19 16 ASN B O 1
ATOM 2191 N N . VAL B 1 17 ? 26.422 5.672 -3.975 1 33.34 17 VAL B N 1
ATOM 2192 C CA . VAL B 1 17 ? 25.266 5.074 -4.633 1 33.34 17 VAL B CA 1
ATOM 2193 C C . VAL B 1 17 ? 25.062 5.711 -6.004 1 33.34 17 VAL B C 1
ATOM 2195 O O . VAL B 1 17 ? 24.688 6.883 -6.102 1 33.34 17 VAL B O 1
ATOM 2198 N N . LEU B 1 18 ? 25.969 5.344 -6.938 1 29.81 18 LEU B N 1
ATOM 2199 C CA . LEU B 1 18 ? 25.688 5.648 -8.336 1 29.81 18 LEU B CA 1
ATOM 2200 C C . LEU B 1 18 ? 24.25 5.285 -8.688 1 29.81 18 LEU B C 1
ATOM 2202 O O . LEU B 1 18 ? 23.875 4.109 -8.656 1 29.81 18 LEU B O 1
ATOM 2206 N N . THR B 1 19 ? 23.406 6.141 -8.383 1 34.5 19 THR B N 1
ATOM 2207 C CA . THR B 1 19 ? 22.141 6.039 -9.109 1 34.5 19 THR B CA 1
ATOM 2208 C C . THR B 1 19 ? 22.375 6.023 -10.617 1 34.5 19 THR B C 1
ATOM 2210 O O . THR B 1 19 ? 22.938 6.973 -11.172 1 34.5 19 THR B O 1
ATOM 2213 N N . ALA B 1 20 ? 22.672 4.93 -11.188 1 30.73 20 ALA B N 1
ATOM 2214 C CA . ALA B 1 20 ? 22.672 4.832 -12.648 1 30.73 20 ALA B CA 1
ATOM 2215 C C . ALA B 1 20 ? 21.5 5.598 -13.25 1 30.73 20 ALA B C 1
ATOM 2217 O O . ALA B 1 20 ? 20.344 5.168 -13.133 1 30.73 20 ALA B O 1
ATOM 2218 N N . ALA B 1 21 ? 21.641 6.887 -13.375 1 32 21 ALA B N 1
ATOM 2219 C CA . ALA B 1 21 ? 20.781 7.539 -14.359 1 32 21 ALA B CA 1
ATOM 2220 C C . ALA B 1 21 ? 20.859 6.828 -15.711 1 32 21 ALA B C 1
ATOM 2222 O O . ALA B 1 21 ? 21.891 6.875 -16.391 1 32 21 ALA B O 1
ATOM 2223 N N . ALA B 1 22 ? 20.25 5.656 -15.914 1 33.22 22 ALA B N 1
ATOM 2224 C CA . ALA B 1 22 ? 20.172 5.172 -17.281 1 33.22 22 ALA B CA 1
ATOM 2225 C C . ALA B 1 22 ? 19.891 6.312 -18.25 1 33.22 22 ALA B C 1
ATOM 2227 O O . ALA B 1 22 ? 19.016 7.152 -18 1 33.22 22 ALA B O 1
ATOM 2228 N N . ASP B 1 23 ? 20.828 6.801 -19 1 34.06 23 ASP B N 1
ATOM 2229 C CA . ASP B 1 23 ? 20.578 7.684 -20.141 1 34.06 23 ASP B CA 1
ATOM 2230 C C . ASP B 1 23 ? 19.25 7.348 -20.828 1 34.06 23 ASP B C 1
ATOM 2232 O O . ASP B 1 23 ? 19.156 6.359 -21.547 1 34.06 23 ASP B O 1
ATOM 2236 N N . TRP B 1 24 ? 18.156 7.566 -20.156 1 36.56 24 TRP B N 1
ATOM 2237 C CA . TRP B 1 24 ? 16.859 7.453 -20.797 1 36.56 24 TRP B CA 1
ATOM 2238 C C . TRP B 1 24 ? 16.844 8.164 -22.141 1 36.56 24 TRP B C 1
ATOM 2240 O O . TRP B 1 24 ? 16.922 9.398 -22.203 1 36.56 24 TRP B O 1
ATOM 2250 N N . ASN B 1 25 ? 17.531 7.879 -23.078 1 37.62 25 ASN B N 1
ATOM 2251 C CA . ASN B 1 25 ? 17.062 8.383 -24.359 1 37.62 25 ASN B CA 1
ATOM 2252 C C . ASN B 1 25 ? 15.539 8.312 -24.453 1 37.62 25 ASN B C 1
ATOM 2254 O O . ASN B 1 25 ? 14.953 7.234 -24.359 1 37.62 25 ASN B O 1
ATOM 2258 N N . ILE B 1 26 ? 14.758 9.297 -24.094 1 40.66 26 ILE B N 1
ATOM 2259 C CA . ILE B 1 26 ? 13.43 9.711 -23.656 1 40.66 26 ILE B CA 1
ATOM 2260 C C . ILE B 1 26 ? 12.367 8.922 -24.438 1 40.66 26 ILE B C 1
ATOM 2262 O O . ILE B 1 26 ? 11.328 8.57 -23.891 1 40.66 26 ILE B O 1
ATOM 2266 N N . LEU B 1 27 ? 12.445 8.898 -25.734 1 44.25 27 LEU B N 1
ATOM 2267 C CA . LEU B 1 27 ? 11.305 8.562 -26.578 1 44.25 27 LEU B CA 1
ATOM 2268 C C . LEU B 1 27 ? 10.883 7.109 -26.375 1 44.25 27 LEU B C 1
ATOM 2270 O O . LEU B 1 27 ? 9.688 6.812 -26.281 1 44.25 27 LEU B O 1
ATOM 2274 N N . ASN B 1 28 ? 11.609 6.082 -26.938 1 47.91 28 ASN B N 1
ATOM 2275 C CA . ASN B 1 28 ? 11.273 4.668 -27.078 1 47.91 28 ASN B CA 1
ATOM 2276 C C . ASN B 1 28 ? 12 3.812 -26.047 1 47.91 28 ASN B C 1
ATOM 2278 O O . ASN B 1 28 ? 13.102 3.324 -26.297 1 47.91 28 ASN B O 1
ATOM 2282 N N . GLN B 1 29 ? 11.57 4.031 -24.766 1 59.16 29 GLN B N 1
ATOM 2283 C CA . GLN B 1 29 ? 12.297 3.193 -23.828 1 59.16 29 GLN B CA 1
ATOM 2284 C C . GLN B 1 29 ? 11.664 1.81 -23.719 1 59.16 29 GLN B C 1
ATOM 2286 O O . GLN B 1 29 ? 10.453 1.66 -23.891 1 59.16 29 GLN B O 1
ATOM 2291 N N . ARG B 1 30 ? 12.539 0.844 -23.891 1 63.28 30 ARG B N 1
ATOM 2292 C CA . ARG B 1 30 ? 12.125 -0.537 -23.656 1 63.28 30 ARG B CA 1
ATOM 2293 C C . ARG B 1 30 ? 12.406 -0.964 -22.234 1 63.28 30 ARG B C 1
ATOM 2295 O O . ARG B 1 30 ? 13.43 -0.586 -21.656 1 63.28 30 ARG B O 1
ATOM 2302 N N . THR B 1 31 ? 11.414 -1.545 -21.781 1 74.19 31 THR B N 1
ATOM 2303 C CA . THR B 1 31 ? 11.641 -2.164 -20.469 1 74.19 31 THR B CA 1
ATOM 2304 C C . THR B 1 31 ? 12.664 -3.289 -20.578 1 74.19 31 THR B C 1
ATOM 2306 O O . THR B 1 31 ? 13.125 -3.619 -21.672 1 74.19 31 THR B O 1
ATOM 2309 N N . LYS B 1 32 ? 13.039 -3.781 -19.484 1 66.81 32 LYS B N 1
ATOM 2310 C CA . LYS B 1 32 ? 13.984 -4.891 -19.453 1 66.81 32 LYS B CA 1
ATOM 2311 C C . LYS B 1 32 ? 13.453 -6.094 -20.219 1 66.81 32 LYS B C 1
ATOM 2313 O O . LYS B 1 32 ? 14.227 -6.848 -20.812 1 66.81 32 LYS B O 1
ATOM 2318 N N . SER B 1 33 ? 12.117 -6.125 -20.281 1 69.69 33 SER B N 1
ATOM 2319 C CA . SER B 1 33 ? 11.508 -7.234 -21 1 69.69 33 SER B CA 1
ATOM 2320 C C . SER B 1 33 ? 11.305 -6.891 -22.484 1 69.69 33 SER B C 1
ATOM 2322 O O . SER B 1 33 ? 10.828 -7.719 -23.25 1 69.69 33 SER B O 1
ATOM 2324 N N . GLY B 1 34 ? 11.648 -5.629 -22.844 1 73.75 34 GLY B N 1
ATOM 2325 C CA . GLY B 1 34 ? 11.57 -5.23 -24.25 1 73.75 34 GLY B CA 1
ATOM 2326 C C . GLY B 1 34 ? 10.273 -4.531 -24.594 1 73.75 34 GLY B C 1
ATOM 2327 O O . GLY B 1 34 ? 10 -4.273 -25.781 1 73.75 34 GLY B O 1
ATOM 2328 N N . LEU B 1 35 ? 9.516 -4.254 -23.641 1 79.5 35 LEU B N 1
ATOM 2329 C CA . LEU B 1 35 ? 8.242 -3.576 -23.859 1 79.5 35 LEU B CA 1
ATOM 2330 C C . LEU B 1 35 ? 8.461 -2.111 -24.234 1 79.5 35 LEU B C 1
ATOM 2332 O O . LEU B 1 35 ? 9.188 -1.398 -23.531 1 79.5 35 LEU B O 1
ATOM 2336 N N . LYS B 1 36 ? 7.922 -1.688 -25.391 1 85.19 36 LYS B N 1
ATOM 2337 C CA . LYS B 1 36 ? 7.957 -0.274 -25.75 1 85.19 36 LYS B CA 1
ATOM 2338 C C . LYS B 1 36 ? 6.973 0.532 -24.906 1 85.19 36 LYS B C 1
ATOM 2340 O O . LYS B 1 36 ? 5.785 0.216 -24.844 1 85.19 36 LYS B O 1
ATOM 2345 N N . ILE B 1 37 ? 7.566 1.557 -24.172 1 91 37 ILE B N 1
ATOM 2346 C CA . ILE B 1 37 ? 6.684 2.32 -23.297 1 91 37 ILE B CA 1
ATOM 2347 C C . ILE B 1 37 ? 6.918 3.814 -23.516 1 91 37 ILE B C 1
ATOM 2349 O O . ILE B 1 37 ? 7.988 4.223 -23.969 1 91 37 ILE B O 1
ATOM 2353 N N . THR B 1 38 ? 5.906 4.598 -23.25 1 94.25 38 THR B N 1
ATOM 2354 C CA . THR B 1 38 ? 6.027 6.051 -23.266 1 94.25 38 THR B CA 1
ATOM 2355 C C . THR B 1 38 ? 6.562 6.566 -21.922 1 94.25 38 THR B C 1
ATOM 2357 O O . THR B 1 38 ? 6.641 5.812 -20.953 1 94.25 38 THR B O 1
ATOM 2360 N N . LEU B 1 39 ? 6.953 7.805 -21.922 1 95.25 39 LEU B N 1
ATOM 2361 C CA . LEU B 1 39 ? 7.383 8.438 -20.672 1 95.25 39 LEU B CA 1
ATOM 2362 C C . LEU B 1 39 ? 6.25 8.461 -19.656 1 95.25 39 LEU B C 1
ATOM 2364 O O . LEU B 1 39 ? 6.48 8.305 -18.453 1 95.25 39 LEU B O 1
ATOM 2368 N N . LYS B 1 40 ? 5.066 8.664 -20.156 1 96.56 40 LYS B N 1
ATOM 2369 C CA . LYS B 1 40 ? 3.908 8.656 -19.266 1 96.56 40 LYS B CA 1
ATOM 2370 C C . LYS B 1 40 ? 3.746 7.301 -18.578 1 96.56 40 LYS B C 1
ATOM 2372 O O . LYS B 1 40 ? 3.488 7.234 -17.375 1 96.56 40 LYS B O 1
ATOM 2377 N N . ASN B 1 41 ? 3.908 6.23 -19.359 1 97.25 41 ASN B N 1
ATOM 2378 C CA . ASN B 1 41 ? 3.846 4.898 -18.766 1 97.25 41 ASN B CA 1
ATOM 2379 C C . ASN B 1 41 ? 4.875 4.727 -17.656 1 97.25 41 ASN B C 1
ATOM 2381 O O . ASN B 1 41 ? 4.562 4.188 -16.594 1 97.25 41 ASN B O 1
ATOM 2385 N N . TYR B 1 42 ? 6.027 5.207 -17.922 1 96.88 42 TYR B N 1
ATOM 2386 C CA . TYR B 1 42 ? 7.125 5.066 -16.969 1 96.88 42 TYR B CA 1
ATOM 2387 C C . TYR B 1 42 ? 6.84 5.84 -15.695 1 96.88 42 TYR B C 1
ATOM 2389 O O . TYR B 1 42 ? 6.945 5.293 -14.594 1 96.88 42 TYR B O 1
ATOM 2397 N N . CYS B 1 43 ? 6.477 7.078 -15.812 1 98.38 43 CYS B N 1
ATOM 2398 C CA . CYS B 1 43 ? 6.285 7.941 -14.648 1 98.38 43 CYS B CA 1
ATOM 2399 C C . CYS B 1 43 ? 5.062 7.508 -13.844 1 98.38 43 CYS B C 1
ATOM 2401 O O . CYS B 1 43 ? 5.07 7.582 -12.617 1 98.38 43 CYS B O 1
ATOM 2403 N N . GLU B 1 44 ? 4.016 7.086 -14.562 1 98.12 44 GLU B N 1
ATOM 2404 C CA . GLU B 1 44 ? 2.85 6.555 -13.867 1 98.12 44 GLU B CA 1
ATOM 2405 C C . GLU B 1 44 ? 3.205 5.297 -13.078 1 98.12 44 GLU B C 1
ATOM 2407 O O . GLU B 1 44 ? 2.736 5.113 -11.953 1 98.12 44 GLU B O 1
ATOM 2412 N N . SER B 1 45 ? 4.012 4.477 -13.656 1 98.31 45 SER B N 1
ATOM 2413 C CA . SER B 1 45 ? 4.449 3.266 -12.977 1 98.31 45 SER B CA 1
ATOM 2414 C C . SER B 1 45 ? 5.32 3.596 -11.766 1 98.31 45 SER B C 1
ATOM 2416 O O . SER B 1 45 ? 5.176 2.982 -10.703 1 98.31 45 SER B O 1
ATOM 2418 N N . TRP B 1 46 ? 6.23 4.516 -11.961 1 98.44 46 TRP B N 1
ATOM 2419 C CA . TRP B 1 46 ? 7.059 4.941 -10.836 1 98.44 46 TRP B CA 1
ATOM 2420 C C . TRP B 1 46 ? 6.199 5.438 -9.68 1 98.44 46 TRP B C 1
ATOM 2422 O O . TRP B 1 46 ? 6.375 5.004 -8.539 1 98.44 46 TRP B O 1
ATOM 2432 N N . ARG B 1 47 ? 5.23 6.262 -9.992 1 98.69 47 ARG B N 1
ATOM 2433 C CA . ARG B 1 47 ? 4.332 6.805 -8.977 1 98.69 47 ARG B CA 1
ATOM 2434 C C . ARG B 1 47 ? 3.562 5.691 -8.273 1 98.69 47 ARG B C 1
ATOM 2436 O O . ARG B 1 47 ? 3.469 5.668 -7.043 1 98.69 47 ARG B O 1
ATOM 2443 N N . MET B 1 48 ? 3.035 4.773 -9.062 1 98.44 48 MET B N 1
ATOM 2444 C CA . MET B 1 48 ? 2.258 3.668 -8.508 1 98.44 48 MET B CA 1
ATOM 2445 C C . MET B 1 48 ? 3.1 2.834 -7.551 1 98.44 48 MET B C 1
ATOM 2447 O O . MET B 1 48 ? 2.648 2.49 -6.457 1 98.44 48 MET B O 1
ATOM 2451 N N . ASN B 1 49 ? 4.293 2.559 -7.91 1 98.75 49 ASN B N 1
ATOM 2452 C CA . ASN B 1 49 ? 5.141 1.696 -7.09 1 98.75 49 ASN B CA 1
ATOM 2453 C C . ASN B 1 49 ? 5.664 2.43 -5.859 1 98.75 49 ASN B C 1
ATOM 2455 O O . ASN B 1 49 ? 5.98 1.803 -4.848 1 98.75 49 ASN B O 1
ATOM 2459 N N . VAL B 1 50 ? 5.738 3.762 -5.922 1 98.69 50 VAL B N 1
ATOM 2460 C CA . VAL B 1 50 ? 5.984 4.547 -4.715 1 98.69 50 VAL B CA 1
ATOM 2461 C C . VAL B 1 50 ? 4.793 4.426 -3.77 1 98.69 50 VAL B C 1
ATOM 2463 O O . VAL B 1 50 ? 4.965 4.141 -2.58 1 98.69 50 VAL B O 1
ATOM 2466 N N . GLU B 1 51 ? 3.58 4.59 -4.352 1 98.69 51 GLU B N 1
ATOM 2467 C CA . GLU B 1 51 ? 2.369 4.531 -3.539 1 98.69 51 GLU B CA 1
ATOM 2468 C C . GLU B 1 51 ? 2.182 3.145 -2.928 1 98.69 51 GLU B C 1
ATOM 2470 O O . GLU B 1 51 ? 1.647 3.014 -1.825 1 98.69 51 GLU B O 1
ATOM 2475 N N . LEU B 1 52 ? 2.695 2.146 -3.568 1 98.44 52 LEU B N 1
ATOM 2476 C CA . LEU B 1 52 ? 2.527 0.776 -3.096 1 98.44 52 LEU B CA 1
ATOM 2477 C C . LEU B 1 52 ? 3.674 0.376 -2.172 1 98.44 52 LEU B C 1
ATOM 2479 O O . LEU B 1 52 ? 3.758 -0.777 -1.743 1 98.44 52 LEU B O 1
ATOM 2483 N N . ASN B 1 53 ? 4.539 1.273 -1.911 1 97.88 53 ASN B N 1
ATOM 2484 C CA . ASN B 1 53 ? 5.684 1.085 -1.023 1 97.88 53 ASN B CA 1
ATOM 2485 C C . ASN B 1 53 ? 6.672 0.069 -1.59 1 97.88 53 ASN B C 1
ATOM 2487 O O . ASN B 1 53 ? 7.43 -0.55 -0.84 1 97.88 53 ASN B O 1
ATOM 2491 N N . ASN B 1 54 ? 6.594 -0.211 -2.926 1 98.44 54 ASN B N 1
ATOM 2492 C CA . ASN B 1 54 ? 7.621 -1.003 -3.594 1 98.44 54 ASN B CA 1
ATOM 2493 C C . ASN B 1 54 ? 8.914 -0.209 -3.777 1 98.44 54 ASN B C 1
ATOM 2495 O O . ASN B 1 54 ? 10 -0.707 -3.48 1 98.44 54 ASN B O 1
ATOM 2499 N N . ILE B 1 55 ? 8.703 0.996 -4.324 1 98.19 55 ILE B N 1
ATOM 2500 C CA . ILE B 1 55 ? 9.828 1.928 -4.406 1 98.19 55 ILE B CA 1
ATOM 2501 C C . ILE B 1 55 ? 9.938 2.713 -3.102 1 98.19 55 ILE B C 1
ATOM 2503 O O . ILE B 1 55 ? 8.977 3.354 -2.67 1 98.19 55 ILE B O 1
ATOM 2507 N N . ARG B 1 56 ? 11.102 2.639 -2.494 1 96.81 56 ARG B N 1
ATOM 2508 C CA . ARG B 1 56 ? 11.352 3.287 -1.21 1 96.81 56 ARG B CA 1
ATOM 2509 C C . ARG B 1 56 ? 12.656 4.07 -1.234 1 96.81 56 ARG B C 1
ATOM 2511 O O . ARG B 1 56 ? 13.453 3.938 -2.172 1 96.81 56 ARG B O 1
ATOM 2518 N N . GLU B 1 57 ? 12.797 4.941 -0.315 1 95.06 57 GLU B N 1
ATOM 2519 C CA . GLU B 1 57 ? 14.055 5.609 0.029 1 95.06 57 GLU B CA 1
ATOM 2520 C C . GLU B 1 57 ? 14.57 6.441 -1.139 1 95.06 57 GLU B C 1
ATOM 2522 O O . GLU B 1 57 ? 15.781 6.582 -1.317 1 95.06 57 GLU B O 1
ATOM 2527 N N . PHE B 1 58 ? 13.695 6.887 -1.995 1 96.06 58 PHE B N 1
ATOM 2528 C CA . PHE B 1 58 ? 14.164 7.805 -3.025 1 96.06 58 PHE B CA 1
ATOM 2529 C C . PHE B 1 58 ? 14.414 9.195 -2.443 1 96.06 58 PHE B C 1
ATOM 2531 O O . PHE B 1 58 ? 13.688 9.641 -1.557 1 96.06 58 PHE B O 1
ATOM 2538 N N . SER B 1 59 ? 15.414 9.859 -2.939 1 95.94 59 SER B N 1
ATOM 2539 C CA . SER B 1 59 ? 15.773 11.18 -2.439 1 95.94 59 SER B CA 1
ATOM 2540 C C . SER B 1 59 ? 15.109 12.281 -3.26 1 95.94 59 SER B C 1
ATOM 2542 O O . SER B 1 59 ? 14.883 13.383 -2.758 1 95.94 59 SER B O 1
ATOM 2544 N N . VAL B 1 60 ? 14.922 11.922 -4.535 1 97.75 60 VAL B N 1
ATOM 2545 C CA . VAL B 1 60 ? 14.281 12.883 -5.43 1 97.75 60 VAL B CA 1
ATOM 2546 C C . VAL B 1 60 ? 13.375 12.141 -6.41 1 97.75 60 VAL B C 1
ATOM 2548 O O . VAL B 1 60 ? 13.562 10.953 -6.668 1 97.75 60 VAL B O 1
ATOM 2551 N N . VAL B 1 61 ? 12.406 12.797 -6.879 1 98.38 61 VAL B N 1
ATOM 2552 C CA . VAL B 1 61 ? 11.648 12.336 -8.039 1 98.38 61 VAL B CA 1
ATOM 2553 C C . VAL B 1 61 ? 12.562 12.273 -9.258 1 98.38 61 VAL B C 1
ATOM 2555 O O . VAL B 1 61 ? 13.344 13.203 -9.508 1 98.38 61 VAL B O 1
ATOM 2558 N N . PRO B 1 62 ? 12.477 11.164 -10.008 1 97.38 62 PRO B N 1
ATOM 2559 C CA . PRO B 1 62 ? 13.289 11.156 -11.227 1 97.38 62 PRO B CA 1
ATOM 2560 C C . PRO B 1 62 ? 13.062 12.398 -12.094 1 97.38 62 PRO B C 1
ATOM 2562 O O . PRO B 1 62 ? 11.922 12.836 -12.273 1 97.38 62 PRO B O 1
ATOM 2565 N N . SER B 1 63 ? 14.148 12.906 -12.586 1 96.69 63 SER B N 1
ATOM 2566 C CA . SER B 1 63 ? 14.094 14.18 -13.305 1 96.69 63 SER B CA 1
ATOM 2567 C C . SER B 1 63 ? 13.094 14.125 -14.445 1 96.69 63 SER B C 1
ATOM 2569 O O . SER B 1 63 ? 12.352 15.078 -14.68 1 96.69 63 SER B O 1
ATOM 2571 N N . GLU B 1 64 ? 13.016 13.031 -15.133 1 96.5 64 GLU B N 1
ATOM 2572 C CA . GLU B 1 64 ? 12.133 12.898 -16.281 1 96.5 64 GLU B CA 1
ATOM 2573 C C . GLU B 1 64 ? 10.672 12.828 -15.852 1 96.5 64 GLU B C 1
ATOM 2575 O O . GLU B 1 64 ? 9.766 12.969 -16.672 1 96.5 64 GLU B O 1
ATOM 2580 N N . CYS B 1 65 ? 10.43 12.672 -14.531 1 98.12 65 CYS B N 1
ATOM 2581 C CA . CYS B 1 65 ? 9.055 12.461 -14.07 1 98.12 65 CYS B CA 1
ATOM 2582 C C . CYS B 1 65 ? 8.555 13.672 -13.297 1 98.12 65 CYS B C 1
ATOM 2584 O O . CYS B 1 65 ? 7.402 13.695 -12.852 1 98.12 65 CYS B O 1
ATOM 2586 N N . THR B 1 66 ? 9.336 14.711 -13.141 1 98.12 66 THR B N 1
ATOM 2587 C CA . THR B 1 66 ? 8.945 15.844 -12.297 1 98.12 66 THR B CA 1
ATOM 2588 C C . THR B 1 66 ? 7.715 16.547 -12.883 1 98.12 66 THR B C 1
ATOM 2590 O O . THR B 1 66 ? 6.824 16.953 -12.133 1 98.12 66 THR B O 1
ATOM 2593 N N . SER B 1 67 ? 7.68 16.656 -14.172 1 98 67 SER B N 1
ATOM 2594 C CA . SER B 1 67 ? 6.527 17.281 -14.805 1 98 67 SER B CA 1
ATOM 2595 C C . SER B 1 67 ? 5.262 16.453 -14.594 1 98 67 SER B C 1
ATOM 2597 O O . SER B 1 67 ? 4.211 17 -14.25 1 98 67 SER B O 1
ATOM 2599 N N . TYR B 1 68 ? 5.375 15.211 -14.797 1 98.25 68 TYR B N 1
ATOM 2600 C CA . TYR B 1 68 ? 4.242 14.312 -14.602 1 98.25 68 TYR B CA 1
ATOM 2601 C C . TYR B 1 68 ? 3.748 14.367 -13.156 1 98.25 68 TYR B C 1
ATOM 2603 O O . TYR B 1 68 ? 2.543 14.477 -12.914 1 98.25 68 TYR B O 1
ATOM 2611 N N . ILE B 1 69 ? 4.652 14.289 -12.227 1 98.56 69 ILE B N 1
ATOM 2612 C CA . ILE B 1 69 ? 4.297 14.289 -10.805 1 98.56 69 ILE B CA 1
ATOM 2613 C C . ILE B 1 69 ? 3.662 15.633 -10.438 1 98.56 69 ILE B C 1
ATOM 2615 O O . ILE B 1 69 ? 2.674 15.672 -9.695 1 98.56 69 ILE B O 1
ATOM 2619 N N . GLY B 1 70 ? 4.234 16.688 -10.93 1 98.5 70 GLY B N 1
ATOM 2620 C CA . GLY B 1 70 ? 3.637 17.984 -10.695 1 98.5 70 GLY B CA 1
ATOM 2621 C C . GLY B 1 70 ? 2.205 18.078 -11.188 1 98.5 70 GLY B C 1
ATOM 2622 O O . GLY B 1 70 ? 1.327 18.562 -10.477 1 98.5 70 GLY B O 1
ATOM 2623 N N . LYS B 1 71 ? 1.976 17.641 -12.406 1 98.31 71 LYS B N 1
ATOM 2624 C CA . LYS B 1 71 ? 0.634 17.656 -12.984 1 98.31 71 LYS B CA 1
ATOM 2625 C C . LYS B 1 71 ? -0.324 16.797 -12.164 1 98.31 71 LYS B C 1
ATOM 2627 O O . LYS B 1 71 ? -1.47 17.188 -11.93 1 98.31 71 LYS B O 1
ATOM 2632 N N . TYR B 1 72 ? 0.15 15.695 -11.703 1 98.31 72 TYR B N 1
ATOM 2633 C CA . TYR B 1 72 ? -0.689 14.82 -10.883 1 98.31 72 TYR B CA 1
ATOM 2634 C C . TYR B 1 72 ? -1.044 15.492 -9.562 1 98.31 72 TYR B C 1
ATOM 2636 O O . TYR B 1 72 ? -2.223 15.617 -9.219 1 98.31 72 TYR B O 1
ATOM 2644 N N . MET B 1 73 ? -0.07 16.078 -8.875 1 98.12 73 MET B N 1
ATOM 2645 C CA . MET B 1 73 ? -0.226 16.562 -7.512 1 98.12 73 MET B CA 1
ATOM 2646 C C . MET B 1 73 ? -1.035 17.859 -7.488 1 98.12 73 MET B C 1
ATOM 2648 O O . MET B 1 73 ? -1.498 18.297 -6.43 1 98.12 73 MET B O 1
ATOM 2652 N N . THR B 1 74 ? -1.191 18.422 -8.625 1 97.56 74 THR B N 1
ATOM 2653 C CA . THR B 1 74 ? -1.965 19.656 -8.688 1 97.56 74 THR B CA 1
ATOM 2654 C C . THR B 1 74 ? -3.223 19.453 -9.531 1 97.56 74 THR B C 1
ATOM 2656 O O . THR B 1 74 ? -3.953 20.422 -9.797 1 97.56 74 THR B O 1
ATOM 2659 N N . GLY B 1 75 ? -3.457 18.266 -9.977 1 96.06 75 GLY B N 1
ATOM 2660 C CA . GLY B 1 75 ? -4.531 18.031 -10.93 1 96.06 75 GLY B CA 1
ATOM 2661 C C . GLY B 1 75 ? -5.742 17.359 -10.305 1 96.06 75 GLY B C 1
ATOM 2662 O O . GLY B 1 75 ? -5.766 17.094 -9.102 1 96.06 75 GLY B O 1
ATOM 2663 N N . THR B 1 76 ? -6.703 17.078 -11.141 1 96.06 76 THR B N 1
ATOM 2664 C CA . THR B 1 76 ? -8 16.531 -10.75 1 96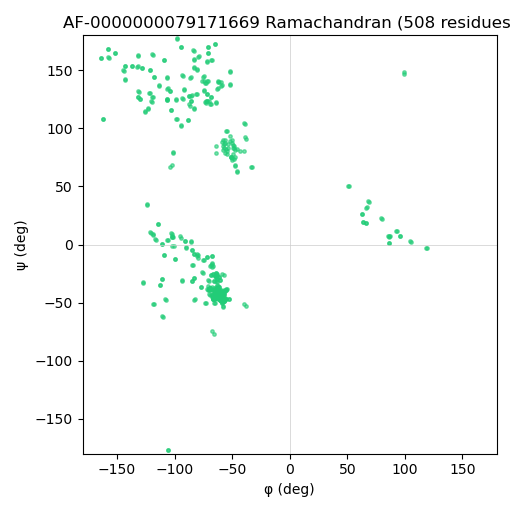.06 76 THR B CA 1
ATOM 2665 C C . THR B 1 76 ? -7.848 15.125 -10.195 1 96.06 76 THR B C 1
ATOM 2667 O O . THR B 1 76 ? -8.492 14.766 -9.211 1 96.06 76 THR B O 1
ATOM 2670 N N . GLN B 1 77 ? -6.969 14.359 -10.82 1 97.56 77 GLN B N 1
ATOM 2671 C CA . GLN B 1 77 ? -6.852 12.961 -10.422 1 97.56 77 GLN B CA 1
ATOM 2672 C C . GLN B 1 77 ? -6.352 12.844 -8.984 1 97.56 77 GLN B C 1
ATOM 2674 O O . GLN B 1 77 ? -6.812 11.977 -8.227 1 97.56 77 GLN B O 1
ATOM 2679 N N . TYR B 1 78 ? -5.422 13.727 -8.609 1 97.88 78 TYR B N 1
ATOM 2680 C CA . TYR B 1 78 ? -4.93 13.742 -7.238 1 97.88 78 TYR B CA 1
ATOM 2681 C C . TYR B 1 78 ? -6.066 14.008 -6.254 1 97.88 78 TYR B C 1
ATOM 2683 O O . TYR B 1 78 ? -6.18 13.32 -5.234 1 97.88 78 TYR B O 1
ATOM 2691 N N . LYS B 1 79 ? -6.828 14.883 -6.559 1 96.81 79 LYS B N 1
ATOM 2692 C CA . LYS B 1 79 ? -7.945 15.25 -5.691 1 96.81 79 LYS B CA 1
ATOM 2693 C C . LYS B 1 79 ? -8.953 14.117 -5.582 1 96.81 79 LYS B C 1
ATOM 2695 O O . LYS B 1 79 ? -9.414 13.789 -4.488 1 96.81 79 LYS B O 1
ATOM 2700 N N . VAL B 1 80 ? -9.25 13.508 -6.691 1 96.94 80 VAL B N 1
ATOM 2701 C CA . VAL B 1 80 ? -10.227 12.43 -6.727 1 96.94 80 VAL B CA 1
ATOM 2702 C C . VAL B 1 80 ? -9.695 11.219 -5.965 1 96.94 80 VAL B C 1
ATOM 2704 O O . VAL B 1 80 ? -10.422 10.57 -5.211 1 96.94 80 VAL B O 1
ATOM 2707 N N . ASP B 1 81 ? -8.414 10.898 -6.172 1 98.31 81 ASP B N 1
ATOM 2708 C CA . ASP B 1 81 ? -7.785 9.797 -5.441 1 98.31 81 ASP B CA 1
ATOM 2709 C C . ASP B 1 81 ? -7.852 10.031 -3.934 1 98.31 81 ASP B C 1
ATOM 2711 O O . ASP B 1 81 ? -8.164 9.109 -3.172 1 98.31 81 ASP B O 1
ATOM 2715 N N . SER B 1 82 ? -7.59 11.203 -3.535 1 98.31 82 SER B N 1
ATOM 2716 C CA . SER B 1 82 ? -7.57 11.562 -2.121 1 98.31 82 SER B CA 1
ATOM 2717 C C . SER B 1 82 ? -8.969 11.539 -1.521 1 98.31 82 SER B C 1
ATOM 2719 O O . SER B 1 82 ? -9.18 11.008 -0.43 1 98.31 82 SER B O 1
ATOM 2721 N N . GLU B 1 83 ? -9.914 12.062 -2.213 1 97 83 GLU B N 1
ATOM 2722 C CA . GLU B 1 83 ? -11.297 12.07 -1.733 1 97 83 GLU B CA 1
ATOM 2723 C C . GLU B 1 83 ? -11.836 10.656 -1.578 1 97 83 GLU B C 1
ATOM 2725 O O . GLU B 1 83 ? -12.609 10.375 -0.659 1 97 83 GLU B O 1
ATOM 2730 N N . SER B 1 84 ? -11.445 9.828 -2.479 1 97.25 84 SER B N 1
ATOM 2731 C CA . SER B 1 84 ? -11.859 8.43 -2.375 1 97.25 84 SER B CA 1
ATOM 2732 C C . SER B 1 84 ? -11.344 7.793 -1.087 1 97.25 84 SER B C 1
ATOM 2734 O O . SER B 1 84 ? -12.062 7.031 -0.437 1 97.25 84 SER B O 1
ATOM 2736 N N . ALA B 1 85 ? -10.102 8.078 -0.724 1 98.5 85 ALA B N 1
ATOM 2737 C CA . ALA B 1 85 ? -9.562 7.59 0.542 1 98.5 85 ALA B CA 1
ATOM 2738 C C . ALA B 1 85 ? -10.367 8.117 1.724 1 98.5 85 ALA B C 1
ATOM 2740 O O . ALA B 1 85 ? -10.688 7.375 2.652 1 98.5 85 ALA B O 1
ATOM 2741 N N . ILE B 1 86 ? -10.719 9.359 1.654 1 98.19 86 ILE B N 1
ATOM 2742 C CA . ILE B 1 86 ? -11.484 10 2.717 1 98.19 86 ILE B CA 1
ATOM 2743 C C . ILE B 1 86 ? -12.875 9.367 2.812 1 98.19 86 ILE B C 1
ATOM 2745 O O . ILE B 1 86 ? -13.375 9.125 3.912 1 98.19 86 ILE B O 1
ATOM 2749 N N . ASP B 1 87 ? -13.469 9.133 1.679 1 96.38 87 ASP B N 1
ATOM 2750 C CA . ASP B 1 87 ? -14.766 8.477 1.662 1 96.38 87 ASP B CA 1
ATOM 2751 C C . ASP B 1 87 ? -14.703 7.121 2.361 1 96.38 87 ASP B C 1
ATOM 2753 O O . ASP B 1 87 ? -15.633 6.746 3.09 1 96.38 87 ASP B O 1
ATOM 2757 N N . GLU B 1 88 ? -13.633 6.418 2.133 1 97.25 88 GLU B N 1
ATOM 2758 C CA . GLU B 1 88 ? -13.477 5.121 2.779 1 97.25 88 GLU B CA 1
ATOM 2759 C C . GLU B 1 88 ? -13.336 5.27 4.293 1 97.25 88 GLU B C 1
ATOM 2761 O O . GLU B 1 88 ? -13.805 4.422 5.051 1 97.25 88 GLU B O 1
ATOM 2766 N N . CYS B 1 89 ? -12.641 6.305 4.746 1 97.69 89 CYS B N 1
ATOM 2767 C CA . CYS B 1 89 ? -12.609 6.602 6.172 1 97.69 89 CYS B CA 1
ATOM 2768 C C . CYS B 1 89 ? -14.016 6.754 6.727 1 97.69 89 CYS B C 1
ATOM 2770 O O . CYS B 1 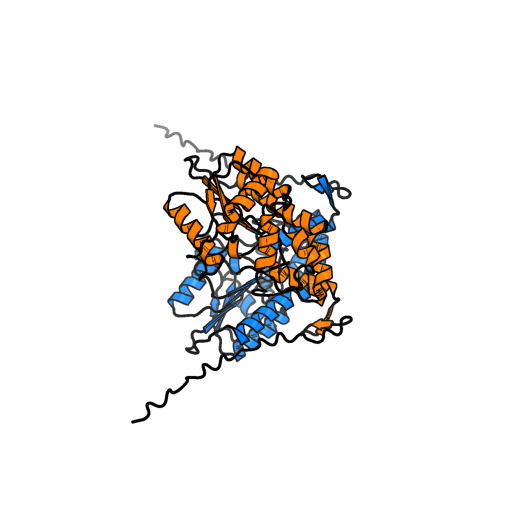89 ? -14.352 6.172 7.762 1 97.69 89 CYS B O 1
ATOM 2772 N N . SER B 1 90 ? -14.797 7.508 6.004 1 96.44 90 SER B N 1
ATOM 2773 C CA . SER B 1 90 ? -16.156 7.785 6.445 1 96.44 90 SER B CA 1
ATOM 2774 C C . SER B 1 90 ? -16.984 6.508 6.488 1 96.44 90 SER B C 1
ATOM 2776 O O . SER B 1 90 ? -17.734 6.277 7.445 1 96.44 90 SER B O 1
ATOM 2778 N N . VAL B 1 91 ? -16.859 5.711 5.445 1 94.88 91 VAL B N 1
ATOM 2779 C CA . VAL B 1 91 ? -17.578 4.438 5.41 1 94.88 91 VAL B CA 1
ATOM 2780 C C . VAL B 1 91 ? -17.172 3.578 6.602 1 94.88 91 VAL B C 1
ATOM 2782 O O . VAL B 1 91 ? -18.031 3.033 7.305 1 94.88 91 VAL B O 1
ATOM 2785 N N . TYR B 1 92 ? -15.938 3.555 6.895 1 96.38 92 TYR B N 1
ATOM 2786 C CA . TYR B 1 92 ? -15.414 2.768 8.008 1 96.38 92 TYR B CA 1
ATOM 2787 C C . TYR B 1 92 ? -15.953 3.277 9.336 1 96.38 92 TYR B C 1
ATOM 2789 O O . TYR B 1 92 ? -16.438 2.494 10.156 1 96.38 92 TYR B O 1
ATOM 2797 N N . LEU B 1 93 ? -15.938 4.547 9.523 1 95.19 93 LEU B N 1
ATOM 2798 C CA . LEU B 1 93 ? -16.375 5.18 10.766 1 95.19 93 LEU B CA 1
ATOM 2799 C C . LEU B 1 93 ? -17.875 4.957 10.992 1 95.19 93 LEU B C 1
ATOM 2801 O O . LEU B 1 93 ? -18.312 4.848 12.133 1 95.19 93 LEU B O 1
ATOM 2805 N N . ASN B 1 94 ? -18.594 4.773 9.906 1 93.25 94 ASN B N 1
ATOM 2806 C CA . ASN B 1 94 ? -20.047 4.727 10.016 1 93.25 94 ASN B CA 1
ATOM 2807 C C . ASN B 1 94 ? -20.562 3.293 10.008 1 93.25 94 ASN B C 1
ATOM 2809 O O . ASN B 1 94 ? -21.719 3.043 10.367 1 93.25 94 ASN B O 1
ATOM 2813 N N . THR B 1 95 ? -19.734 2.271 9.656 1 89.69 95 THR B N 1
ATOM 2814 C CA . THR B 1 95 ? -20.281 0.933 9.477 1 89.69 95 THR B CA 1
ATOM 2815 C C . THR B 1 95 ? -19.5 -0.087 10.297 1 89.69 95 THR B C 1
ATOM 2817 O O . THR B 1 95 ? -20.062 -1.092 10.75 1 89.69 95 THR B O 1
ATOM 2820 N N . ILE B 1 96 ? -18.281 0.108 10.461 1 82.38 96 ILE B N 1
ATOM 2821 C CA . ILE B 1 96 ? -17.469 -0.984 10.961 1 82.38 96 ILE B CA 1
ATOM 2822 C C . ILE B 1 96 ? -16.969 -0.648 12.367 1 82.38 96 ILE B C 1
ATOM 2824 O O . ILE B 1 96 ? -16.859 -1.53 13.227 1 82.38 96 ILE B O 1
ATOM 2828 N N . CYS B 1 97 ? -16.719 0.588 12.516 1 83.56 97 CYS B N 1
ATOM 2829 C CA . CYS B 1 97 ? -16.141 1.003 13.789 1 83.56 97 CYS B CA 1
ATOM 2830 C C . CYS B 1 97 ? -17.109 0.74 14.938 1 83.56 97 CYS B C 1
ATOM 2832 O O . CYS B 1 97 ? -18.266 1.164 14.883 1 83.56 97 CYS B O 1
ATOM 2834 N N . ASP B 1 98 ? -16.641 -0.016 15.852 1 88.06 98 ASP B N 1
ATOM 2835 C CA . ASP B 1 98 ? -17.391 -0.286 17.078 1 88.06 98 ASP B CA 1
ATOM 2836 C C . ASP B 1 98 ? -16.859 0.545 18.234 1 88.06 98 ASP B C 1
ATOM 2838 O O . ASP B 1 98 ? -16.188 0.017 19.125 1 88.06 98 ASP B O 1
ATOM 2842 N N . LEU B 1 99 ? -17.266 1.761 18.234 1 92.38 99 LEU B N 1
ATOM 2843 C CA . LEU B 1 99 ? -16.766 2.703 19.219 1 92.38 99 LEU B CA 1
ATOM 2844 C C . LEU B 1 99 ? -17.125 2.244 20.625 1 92.38 99 LEU B C 1
ATOM 2846 O O . LEU B 1 99 ? -18.234 1.773 20.875 1 92.38 99 LEU B O 1
ATOM 2850 N N . LYS B 1 100 ? -16.188 2.428 21.484 1 93 100 LYS B N 1
ATOM 2851 C CA . LYS B 1 100 ? -16.391 2.008 22.875 1 93 100 LYS B CA 1
ATOM 2852 C C . LYS B 1 100 ? -17.109 3.09 23.672 1 93 100 LYS B C 1
ATOM 2854 O O . LYS B 1 100 ? -17.781 2.791 24.672 1 93 100 LYS B O 1
ATOM 2859 N N . LYS B 1 101 ? -16.906 4.309 23.344 1 92.56 101 LYS B N 1
ATOM 2860 C CA . LYS B 1 101 ? -17.562 5.453 23.969 1 92.56 101 LYS B CA 1
ATOM 2861 C C . LYS B 1 101 ? -17.125 5.605 25.422 1 92.56 101 LYS B C 1
ATOM 2863 O O . LYS B 1 101 ? -17.953 5.895 26.297 1 92.56 101 LYS B O 1
ATOM 2868 N N . ASP B 1 102 ? -15.938 5.215 25.656 1 95.5 102 ASP B N 1
ATOM 2869 C CA . ASP B 1 102 ? -15.367 5.371 27 1 95.5 102 ASP B CA 1
ATOM 2870 C C . ASP B 1 102 ? -14.422 6.566 27.047 1 95.5 102 ASP B C 1
ATOM 2872 O O . ASP B 1 102 ? -13.648 6.699 28 1 95.5 102 ASP B O 1
ATOM 2876 N N . GLY B 1 103 ? -14.422 7.289 26.031 1 95.25 103 GLY B N 1
ATOM 2877 C CA . GLY B 1 103 ? -13.586 8.477 25.969 1 95.25 103 GLY B CA 1
ATOM 2878 C C . GLY B 1 103 ? -12.18 8.188 25.469 1 95.25 103 GLY B C 1
ATOM 2879 O O . GLY B 1 103 ? -11.336 9.086 25.422 1 95.25 103 GLY B O 1
ATOM 2880 N N . LYS B 1 104 ? -11.992 6.973 25.047 1 97.5 104 LYS B N 1
ATOM 2881 C CA . LYS B 1 104 ? -10.641 6.59 24.656 1 97.5 104 LYS B CA 1
ATOM 2882 C C . LYS B 1 104 ? -10.586 6.137 23.203 1 97.5 104 LYS B C 1
ATOM 2884 O O . LYS B 1 104 ? -9.562 5.629 22.734 1 97.5 104 LYS B O 1
ATOM 2889 N N . ASP B 1 105 ? -11.688 6.359 22.5 1 98.06 105 ASP B N 1
ATOM 2890 C CA . ASP B 1 105 ? -11.664 6.16 21.047 1 98.06 105 ASP B CA 1
ATOM 2891 C C . ASP B 1 105 ? -10.859 7.254 20.359 1 98.06 105 ASP B C 1
ATOM 2893 O O . ASP B 1 105 ? -11.117 8.445 20.562 1 98.06 105 ASP B O 1
ATOM 2897 N N . ALA B 1 106 ? -9.922 6.801 19.5 1 98.5 106 ALA B N 1
ATOM 2898 C CA . ALA B 1 106 ? -9.023 7.812 18.953 1 98.5 106 ALA B CA 1
ATOM 2899 C C . ALA B 1 106 ? -8.805 7.594 17.469 1 98.5 106 ALA B C 1
ATOM 2901 O O . ALA B 1 106 ? -8.984 6.484 16.953 1 98.5 106 ALA B O 1
ATOM 2902 N N . TRP B 1 107 ? -8.5 8.656 16.828 1 98.69 107 TRP B N 1
ATOM 2903 C CA . TRP B 1 107 ? -8.094 8.703 15.43 1 98.69 107 TRP B CA 1
ATOM 2904 C C . TRP B 1 107 ? -6.832 9.539 15.258 1 98.69 107 TRP B C 1
ATOM 2906 O O . TRP B 1 107 ? -6.73 10.648 15.789 1 98.69 107 TRP B O 1
ATOM 2916 N N . ILE B 1 108 ? -5.855 9.023 14.531 1 98.94 108 ILE B N 1
ATOM 2917 C CA . ILE B 1 108 ? -4.59 9.727 14.344 1 98.94 108 ILE B CA 1
ATOM 2918 C C . ILE B 1 108 ? -4.535 10.336 12.945 1 98.94 108 ILE B C 1
ATOM 2920 O O . ILE B 1 108 ? -4.902 9.688 11.969 1 98.94 108 ILE B O 1
ATOM 2924 N N . PHE B 1 109 ? -4.152 11.586 12.883 1 98.94 109 PHE B N 1
ATOM 2925 C CA . PHE B 1 109 ? -3.83 12.25 11.625 1 98.94 109 PHE B CA 1
ATOM 2926 C C . PHE B 1 109 ? -2.35 12.602 11.562 1 98.94 109 PHE B C 1
ATOM 2928 O O . PHE B 1 109 ? -1.778 13.078 12.547 1 98.94 109 PHE B O 1
ATOM 2935 N N . ASP B 1 110 ? -1.763 12.344 10.367 1 98.81 110 ASP B N 1
ATOM 2936 C CA . ASP B 1 110 ? -0.574 13.102 9.992 1 98.81 110 ASP B CA 1
ATOM 2937 C C . ASP B 1 110 ? -0.927 14.547 9.672 1 98.81 110 ASP B C 1
ATOM 2939 O O . ASP B 1 110 ? -2.104 14.906 9.578 1 98.81 110 ASP B O 1
ATOM 2943 N N . ILE B 1 111 ? 0.098 15.406 9.508 1 98.88 111 ILE B N 1
ATOM 2944 C CA . ILE B 1 111 ? -0.224 16.812 9.25 1 98.88 111 ILE B CA 1
ATOM 2945 C C . ILE B 1 111 ? 0.153 17.172 7.812 1 98.88 111 ILE B C 1
ATOM 2947 O O . ILE B 1 111 ? -0.716 17.469 6.992 1 98.88 111 ILE B O 1
ATOM 2951 N N . ASP B 1 112 ? 1.427 17.062 7.473 1 98.81 112 ASP B N 1
ATOM 2952 C CA . ASP B 1 112 ? 1.883 17.516 6.16 1 98.81 112 ASP B CA 1
ATOM 2953 C C . ASP B 1 112 ? 1.342 16.609 5.055 1 98.81 112 ASP B C 1
ATOM 2955 O O . ASP B 1 112 ? 1.577 15.398 5.062 1 98.81 112 ASP B O 1
ATOM 2959 N N . ASP B 1 113 ? 0.591 17.266 4.141 1 98.75 113 ASP B N 1
ATOM 2960 C CA . ASP B 1 113 ? -0.045 16.672 2.973 1 98.75 113 ASP B CA 1
ATOM 2961 C C . ASP B 1 113 ? -1.095 15.641 3.387 1 98.75 113 ASP B C 1
ATOM 2963 O O . ASP B 1 113 ? -1.422 14.734 2.617 1 98.75 113 ASP B O 1
ATOM 2967 N N . THR B 1 114 ? -1.496 15.781 4.633 1 98.88 114 THR B N 1
ATOM 2968 C CA . THR B 1 114 ? -2.668 15.109 5.188 1 98.88 114 THR B CA 1
ATOM 2969 C C . THR B 1 114 ? -3.705 16.125 5.652 1 98.88 114 THR B C 1
ATOM 2971 O O . THR B 1 114 ? -4.855 16.094 5.211 1 98.88 114 THR B O 1
ATOM 2974 N N . LEU B 1 115 ? -3.275 17.062 6.434 1 98.94 115 LEU B N 1
ATOM 2975 C CA . LEU B 1 115 ? -4.133 18.172 6.84 1 98.94 115 LEU B CA 1
ATOM 2976 C C . LEU B 1 115 ? -3.717 19.453 6.141 1 98.94 115 LEU B C 1
ATOM 2978 O O . LEU B 1 115 ? -4.562 20.188 5.609 1 98.94 115 LEU B O 1
ATOM 2982 N N . LEU B 1 116 ? -2.434 19.75 6.148 1 98.94 116 LEU B N 1
ATOM 2983 C CA . LEU B 1 116 ? -1.853 20.922 5.52 1 98.94 116 LEU B CA 1
ATOM 2984 C C . LEU B 1 116 ? -1.106 20.547 4.242 1 98.94 116 LEU B C 1
ATOM 2986 O O . LEU B 1 116 ? -0.324 19.594 4.234 1 98.94 116 LEU B O 1
ATOM 2990 N N . SER B 1 117 ? -1.307 21.297 3.186 1 98.75 117 SER B N 1
ATOM 2991 C CA . SER B 1 117 ? -0.658 20.969 1.918 1 98.75 117 SER B CA 1
ATOM 2992 C C . SER B 1 117 ? 0.722 21.609 1.824 1 98.75 117 SER B C 1
ATOM 2994 O O . SER B 1 117 ? 0.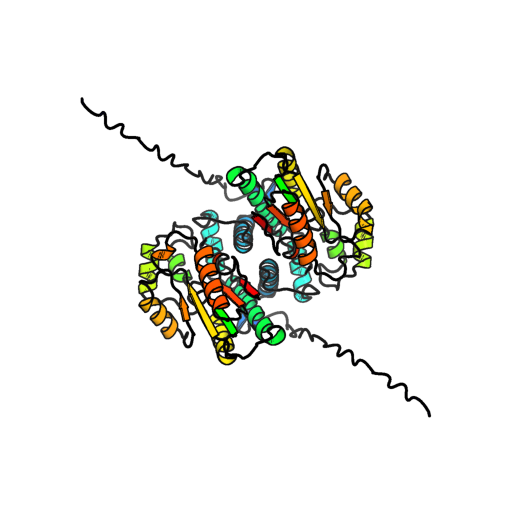862 22.828 1.987 1 98.75 117 SER B O 1
ATOM 2996 N N . THR B 1 118 ? 1.71 20.828 1.525 1 98.44 118 THR B N 1
ATOM 2997 C CA . THR B 1 118 ? 3.041 21.359 1.267 1 98.44 118 THR B CA 1
ATOM 2998 C C . THR B 1 118 ? 3.324 21.406 -0.232 1 98.44 118 THR B C 1
ATOM 3000 O O . THR B 1 118 ? 4.434 21.75 -0.65 1 98.44 118 THR B O 1
ATOM 3003 N N . VAL B 1 119 ? 2.344 21.109 -1.041 1 98.31 119 VAL B N 1
ATOM 3004 C CA . VAL B 1 119 ? 2.482 21.062 -2.492 1 98.31 119 VAL B CA 1
ATOM 3005 C C . VAL B 1 119 ? 2.979 22.422 -3.002 1 98.31 119 VAL B C 1
ATOM 3007 O O . VAL B 1 119 ? 3.85 22.484 -3.873 1 98.31 119 VAL B O 1
ATOM 3010 N N . PRO B 1 120 ? 2.498 23.547 -2.465 1 98.19 120 PRO B N 1
ATOM 3011 C CA . PRO B 1 120 ? 3.008 24.844 -2.934 1 98.19 120 PRO B CA 1
ATOM 3012 C C . PRO B 1 120 ? 4.512 24.984 -2.727 1 98.19 120 PRO B C 1
ATOM 3014 O O . PRO B 1 120 ? 5.199 25.578 -3.562 1 98.19 120 PRO B O 1
ATOM 3017 N N . TYR B 1 121 ? 5.059 24.562 -1.644 1 98.19 121 TYR B N 1
ATOM 3018 C CA . TYR B 1 121 ? 6.504 24.594 -1.431 1 98.19 121 TYR B CA 1
ATOM 3019 C C . TYR B 1 121 ? 7.234 23.797 -2.504 1 98.19 121 TYR B C 1
ATOM 3021 O O . TYR B 1 121 ? 8.18 24.297 -3.121 1 98.19 121 TYR B O 1
ATOM 3029 N N . TYR B 1 122 ? 6.762 22.562 -2.754 1 97.94 122 TYR B N 1
ATOM 3030 C CA . TYR B 1 122 ? 7.441 21.672 -3.682 1 97.94 122 TYR B CA 1
ATOM 3031 C C . TYR B 1 122 ? 7.281 22.141 -5.121 1 97.94 122 TYR B C 1
ATOM 3033 O O . TYR B 1 122 ? 8.148 21.906 -5.961 1 97.94 122 TYR B O 1
ATOM 3041 N N . LYS B 1 123 ? 6.176 22.781 -5.367 1 97.69 123 LYS B N 1
ATOM 3042 C CA . LYS B 1 123 ? 6.004 23.391 -6.68 1 97.69 123 LYS B CA 1
ATOM 3043 C C . LYS B 1 123 ? 7.156 24.344 -6.988 1 97.69 123 LYS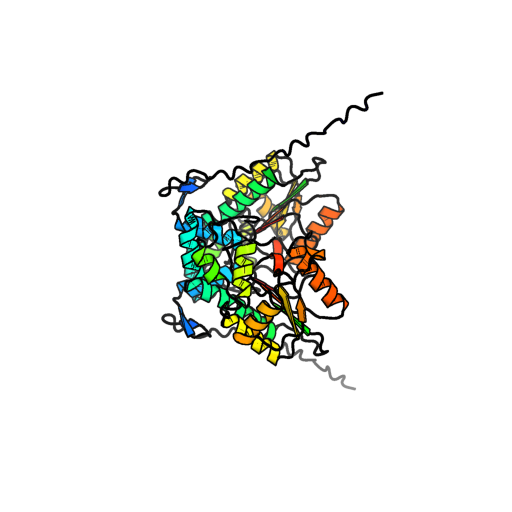 B C 1
ATOM 3045 O O . LYS B 1 123 ? 7.672 24.359 -8.109 1 97.69 123 LYS B O 1
ATOM 3050 N N . LYS B 1 124 ? 7.598 25.062 -6.02 1 96.69 124 LYS B N 1
ATOM 3051 C CA . LYS B 1 124 ? 8.688 26.016 -6.195 1 96.69 124 LYS B CA 1
ATOM 3052 C C . LYS B 1 124 ? 10.039 25.312 -6.184 1 96.69 124 LYS B C 1
ATOM 3054 O O . LYS B 1 124 ? 11.07 25.938 -6.48 1 96.69 124 LYS B O 1
ATOM 3059 N N . HIS B 1 125 ? 10.047 24.062 -5.859 1 96.12 125 HIS B N 1
ATOM 3060 C CA . HIS B 1 125 ? 11.297 23.312 -5.746 1 96.12 125 HIS B CA 1
ATOM 3061 C C . HIS B 1 125 ? 11.289 22.078 -6.645 1 96.12 125 HIS B C 1
ATOM 3063 O O . HIS B 1 125 ? 11.703 21 -6.227 1 96.12 125 HIS B O 1
ATOM 3069 N N . GLY B 1 126 ? 10.664 22.203 -7.754 1 96.44 126 GLY B N 1
ATOM 3070 C CA . GLY B 1 126 ? 10.781 21.219 -8.812 1 96.44 126 GLY B CA 1
ATOM 3071 C C . GLY B 1 126 ? 9.914 19.984 -8.586 1 96.44 126 GLY B C 1
ATOM 3072 O O . GLY B 1 126 ? 10.227 18.906 -9.078 1 96.44 126 GLY B O 1
ATOM 3073 N N . TYR B 1 127 ? 8.906 20.094 -7.797 1 97.94 127 TYR B N 1
ATOM 3074 C CA . TYR B 1 127 ? 7.984 19 -7.531 1 97.94 127 TYR B CA 1
ATOM 3075 C C . TYR B 1 127 ? 8.734 17.734 -7.125 1 97.94 127 TYR B C 1
ATOM 3077 O O . TYR B 1 127 ? 8.523 16.656 -7.695 1 97.94 127 TYR B O 1
ATOM 3085 N N . GLY B 1 128 ? 9.633 17.906 -6.164 1 97.31 128 GLY B N 1
ATOM 3086 C CA . GLY B 1 128 ? 10.375 16.781 -5.602 1 97.31 128 GLY B CA 1
ATOM 3087 C C . GLY B 1 128 ? 11.617 16.438 -6.391 1 97.31 128 GLY B C 1
ATOM 3088 O O . GLY B 1 128 ? 12.344 15.508 -6.035 1 97.31 128 GLY B O 1
ATOM 3089 N N . GLY B 1 129 ? 11.906 17.125 -7.383 1 97.38 129 GLY B N 1
ATOM 3090 C CA . GLY B 1 129 ? 13.062 16.844 -8.219 1 97.38 129 GLY B CA 1
ATOM 3091 C C . GLY B 1 129 ? 14.359 17.375 -7.629 1 97.38 129 GLY B C 1
ATOM 3092 O O . GLY B 1 129 ? 15.445 17.047 -8.117 1 97.38 129 GLY B O 1
ATOM 3093 N N . GLU B 1 130 ? 14.266 18.156 -6.617 1 96.69 130 GLU B N 1
ATOM 3094 C CA . GLU B 1 130 ? 15.414 18.688 -5.891 1 96.69 130 GLU B CA 1
ATOM 3095 C C . GLU B 1 130 ? 15.57 18.016 -4.531 1 96.69 130 GLU B C 1
ATOM 3097 O O . GLU B 1 130 ? 14.578 17.688 -3.875 1 96.69 130 GLU B O 1
ATOM 3102 N N . LYS B 1 131 ? 16.812 17.875 -4.254 1 95.88 131 LYS B N 1
ATOM 3103 C CA . LYS B 1 131 ? 17.062 17.344 -2.91 1 95.88 131 LYS B CA 1
ATOM 3104 C C . LYS B 1 131 ? 16.469 18.266 -1.849 1 95.88 131 LYS B C 1
ATOM 3106 O O . LYS B 1 131 ? 16.594 19.5 -1.936 1 95.88 131 LYS B O 1
ATOM 3111 N N . LEU B 1 132 ? 15.852 17.688 -0.898 1 95.06 132 LEU B N 1
ATOM 3112 C CA . LEU B 1 132 ? 15.156 18.469 0.122 1 95.06 132 LEU B CA 1
ATOM 3113 C C . LEU B 1 132 ? 16.156 19.234 0.987 1 95.06 132 LEU B C 1
ATOM 3115 O O . LEU B 1 132 ? 17.125 18.656 1.48 1 95.06 132 LEU B O 1
ATOM 3119 N N . ASN B 1 133 ? 15.953 20.438 1.087 1 96 133 ASN B N 1
ATOM 3120 C CA . ASN B 1 133 ? 16.578 21.281 2.107 1 96 133 ASN B CA 1
ATOM 3121 C C . ASN B 1 133 ? 15.68 21.438 3.328 1 96 133 ASN B C 1
ATOM 3123 O O . ASN B 1 133 ? 14.742 22.234 3.312 1 96 133 ASN B O 1
ATOM 3127 N N . VAL B 1 134 ? 15.984 20.75 4.301 1 94.75 134 VAL B N 1
ATOM 3128 C CA . VAL B 1 134 ? 15.117 20.672 5.473 1 94.75 134 VAL B CA 1
ATOM 3129 C C . VAL B 1 134 ? 14.992 22.047 6.113 1 94.75 134 VAL B C 1
ATOM 3131 O O . VAL B 1 134 ? 13.898 22.453 6.523 1 94.75 134 VAL B O 1
ATOM 3134 N N . THR B 1 135 ? 16.094 22.734 6.207 1 96.69 135 THR B N 1
ATOM 3135 C CA . THR B 1 135 ? 16.078 24.062 6.789 1 96.69 135 THR B CA 1
ATOM 3136 C C . THR B 1 135 ? 15.148 24.984 6.012 1 96.69 135 THR B C 1
ATOM 3138 O O . THR B 1 135 ? 14.367 25.734 6.605 1 96.69 135 THR B O 1
ATOM 3141 N N . ASP B 1 136 ? 15.227 24.906 4.738 1 97.88 136 ASP B N 1
ATOM 3142 C CA . ASP B 1 136 ? 14.383 25.734 3.873 1 97.88 136 ASP B CA 1
ATOM 3143 C C . ASP B 1 136 ? 12.906 25.359 4.047 1 97.88 136 ASP B C 1
ATOM 3145 O O . ASP B 1 136 ? 12.047 26.25 4.117 1 97.88 136 ASP B O 1
ATOM 3149 N N . LEU B 1 137 ? 12.625 24.109 4.098 1 97.94 137 LEU B N 1
ATOM 3150 C CA . LEU B 1 137 ? 11.258 23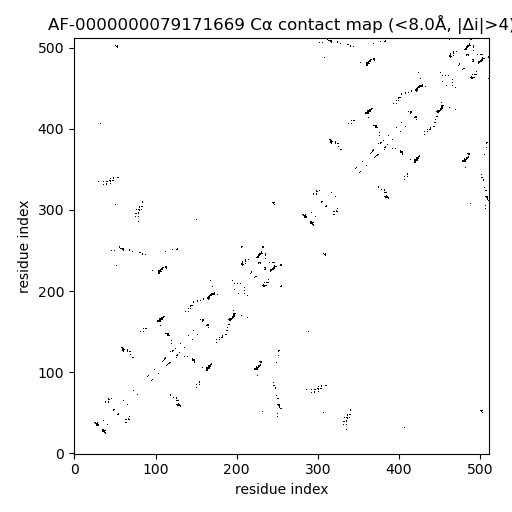.656 4.305 1 97.94 137 LEU B CA 1
ATOM 3151 C C . LEU B 1 137 ? 10.727 24.125 5.652 1 97.94 137 LEU B C 1
ATOM 3153 O O . LEU B 1 137 ? 9.586 24.594 5.746 1 97.94 137 LEU B O 1
ATOM 3157 N N . GLU B 1 138 ? 11.516 24.047 6.66 1 98 138 GLU B N 1
ATOM 3158 C CA . GLU B 1 138 ? 11.094 24.469 7.992 1 98 138 GLU B CA 1
ATOM 3159 C C . GLU B 1 138 ? 10.836 25.969 8.047 1 98 138 GLU B C 1
ATOM 3161 O O . GLU B 1 138 ? 9.922 26.422 8.742 1 98 138 GLU B O 1
ATOM 3166 N N . GLU B 1 139 ? 11.68 26.672 7.367 1 98.31 139 GLU B N 1
ATOM 3167 C CA . GLU B 1 139 ? 11.445 28.125 7.285 1 98.31 139 GLU B CA 1
ATOM 3168 C C . GLU B 1 139 ? 10.102 28.422 6.621 1 98.31 139 GLU B C 1
ATOM 3170 O O . GLU B 1 139 ? 9.383 29.312 7.055 1 98.31 139 GLU B O 1
ATOM 3175 N N . TRP B 1 140 ? 9.812 27.703 5.598 1 98.56 140 TRP B N 1
ATOM 3176 C CA . TRP B 1 140 ? 8.523 27.844 4.934 1 98.56 140 TRP B CA 1
ATOM 3177 C C . TRP B 1 140 ? 7.383 27.484 5.883 1 98.56 140 TRP B C 1
ATOM 3179 O O . TRP B 1 140 ? 6.375 28.203 5.945 1 98.56 140 TRP B O 1
ATOM 3189 N N . MET B 1 141 ? 7.5 26.438 6.652 1 98.56 141 MET B N 1
ATOM 3190 C CA . MET B 1 141 ? 6.492 26 7.613 1 98.56 141 MET B CA 1
ATOM 3191 C C . MET B 1 141 ? 6.277 27.062 8.695 1 98.56 141 MET B C 1
ATOM 3193 O O . MET B 1 141 ? 5.156 27.25 9.156 1 98.56 141 MET B O 1
ATOM 3197 N N . LYS B 1 142 ? 7.324 27.688 9.023 1 98.25 142 LYS B N 1
ATOM 3198 C CA . LYS B 1 142 ? 7.281 28.703 10.07 1 98.25 142 LYS B CA 1
ATOM 3199 C C . LYS B 1 142 ? 6.395 29.875 9.664 1 98.25 142 LYS B C 1
ATOM 3201 O O . LYS B 1 142 ? 5.879 30.594 10.523 1 98.25 142 LYS B O 1
ATOM 3206 N N . GLN B 1 143 ? 6.254 30.031 8.422 1 98.19 143 GLN B N 1
ATOM 3207 C CA . GLN B 1 143 ? 5.41 31.109 7.934 1 98.19 143 GLN B CA 1
ATOM 3208 C C . GLN B 1 143 ? 3.941 30.859 8.258 1 98.19 143 GLN B C 1
ATOM 3210 O O . GLN B 1 143 ? 3.131 31.781 8.266 1 98.19 143 GLN B O 1
ATOM 3215 N N . GLY B 1 144 ? 3.582 29.594 8.406 1 98.12 144 GLY B N 1
ATOM 3216 C CA . GLY B 1 144 ? 2.227 29.25 8.805 1 98.12 144 GLY B CA 1
ATOM 3217 C C . GLY B 1 144 ? 1.192 29.562 7.742 1 98.12 144 GLY B C 1
ATOM 3218 O O . GLY B 1 144 ? 0.082 30 8.055 1 98.12 144 GLY B O 1
ATOM 3219 N N . LYS B 1 145 ? 1.525 29.359 6.484 1 97.44 145 LYS B N 1
ATOM 3220 C CA . LYS B 1 145 ? 0.635 29.781 5.414 1 97.44 145 LYS B CA 1
ATOM 3221 C C . LYS B 1 145 ? 0.172 28.594 4.574 1 97.44 145 LYS B C 1
ATOM 3223 O O . LYS B 1 145 ? -0.428 28.781 3.51 1 97.44 145 LYS B O 1
ATOM 3228 N N . ALA B 1 146 ? 0.497 27.391 5.02 1 98.62 146 ALA B N 1
ATOM 3229 C CA . ALA B 1 146 ? 0.041 26.219 4.281 1 98.62 146 ALA B CA 1
ATOM 3230 C C . ALA B 1 146 ? -1.483 26.141 4.254 1 98.62 146 ALA B C 1
ATOM 3232 O O . ALA B 1 146 ? -2.143 26.438 5.254 1 98.62 146 ALA B O 1
ATOM 3233 N N . LYS B 1 147 ? -2.023 25.766 3.158 1 98.44 147 LYS B N 1
ATOM 3234 C CA . LYS B 1 147 ? -3.475 25.703 3 1 98.44 147 LYS B CA 1
ATOM 3235 C C . LYS B 1 147 ? -4.031 24.406 3.559 1 98.44 147 LYS B C 1
ATOM 3237 O O . LYS B 1 147 ? -3.35 23.375 3.549 1 98.44 147 LYS B O 1
ATOM 3242 N N . ALA B 1 148 ? -5.293 24.453 3.994 1 98.75 148 ALA B N 1
ATOM 3243 C CA . ALA B 1 148 ? -5.988 23.25 4.441 1 98.75 148 ALA B CA 1
ATOM 3244 C C . ALA B 1 148 ? -6.32 22.344 3.264 1 98.75 148 ALA B C 1
ATOM 3246 O O . ALA B 1 148 ? -6.664 22.812 2.18 1 98.75 148 ALA B O 1
ATOM 3247 N N . ILE B 1 149 ? -6.164 21.125 3.539 1 98.12 149 ILE B N 1
ATOM 3248 C CA . ILE B 1 149 ? -6.754 20.156 2.625 1 98.12 149 ILE B CA 1
ATOM 3249 C C . ILE B 1 149 ? -8.227 19.953 2.969 1 98.12 149 ILE B C 1
ATOM 3251 O O . ILE B 1 149 ? -8.555 19.359 4.004 1 98.12 149 ILE B O 1
ATOM 3255 N N . ASP B 1 150 ? -9.109 20.297 2.053 1 96.5 150 ASP B N 1
ATOM 3256 C CA . ASP B 1 150 ? -10.531 20.469 2.346 1 96.5 150 ASP B CA 1
ATOM 3257 C C . ASP B 1 150 ? -11.18 19.141 2.717 1 96.5 150 ASP B C 1
ATOM 3259 O O . ASP B 1 150 ? -11.969 19.078 3.658 1 96.5 150 ASP B O 1
ATOM 3263 N N . TYR B 1 151 ? -10.898 18.141 1.969 1 96.12 151 TYR B N 1
ATOM 3264 C CA . TYR B 1 151 ? -11.539 16.859 2.25 1 96.12 151 TYR B CA 1
ATOM 3265 C C . TYR B 1 151 ? -11.086 16.312 3.596 1 96.12 151 TYR B C 1
ATOM 3267 O O . TYR B 1 151 ? -11.852 15.648 4.293 1 96.12 151 TYR B O 1
ATOM 3275 N N . SER B 1 152 ? -9.883 16.594 3.982 1 98.25 152 SER B N 1
ATOM 3276 C CA . SER B 1 152 ? -9.406 16.188 5.305 1 98.25 152 SER B CA 1
ATOM 3277 C C . SER B 1 152 ? -10.07 17.016 6.402 1 98.25 152 SER B C 1
ATOM 3279 O O . SER B 1 152 ? -10.375 16.484 7.477 1 98.25 152 SER B O 1
ATOM 3281 N N . LEU B 1 153 ? -10.242 18.234 6.129 1 98.5 153 LEU B N 1
ATOM 3282 C CA . LEU B 1 153 ? -10.93 19.094 7.094 1 98.5 153 LEU B CA 1
ATOM 3283 C C . LEU B 1 153 ? -12.344 18.578 7.367 1 98.5 153 LEU B C 1
ATOM 3285 O O . LEU B 1 153 ? -12.781 18.531 8.516 1 98.5 153 LEU B O 1
ATOM 3289 N N . ASN B 1 154 ? -13.023 18.188 6.32 1 97.25 154 ASN B N 1
ATOM 3290 C CA . ASN B 1 154 ? -14.367 17.625 6.477 1 97.25 154 ASN B CA 1
ATOM 3291 C C . ASN B 1 154 ? -14.344 16.359 7.332 1 97.25 154 ASN B C 1
ATOM 3293 O O . ASN B 1 154 ? -15.18 16.203 8.227 1 97.25 154 ASN B O 1
ATOM 3297 N N . LEU B 1 155 ? -13.445 15.461 7.047 1 98.38 155 LEU B N 1
ATOM 3298 C CA . LEU B 1 155 ? -13.32 14.234 7.828 1 98.38 155 LEU B CA 1
ATOM 3299 C C . LEU B 1 155 ? -12.992 14.555 9.281 1 98.38 155 LEU B C 1
ATOM 3301 O O . LEU B 1 155 ? -13.578 13.961 10.195 1 98.38 155 LEU B O 1
ATOM 3305 N N . PHE B 1 156 ? -12.07 15.461 9.469 1 98.69 156 PHE B N 1
ATOM 3306 C CA . PHE B 1 156 ? -11.664 15.922 10.789 1 98.69 156 PHE B CA 1
ATOM 3307 C C . PHE B 1 156 ? -12.867 16.375 11.602 1 98.69 156 PHE B C 1
ATOM 3309 O O . PHE B 1 156 ? -13.055 15.945 12.742 1 98.69 156 PHE B O 1
ATOM 3316 N N . ASN B 1 157 ? -13.695 17.125 11.039 1 98.31 157 ASN B N 1
ATOM 3317 C CA . ASN B 1 157 ? -14.875 17.641 11.711 1 98.31 157 ASN B CA 1
ATOM 3318 C C . ASN B 1 157 ? -15.898 16.547 11.977 1 98.31 157 ASN B C 1
ATOM 3320 O O . ASN B 1 157 ? -16.547 16.531 13.023 1 98.31 157 ASN B O 1
ATOM 3324 N N . ASP B 1 158 ? -16.047 15.648 11.047 1 97.25 158 ASP B N 1
ATOM 3325 C CA . ASP B 1 158 ? -16.953 14.516 11.234 1 97.25 158 ASP B CA 1
ATOM 3326 C C . ASP B 1 158 ? -16.516 13.656 12.414 1 97.25 158 ASP B C 1
ATOM 3328 O O . ASP B 1 158 ? -17.344 13.219 13.219 1 97.25 158 ASP B O 1
ATOM 3332 N N . ILE B 1 159 ? -15.258 13.461 12.469 1 98 159 ILE B N 1
ATOM 3333 C CA . ILE B 1 159 ? -14.703 12.641 13.547 1 98 159 ILE B CA 1
ATOM 3334 C C . ILE B 1 159 ? -14.898 13.344 14.883 1 98 159 ILE B C 1
ATOM 3336 O O . ILE B 1 159 ? -15.297 12.719 15.867 1 98 159 ILE B O 1
ATOM 3340 N N . LYS B 1 160 ? -14.633 14.57 14.898 1 96.88 160 LYS B N 1
ATOM 3341 C CA . LYS B 1 160 ? -14.82 15.383 16.094 1 96.88 160 LYS B CA 1
ATOM 3342 C C . LYS B 1 160 ? -16.266 15.32 16.578 1 96.88 160 LYS B C 1
ATOM 3344 O O . LYS B 1 160 ? -16.531 15.164 17.766 1 96.88 160 LYS B O 1
ATOM 3349 N N . LYS B 1 161 ? -17.188 15.367 15.688 1 95.94 161 LYS B N 1
ATOM 3350 C CA . LYS B 1 161 ? -18.609 15.344 16.016 1 95.94 161 LYS B CA 1
ATOM 3351 C C . LYS B 1 161 ? -19.016 14 16.609 1 95.94 161 LYS B C 1
ATOM 3353 O O . LYS B 1 161 ? -19.953 13.93 17.406 1 95.94 161 LYS B O 1
ATOM 3358 N N . LYS B 1 162 ? -18.281 12.984 16.281 1 95.5 162 LYS B N 1
ATOM 3359 C CA . LYS B 1 162 ? -18.578 11.641 16.781 1 95.5 162 LYS B CA 1
ATOM 3360 C C . LYS B 1 162 ? -18 11.422 18.172 1 95.5 162 LYS B C 1
ATOM 3362 O O . LYS B 1 162 ? -18.25 10.391 18.797 1 95.5 162 LYS B O 1
ATOM 3367 N N . GLY B 1 163 ? -17.203 12.383 18.625 1 95.69 163 GLY B N 1
ATOM 3368 C CA . GLY B 1 163 ? -16.641 12.297 19.953 1 95.69 163 GLY B CA 1
ATOM 3369 C C . GLY B 1 163 ? -15.344 11.492 20 1 95.69 163 GLY B C 1
ATOM 3370 O O . GLY B 1 163 ? -14.883 11.109 21.078 1 95.69 163 GLY B O 1
ATOM 3371 N N . ILE B 1 164 ? -14.859 11.133 18.875 1 97.88 164 ILE B N 1
ATOM 3372 C CA . ILE B 1 164 ? -13.586 10.422 18.781 1 97.88 164 ILE B CA 1
ATOM 3373 C C . ILE B 1 164 ? -12.438 11.391 19.031 1 97.88 164 ILE B C 1
ATOM 3375 O O . ILE B 1 164 ? -12.43 12.508 18.5 1 97.88 164 ILE B O 1
ATOM 3379 N N . GLN B 1 165 ? -11.5 10.984 19.875 1 98.5 165 GLN B N 1
ATOM 3380 C CA . GLN B 1 165 ? -10.359 11.844 20.172 1 98.5 165 GLN B CA 1
ATOM 3381 C C . GLN B 1 165 ? -9.406 11.922 18.969 1 98.5 165 GLN B C 1
ATOM 3383 O O . GLN B 1 165 ? -8.922 10.891 18.5 1 98.5 165 GLN B O 1
ATOM 3388 N N . ILE B 1 166 ? -9.195 13.109 18.578 1 98.81 166 ILE B N 1
ATOM 3389 C CA . ILE B 1 166 ? -8.289 13.312 17.453 1 98.81 166 ILE B CA 1
ATOM 3390 C C . ILE B 1 166 ? -6.875 13.57 17.969 1 98.81 166 ILE B C 1
ATOM 3392 O O . ILE B 1 166 ? -6.664 14.461 18.797 1 98.81 166 ILE B O 1
ATOM 3396 N N . ILE B 1 167 ? -5.965 12.805 17.5 1 98.94 167 ILE B N 1
ATOM 3397 C CA . ILE B 1 167 ? -4.559 12.93 17.859 1 98.94 167 ILE B CA 1
ATOM 3398 C C . ILE B 1 167 ? -3.725 13.234 16.625 1 98.94 167 ILE B C 1
ATOM 3400 O O . ILE B 1 167 ? -3.84 12.539 15.609 1 98.94 167 ILE B O 1
ATOM 3404 N N . LEU B 1 168 ? -2.939 14.297 16.703 1 98.94 168 LEU B N 1
ATOM 3405 C CA . LEU B 1 168 ? -2.053 14.68 15.617 1 98.94 168 LEU B CA 1
ATOM 3406 C C . LEU B 1 168 ? -0.628 14.203 15.875 1 98.94 168 LEU B C 1
ATOM 3408 O O . LEU B 1 168 ? -0.07 14.453 16.953 1 98.94 168 LEU B O 1
ATOM 3412 N N . VAL B 1 169 ? -0.087 13.453 14.938 1 98.81 169 VAL B N 1
ATOM 3413 C CA . VAL B 1 169 ? 1.288 12.977 15.031 1 98.81 169 VAL B CA 1
ATOM 3414 C C . VAL B 1 169 ? 2.062 13.375 13.781 1 98.81 169 VAL B C 1
ATOM 3416 O O . VAL B 1 169 ? 1.767 12.898 12.68 1 98.81 169 VAL B O 1
ATOM 3419 N N . SER B 1 170 ? 3.057 14.234 13.922 1 98.62 170 SER B N 1
ATOM 3420 C CA . SER B 1 170 ? 3.789 14.789 12.789 1 98.62 170 SER B CA 1
ATOM 3421 C C . SER B 1 170 ? 5.297 14.625 12.969 1 98.62 170 SER B C 1
ATOM 3423 O O . SER B 1 170 ? 5.785 14.547 14.094 1 98.62 170 SER B O 1
ATOM 3425 N N . SER B 1 171 ? 6 14.547 11.844 1 96.38 171 SER B N 1
ATOM 3426 C CA . SER B 1 171 ? 7.457 14.5 11.906 1 96.38 171 SER B CA 1
ATOM 3427 C C . SER B 1 171 ? 8.047 15.906 11.984 1 96.38 171 SER B C 1
ATOM 3429 O O . SER B 1 171 ? 9.266 16.062 12.109 1 96.38 171 SER B O 1
ATOM 3431 N N . ARG B 1 172 ? 7.215 16.938 11.891 1 97.75 172 ARG B N 1
ATOM 3432 C CA . ARG B 1 172 ? 7.727 18.266 12.18 1 97.75 172 ARG B CA 1
ATOM 3433 C C . ARG B 1 172 ? 8.438 18.312 13.523 1 97.75 172 ARG B C 1
ATOM 3435 O O . ARG B 1 172 ? 8.031 17.641 14.469 1 97.75 172 ARG B O 1
ATOM 3442 N N . ARG B 1 173 ? 9.398 19.156 13.578 1 96.44 173 ARG B N 1
ATOM 3443 C CA . ARG B 1 173 ? 10.172 19.25 14.812 1 96.44 173 ARG B CA 1
ATOM 3444 C C . ARG B 1 173 ? 9.477 20.141 15.836 1 96.44 173 ARG B C 1
ATOM 3446 O O . ARG B 1 173 ? 8.703 21.031 15.469 1 96.44 173 ARG B O 1
ATOM 3453 N N . GLU B 1 174 ? 9.875 19.922 17.062 1 97.38 174 GLU B N 1
ATOM 3454 C CA . GLU B 1 174 ? 9.195 20.562 18.188 1 97.38 174 GLU B CA 1
ATOM 3455 C C . GLU B 1 174 ? 9.336 22.094 18.109 1 97.38 174 GLU B C 1
ATOM 3457 O O . GLU B 1 174 ? 8.445 22.812 18.547 1 97.38 174 GLU B O 1
ATOM 3462 N N . HIS B 1 175 ? 10.406 22.578 17.594 1 96.88 175 HIS B N 1
ATOM 3463 C CA . HIS B 1 175 ? 10.594 24.031 17.562 1 96.88 175 HIS B CA 1
ATOM 3464 C C . HIS B 1 175 ? 9.594 24.688 16.609 1 96.88 175 HIS B C 1
ATOM 3466 O O . HIS B 1 175 ? 9.438 25.906 16.609 1 96.88 175 HIS B O 1
ATOM 3472 N N . LEU B 1 176 ? 8.867 23.859 15.82 1 98.44 176 LEU B N 1
ATOM 3473 C CA . LEU B 1 176 ? 7.863 24.359 14.891 1 98.44 176 LEU B CA 1
ATOM 3474 C C . LEU B 1 176 ? 6.473 24.344 15.523 1 98.44 176 LEU B C 1
ATOM 3476 O O . LEU B 1 176 ? 5.484 24.672 14.875 1 98.44 176 LEU B O 1
ATOM 3480 N N . ARG B 1 177 ? 6.312 24.031 16.766 1 98.5 177 ARG B N 1
ATOM 3481 C CA . ARG B 1 177 ? 5.016 23.797 17.391 1 98.5 177 ARG B CA 1
ATOM 3482 C C . ARG B 1 177 ? 4.113 25.016 17.25 1 98.5 177 ARG B C 1
ATOM 3484 O O . ARG B 1 177 ? 2.98 24.891 16.781 1 98.5 177 ARG B O 1
ATOM 3491 N N . SER B 1 178 ? 4.605 26.141 17.656 1 98.62 178 SER B N 1
ATOM 3492 C CA . SER B 1 178 ? 3.766 27.328 17.641 1 98.62 178 SER B CA 1
ATOM 3493 C C . SER B 1 178 ? 3.277 27.641 16.234 1 98.62 178 SER B C 1
ATOM 3495 O O . SER B 1 178 ? 2.082 27.844 16.016 1 98.62 178 SER B O 1
ATOM 3497 N N . ALA B 1 179 ? 4.195 27.625 15.266 1 98.81 179 ALA B N 1
ATOM 3498 C CA . ALA B 1 179 ? 3.84 27.922 13.883 1 98.81 179 ALA B CA 1
ATOM 3499 C C . ALA B 1 179 ? 2.855 26.875 13.344 1 98.81 179 ALA B C 1
ATOM 3501 O O . ALA B 1 179 ? 1.938 27.219 12.594 1 98.81 179 ALA B O 1
ATOM 3502 N N . THR B 1 180 ? 3.029 25.656 13.711 1 98.88 180 THR B N 1
ATOM 3503 C CA . THR B 1 180 ? 2.164 24.562 13.266 1 98.88 180 THR B CA 1
ATOM 3504 C C . THR B 1 180 ? 0.756 24.719 13.828 1 98.88 180 THR B C 1
ATOM 3506 O O . THR B 1 180 ? -0.227 24.641 13.094 1 98.88 180 THR B O 1
ATOM 3509 N N . VAL B 1 181 ? 0.669 25 15.125 1 98.88 181 VAL B N 1
ATOM 3510 C CA . VAL B 1 181 ? -0.622 25.172 15.781 1 98.88 181 VAL B CA 1
ATOM 3511 C C . VAL B 1 181 ? -1.353 26.359 15.164 1 98.88 181 VAL B C 1
ATOM 3513 O O . VAL B 1 181 ? -2.529 26.266 14.812 1 98.88 181 VAL B O 1
ATOM 3516 N N . ASP B 1 182 ? -0.639 27.438 15.016 1 98.75 182 ASP B N 1
ATOM 3517 C CA . ASP B 1 182 ? -1.24 28.641 14.438 1 98.75 182 ASP B CA 1
ATOM 3518 C C . ASP B 1 182 ? -1.773 28.359 13.031 1 98.75 182 ASP B C 1
ATOM 3520 O O . ASP B 1 182 ? -2.885 28.781 12.695 1 98.75 182 ASP B O 1
ATOM 3524 N N . ASN B 1 183 ? -0.961 27.672 12.234 1 98.88 183 ASN B N 1
ATOM 3525 C CA . ASN B 1 183 ? -1.377 27.344 10.875 1 98.88 183 ASN B CA 1
ATOM 3526 C C . ASN B 1 183 ? -2.645 26.5 10.867 1 98.88 183 ASN B C 1
ATOM 3528 O O . ASN B 1 183 ? -3.602 26.812 10.156 1 98.88 183 ASN B O 1
ATOM 3532 N N . LEU B 1 184 ? -2.664 25.469 11.664 1 98.94 184 LEU B N 1
ATOM 3533 C CA . LEU B 1 184 ? -3.812 24.578 11.734 1 98.94 184 LEU B CA 1
ATOM 3534 C C . LEU B 1 184 ? -5.074 25.344 12.125 1 98.94 184 LEU B C 1
ATOM 3536 O O . LEU B 1 184 ? -6.098 25.234 11.438 1 98.94 184 LEU B O 1
ATOM 3540 N N . VAL B 1 185 ? -5.012 26.094 13.148 1 98.81 185 VAL B N 1
ATOM 3541 C CA . VAL B 1 185 ? -6.172 26.812 13.656 1 98.81 185 VAL B CA 1
ATOM 3542 C C . VAL B 1 185 ? -6.645 27.844 12.625 1 98.81 185 VAL B C 1
ATOM 3544 O O . VAL B 1 185 ? -7.844 27.969 12.367 1 98.81 185 VAL B O 1
ATOM 3547 N N . ASN B 1 186 ? -5.719 28.516 12.023 1 98.62 186 ASN B N 1
ATOM 3548 C CA . ASN B 1 186 ? -6.043 29.562 11.055 1 98.62 186 ASN B CA 1
ATOM 3549 C C . ASN B 1 186 ? -6.816 29 9.859 1 98.62 186 ASN B C 1
ATOM 3551 O O . ASN B 1 186 ? -7.602 29.719 9.242 1 98.62 186 ASN B O 1
ATOM 3555 N N . VAL B 1 187 ? -6.566 27.766 9.602 1 98.75 187 VAL B N 1
ATOM 3556 C CA . VAL B 1 187 ? -7.199 27.219 8.406 1 98.75 187 VAL B CA 1
ATOM 3557 C C . VAL B 1 187 ? -8.344 26.297 8.797 1 98.75 187 VAL B C 1
ATOM 3559 O O . VAL B 1 187 ? -8.859 25.547 7.961 1 98.75 187 VAL B O 1
ATOM 3562 N N . GLY B 1 188 ? -8.648 26.188 10.078 1 98.56 188 GLY B N 1
ATOM 3563 C CA . GLY B 1 188 ? -9.938 25.625 10.453 1 98.56 188 GLY B CA 1
ATOM 3564 C C . GLY B 1 188 ? -9.805 24.359 11.281 1 98.56 188 GLY B C 1
ATOM 3565 O O . GLY B 1 188 ? -10.805 23.781 11.719 1 98.56 188 GLY B O 1
ATOM 3566 N N . PHE B 1 189 ? -8.602 23.906 11.492 1 98.81 189 PHE B N 1
ATOM 3567 C CA . PHE B 1 189 ? -8.414 22.719 12.336 1 98.81 189 PHE B CA 1
ATOM 3568 C C . PHE B 1 189 ? -8.297 23.125 13.805 1 98.81 189 PHE B C 1
ATOM 3570 O O . PHE B 1 189 ? -7.414 23.906 14.172 1 98.81 189 PHE B O 1
ATOM 3577 N N . TYR B 1 190 ? -9.156 22.641 14.617 1 98.31 190 TYR B N 1
ATOM 3578 C CA . TYR B 1 190 ? -9.109 22.844 16.062 1 98.31 190 TYR B CA 1
ATOM 3579 C C . TYR B 1 190 ? -9.883 21.766 16.797 1 98.31 190 TYR B C 1
ATOM 3581 O O . TYR B 1 190 ? -10.656 21.016 16.188 1 98.31 190 TYR B O 1
ATOM 3589 N N . GLY B 1 191 ? -9.625 21.625 18.031 1 98.19 191 GLY B N 1
ATOM 3590 C CA . GLY B 1 191 ? -10.352 20.656 18.844 1 98.19 191 GLY B CA 1
ATOM 3591 C C . GLY B 1 191 ? -9.672 19.297 18.922 1 98.19 191 GLY B C 1
ATOM 3592 O O . GLY B 1 191 ? -10.289 18.312 19.312 1 98.19 191 GLY B O 1
ATOM 3593 N N . TRP B 1 192 ? -8.43 19.234 18.469 1 98.75 192 TRP B N 1
ATOM 3594 C CA . TRP B 1 192 ? -7.703 17.969 18.641 1 98.75 192 TRP B CA 1
ATOM 3595 C C . TRP B 1 192 ? -7.332 17.766 20.109 1 98.75 192 TRP B C 1
ATOM 3597 O O . TRP B 1 192 ? -7.273 18.734 20.891 1 98.75 192 TRP B O 1
ATOM 3607 N N . LYS B 1 193 ? -7.102 16.547 20.469 1 98.62 193 LYS B N 1
ATOM 3608 C CA . LYS B 1 193 ? -6.789 16.188 21.859 1 98.62 193 LYS B CA 1
ATOM 3609 C C . LYS B 1 193 ? -5.305 16.406 22.156 1 98.62 193 LYS B C 1
ATOM 3611 O O . LYS B 1 193 ? -4.945 16.922 23.203 1 98.62 193 LYS B O 1
ATOM 3616 N N . SER B 1 194 ? -4.469 15.914 21.266 1 98.56 194 SER B N 1
ATOM 3617 C CA . SER B 1 194 ? -3.025 16 21.453 1 98.56 194 SER B CA 1
ATOM 3618 C C . SER B 1 194 ? -2.293 16.219 20.141 1 98.56 194 SER B C 1
ATOM 3620 O O . SER B 1 194 ? -2.789 15.844 19.078 1 98.56 194 SER B O 1
ATOM 3622 N N . LEU B 1 195 ? -1.181 16.906 20.281 1 98.81 195 LEU B N 1
ATOM 3623 C CA . LEU B 1 195 ? -0.25 17.109 19.188 1 98.81 195 LEU B CA 1
ATOM 3624 C C . LEU B 1 195 ? 1.142 16.609 19.547 1 98.81 195 LEU B C 1
ATOM 3626 O O . LEU B 1 195 ? 1.76 17.078 20.484 1 98.81 195 LEU B O 1
ATOM 3630 N N . PHE B 1 196 ? 1.583 15.609 18.781 1 98.69 196 PHE B N 1
ATOM 3631 C CA . PHE B 1 196 ? 2.928 15.078 18.953 1 98.69 196 PHE B CA 1
ATOM 3632 C C . PHE B 1 196 ? 3.838 15.523 17.812 1 98.69 196 PHE B C 1
ATOM 3634 O O . PHE B 1 196 ? 3.512 15.328 16.641 1 98.69 196 PHE B O 1
ATOM 3641 N N . LEU B 1 197 ? 4.949 16.156 18.172 1 98.38 197 LEU B N 1
ATOM 3642 C CA . LEU B 1 197 ? 6.02 16.531 17.25 1 98.38 197 LEU B CA 1
ATOM 3643 C C . LEU B 1 197 ? 7.332 15.867 17.641 1 98.38 197 LEU B C 1
ATOM 3645 O O . LEU B 1 197 ? 7.457 15.328 18.75 1 98.38 197 LEU B O 1
ATOM 3649 N N . ARG B 1 198 ? 8.195 15.906 16.688 1 95.94 198 ARG B N 1
ATOM 3650 C CA . ARG B 1 198 ? 9.453 15.227 16.953 1 95.94 198 ARG B CA 1
ATOM 3651 C C . ARG B 1 198 ? 10.383 16.094 17.781 1 95.94 198 ARG B C 1
ATOM 3653 O O . ARG B 1 198 ? 10.656 17.25 17.422 1 95.94 198 ARG B O 1
ATOM 3660 N N . GLY B 1 199 ? 10.891 15.523 18.844 1 93.12 199 GLY B N 1
ATOM 3661 C CA . GLY B 1 199 ? 11.891 16.188 19.672 1 93.12 199 GLY B CA 1
ATOM 3662 C C . GLY B 1 199 ? 13.312 15.766 19.359 1 93.12 199 GLY B C 1
ATOM 3663 O O . GLY B 1 199 ? 13.531 14.93 18.484 1 93.12 199 GLY B O 1
ATOM 3664 N N . THR B 1 200 ? 14.281 16.375 20.047 1 88.25 200 THR B N 1
ATOM 3665 C CA . THR B 1 200 ? 15.688 16.078 19.844 1 88.25 200 THR B CA 1
ATOM 3666 C C . THR B 1 200 ? 15.992 14.625 20.219 1 88.25 200 THR B C 1
ATOM 3668 O O . THR B 1 200 ? 16.891 14 19.641 1 88.25 200 THR B O 1
ATOM 3671 N N . GLU B 1 201 ? 15.25 14.086 21.141 1 86.38 201 GLU B N 1
ATOM 3672 C CA . GLU B 1 201 ? 15.445 12.719 21.594 1 86.38 201 GLU B CA 1
ATOM 3673 C C . GLU B 1 201 ? 15.094 11.719 20.5 1 86.38 201 GLU B C 1
ATOM 3675 O O . GLU B 1 201 ? 15.484 10.547 20.578 1 86.38 201 GLU B O 1
ATOM 3680 N N . ASN B 1 202 ? 14.406 12.156 19.516 1 83.56 202 ASN B N 1
ATOM 3681 C CA . ASN B 1 202 ? 13.953 11.266 18.453 1 83.56 202 ASN B CA 1
ATOM 3682 C C . ASN B 1 202 ? 14.812 11.414 17.203 1 83.56 202 ASN B C 1
ATOM 3684 O O . ASN B 1 202 ? 14.516 10.82 16.156 1 83.56 202 ASN B O 1
ATOM 3688 N N . ASP B 1 203 ? 15.852 12.117 17.234 1 81.94 203 ASP B N 1
ATOM 3689 C CA . ASP B 1 203 ? 16.625 12.469 16.047 1 81.94 203 ASP B CA 1
ATOM 3690 C C . ASP B 1 203 ? 17.328 11.242 15.469 1 81.94 203 ASP B C 1
ATOM 3692 O O . ASP B 1 203 ? 17.594 11.172 14.266 1 81.94 203 ASP B O 1
ATOM 3696 N N . CYS B 1 204 ? 17.453 10.219 16.297 1 85.06 204 CYS B N 1
ATOM 3697 C CA . CYS B 1 204 ? 18.234 9.078 15.844 1 85.06 204 CYS B CA 1
ATOM 3698 C C . CYS B 1 204 ? 17.344 7.945 15.359 1 85.06 204 CYS B C 1
ATOM 3700 O O . CYS B 1 204 ? 17.828 6.922 14.875 1 85.06 204 CYS B O 1
ATOM 3702 N N . GLU B 1 205 ? 16.125 8.195 15.469 1 90.19 205 GLU B N 1
ATOM 3703 C CA . GLU B 1 205 ? 15.242 7.129 15.016 1 90.19 205 GLU B CA 1
ATOM 3704 C C . GLU B 1 205 ? 14.523 7.52 13.719 1 90.19 205 GLU B C 1
ATOM 3706 O O . GLU B 1 205 ? 14.438 8.703 13.391 1 90.19 205 GLU B O 1
ATOM 3711 N N . THR B 1 206 ? 14.07 6.484 13.016 1 94.38 206 THR B N 1
ATOM 3712 C CA . THR B 1 206 ? 13.281 6.742 11.812 1 94.38 206 THR B CA 1
ATOM 3713 C C . THR B 1 206 ? 11.938 7.359 12.164 1 94.38 206 THR B C 1
ATOM 3715 O O . THR B 1 206 ? 11.469 7.23 13.297 1 94.38 206 THR B O 1
ATOM 3718 N N . VAL B 1 207 ? 11.352 8.016 11.203 1 96 207 VAL B N 1
ATOM 3719 C CA . VAL B 1 207 ? 10.031 8.594 11.422 1 96 207 VAL B CA 1
ATOM 3720 C C . VAL B 1 207 ? 9.023 7.488 11.727 1 96 207 VAL B C 1
ATOM 3722 O O . VAL B 1 207 ? 8.172 7.641 12.609 1 96 207 VAL B O 1
ATOM 3725 N N . GLU B 1 208 ? 9.125 6.41 11.055 1 96.88 208 GLU B N 1
ATOM 3726 C CA . GLU B 1 208 ? 8.25 5.273 11.32 1 96.88 208 GLU B CA 1
ATOM 3727 C C . GLU B 1 208 ? 8.352 4.82 12.773 1 96.88 208 GLU B C 1
ATOM 3729 O O . GLU B 1 208 ? 7.336 4.617 13.438 1 96.88 208 GLU B O 1
ATOM 3734 N N . ALA B 1 209 ? 9.57 4.645 13.258 1 96.12 209 ALA B N 1
ATOM 3735 C CA . ALA B 1 209 ? 9.789 4.199 14.633 1 96.12 209 ALA B CA 1
ATOM 3736 C C . ALA B 1 209 ? 9.242 5.215 15.625 1 96.12 209 ALA B C 1
ATOM 3738 O O . ALA B 1 209 ? 8.617 4.844 16.625 1 96.12 209 ALA B O 1
ATOM 3739 N N . TYR B 1 210 ? 9.523 6.488 15.352 1 97.56 210 TYR B N 1
ATOM 3740 C CA . TYR B 1 210 ? 9.008 7.559 16.203 1 97.56 210 TYR B CA 1
ATOM 3741 C C . TYR B 1 210 ? 7.488 7.504 16.297 1 97.56 210 TYR B C 1
ATOM 3743 O O . TYR B 1 210 ? 6.922 7.477 17.391 1 97.56 210 TYR B O 1
ATOM 3751 N N . LYS B 1 211 ? 6.812 7.395 15.148 1 98 211 LYS B N 1
ATOM 3752 C CA . LYS B 1 211 ? 5.352 7.43 15.125 1 98 211 LYS B CA 1
ATOM 3753 C C . LYS B 1 211 ? 4.758 6.156 15.719 1 98 211 LYS B C 1
ATOM 3755 O O . LYS B 1 211 ? 3.729 6.199 16.391 1 98 211 LYS B O 1
ATOM 3760 N N . ALA B 1 212 ? 5.402 5.078 15.484 1 97.19 212 ALA B N 1
ATOM 3761 C CA . ALA B 1 212 ? 4.988 3.832 16.125 1 97.19 212 ALA B CA 1
ATOM 3762 C C . ALA B 1 212 ? 5.125 3.92 17.641 1 97.19 212 ALA B C 1
ATOM 3764 O O . ALA B 1 212 ? 4.297 3.383 18.375 1 97.19 212 ALA B O 1
ATOM 3765 N N . GLY B 1 213 ? 6.203 4.539 18.062 1 97.25 213 GLY B N 1
ATOM 3766 C CA . GLY B 1 213 ? 6.387 4.754 19.5 1 97.25 213 GLY B CA 1
ATOM 3767 C C . GLY B 1 213 ? 5.273 5.566 20.125 1 97.25 213 GLY B C 1
ATOM 3768 O O . GLY B 1 213 ? 4.805 5.242 21.219 1 97.25 213 GLY B O 1
ATOM 3769 N N . VAL B 1 214 ? 4.863 6.578 19.438 1 97.88 214 VAL B N 1
ATOM 3770 C CA . VAL B 1 214 ? 3.756 7.398 19.922 1 97.88 214 VAL B CA 1
ATOM 3771 C C . VAL B 1 214 ? 2.494 6.543 20.031 1 97.88 214 VAL B C 1
ATOM 3773 O O . VAL B 1 214 ? 1.781 6.609 21.031 1 97.88 214 VAL B O 1
ATOM 3776 N N . ARG B 1 215 ? 2.205 5.703 19.062 1 98.06 215 ARG B N 1
ATOM 3777 C CA . ARG B 1 215 ? 1.041 4.824 19.078 1 98.06 215 ARG B CA 1
ATOM 3778 C C . ARG B 1 215 ? 1.101 3.861 20.266 1 98.06 215 ARG B C 1
ATOM 3780 O O . ARG B 1 215 ? 0.089 3.617 20.922 1 98.06 215 ARG B O 1
ATOM 3787 N N . ASN B 1 216 ? 2.289 3.336 20.438 1 98.06 216 ASN B N 1
ATOM 3788 C CA . ASN B 1 216 ? 2.477 2.422 21.547 1 98.06 216 ASN B CA 1
ATOM 3789 C C . ASN B 1 216 ? 2.135 3.088 22.891 1 98.06 216 ASN B C 1
ATOM 3791 O O . ASN B 1 216 ? 1.448 2.498 23.719 1 98.06 216 ASN B O 1
ATOM 3795 N N . GLU B 1 217 ? 2.59 4.301 23.031 1 97.88 217 GLU B N 1
ATOM 3796 C CA . GLU B 1 217 ? 2.312 5.051 24.266 1 97.88 217 GLU B CA 1
ATOM 3797 C C . GLU B 1 217 ? 0.82 5.328 24.406 1 97.88 217 GLU B C 1
ATOM 3799 O O . GLU B 1 217 ? 0.264 5.188 25.5 1 97.88 217 GLU B O 1
ATOM 3804 N N . LEU B 1 218 ? 0.22 5.68 23.359 1 98.38 218 LEU B N 1
ATOM 3805 C CA . LEU B 1 218 ? -1.211 5.965 23.375 1 98.38 218 LEU B CA 1
ATOM 3806 C C . LEU B 1 218 ? -2.008 4.723 23.766 1 98.38 218 LEU B C 1
ATOM 3808 O O . LEU B 1 218 ? -2.91 4.797 24.594 1 98.38 218 LEU B O 1
ATOM 3812 N N . MET B 1 219 ? -1.662 3.645 23.203 1 97.88 219 MET B N 1
ATOM 3813 C CA . MET B 1 219 ? -2.391 2.408 23.469 1 97.88 219 MET B CA 1
ATOM 3814 C C . MET B 1 219 ? -2.145 1.928 24.891 1 97.88 219 MET B C 1
ATOM 3816 O O . MET B 1 219 ? -3.055 1.413 25.547 1 97.88 219 MET B O 1
ATOM 3820 N N . LYS B 1 220 ? -0.969 2.098 25.359 1 97.75 220 LYS B N 1
ATOM 3821 C CA . LYS B 1 220 ? -0.665 1.785 26.75 1 97.75 220 LYS B CA 1
ATOM 3822 C C . LYS B 1 220 ? -1.507 2.631 27.703 1 97.75 220 LYS B C 1
ATOM 3824 O O . LYS B 1 220 ? -1.864 2.18 28.781 1 97.75 220 LYS B O 1
ATOM 3829 N N . ASN B 1 221 ? -1.788 3.76 27.234 1 97.75 221 ASN B N 1
ATOM 3830 C CA . ASN B 1 221 ? -2.586 4.676 28.047 1 97.75 221 ASN B CA 1
ATOM 3831 C C . ASN B 1 221 ? -4.082 4.426 27.859 1 97.75 221 ASN B C 1
ATOM 3833 O O . ASN B 1 221 ? -4.906 5.223 28.312 1 97.75 221 ASN B O 1
ATOM 3837 N N . GLY B 1 222 ? -4.402 3.414 27.062 1 97.44 222 GLY B N 1
ATOM 3838 C CA . GLY B 1 222 ? -5.773 2.936 27.031 1 97.44 222 GLY B CA 1
ATOM 3839 C C . GLY B 1 222 ? -6.535 3.373 25.797 1 97.44 222 GLY B C 1
ATOM 3840 O O . GLY B 1 222 ? -7.711 3.043 25.641 1 97.44 222 GLY B O 1
ATOM 3841 N N . TYR B 1 223 ? -5.867 4.047 24.922 1 98.06 223 TYR B N 1
ATOM 3842 C CA . TYR B 1 223 ? -6.555 4.523 23.734 1 98.06 223 TYR B CA 1
ATOM 3843 C C . TYR B 1 223 ? -6.785 3.385 22.75 1 98.06 223 TYR B C 1
ATOM 3845 O O . TYR B 1 223 ? -5.918 2.529 22.562 1 98.06 223 TYR B O 1
ATOM 3853 N N . HIS B 1 224 ? -7.961 3.438 22.141 1 96.94 224 HIS B N 1
ATOM 3854 C CA . HIS B 1 224 ? -8.281 2.6 21 1 96.94 224 HIS B CA 1
ATOM 3855 C C . HIS B 1 224 ? -8.109 3.365 19.688 1 96.94 224 HIS B C 1
ATOM 3857 O O . HIS B 1 224 ? -8.93 4.223 19.359 1 96.94 224 HIS B O 1
ATOM 3863 N N . ILE B 1 225 ? -7.105 2.992 19.016 1 97.88 225 ILE B N 1
ATOM 3864 C CA . ILE B 1 225 ? -6.852 3.713 17.781 1 97.88 225 ILE B CA 1
ATOM 3865 C C . ILE B 1 225 ? -7.617 3.053 16.641 1 97.88 225 ILE B C 1
ATOM 3867 O O . ILE B 1 225 ? -7.191 2.023 16.109 1 97.88 225 ILE B O 1
ATOM 3871 N N . TRP B 1 226 ? -8.633 3.682 16.219 1 97.5 226 TRP B N 1
ATOM 3872 C CA . TRP B 1 226 ? -9.531 3.104 15.227 1 97.5 226 TRP B CA 1
ATOM 3873 C C . TRP B 1 226 ? -8.992 3.314 13.812 1 97.5 226 TRP B C 1
ATOM 3875 O O . TRP B 1 226 ? -9.258 2.514 12.914 1 97.5 226 TRP B O 1
ATOM 3885 N N . GLY B 1 227 ? -8.25 4.383 13.656 1 97.94 227 GLY B N 1
ATOM 3886 C CA . GLY B 1 227 ? -7.719 4.625 12.32 1 97.94 227 GLY B CA 1
ATOM 3887 C C . GLY B 1 227 ? -6.59 5.641 12.312 1 97.94 227 GLY B C 1
ATOM 3888 O O . GLY B 1 227 ? -6.418 6.398 13.266 1 97.94 227 GLY B O 1
ATOM 3889 N N . ILE B 1 228 ? -5.828 5.602 11.242 1 98.81 228 ILE B N 1
ATOM 3890 C CA . ILE B 1 228 ? -4.777 6.57 10.938 1 98.81 228 ILE B CA 1
ATOM 3891 C C . ILE B 1 228 ? -4.91 7.039 9.492 1 98.81 228 ILE B C 1
ATOM 3893 O O . ILE B 1 228 ? -5.07 6.223 8.578 1 98.81 228 ILE B O 1
ATOM 3897 N N . LEU B 1 229 ? -4.957 8.312 9.297 1 98.88 229 LEU B N 1
ATOM 3898 C CA . LEU B 1 229 ? -4.859 8.891 7.961 1 98.88 229 LEU B CA 1
ATOM 3899 C C . LEU B 1 229 ? -3.504 9.555 7.758 1 98.88 229 LEU B C 1
ATOM 3901 O O . LEU B 1 229 ? -3.08 10.375 8.578 1 98.88 229 LEU B O 1
ATOM 3905 N N . GLY B 1 230 ? -2.783 9.18 6.723 1 98.81 230 GLY B N 1
ATOM 3906 C CA . GLY B 1 230 ? -1.492 9.766 6.391 1 98.81 230 GLY B CA 1
ATOM 3907 C C . GLY B 1 230 ? -1.116 9.586 4.93 1 98.81 230 GLY B C 1
ATOM 3908 O O . GLY B 1 230 ? -1.734 8.789 4.219 1 98.81 230 GLY B O 1
ATOM 3909 N N . ASP B 1 231 ? -0.091 10.297 4.543 1 98.75 231 ASP B N 1
ATOM 3910 C CA . ASP B 1 231 ? 0.275 10.25 3.133 1 98.75 231 ASP B CA 1
ATOM 3911 C C . ASP B 1 231 ? 1.581 9.484 2.926 1 98.75 231 ASP B C 1
ATOM 3913 O O . ASP B 1 231 ? 1.99 9.242 1.79 1 98.75 231 ASP B O 1
ATOM 3917 N N . GLN B 1 232 ? 2.242 9.164 4.012 1 98.44 232 GLN B N 1
ATOM 3918 C CA . GLN B 1 232 ? 3.469 8.375 3.967 1 98.44 232 GLN B CA 1
ATOM 3919 C C . GLN B 1 232 ? 3.305 7.055 4.715 1 98.44 232 GLN B C 1
ATOM 3921 O O . GLN B 1 232 ? 2.672 7.012 5.773 1 98.44 232 GLN B O 1
ATOM 3926 N N . TRP B 1 233 ? 3.93 6.047 4.191 1 97.88 233 TRP B N 1
ATOM 3927 C CA . TRP B 1 233 ? 3.844 4.738 4.832 1 97.88 233 TRP B CA 1
ATOM 3928 C C . TRP B 1 233 ? 4.461 4.773 6.227 1 97.88 233 TRP B C 1
ATOM 3930 O O . TRP B 1 233 ? 4.02 4.051 7.125 1 97.88 233 TRP B O 1
ATOM 3940 N N . SER B 1 234 ? 5.379 5.672 6.484 1 97.75 234 SER B N 1
ATOM 3941 C CA . SER B 1 234 ? 6.012 5.805 7.793 1 97.75 234 SER B CA 1
ATOM 3942 C C . SER B 1 234 ? 5.016 6.285 8.844 1 97.75 234 SER B C 1
ATOM 3944 O O . SER B 1 234 ? 5.242 6.125 10.047 1 97.75 234 SER B O 1
ATOM 3946 N N . SER B 1 235 ? 3.953 6.852 8.375 1 98.06 235 SER B N 1
ATOM 3947 C CA . SER B 1 235 ? 2.916 7.297 9.297 1 98.06 235 SER B CA 1
ATOM 3948 C C . SER B 1 235 ? 1.965 6.16 9.656 1 98.06 235 SER B C 1
ATOM 3950 O O . SER B 1 235 ? 1.213 6.25 10.625 1 98.06 235 SER B O 1
ATOM 3952 N N . LEU B 1 236 ? 1.955 5.125 8.883 1 98 236 LEU B N 1
ATOM 3953 C CA . LEU B 1 236 ? 0.924 4.094 8.969 1 98 236 LEU B CA 1
ATOM 3954 C C . LEU B 1 236 ? 1.502 2.789 9.5 1 98 236 LEU B C 1
ATOM 3956 O O . LEU B 1 236 ? 0.799 2.016 10.156 1 98 236 LEU B O 1
ATOM 3960 N N . GLN B 1 237 ? 2.746 2.549 9.25 1 94.75 237 GLN B N 1
ATOM 3961 C CA . GLN B 1 237 ? 3.371 1.257 9.523 1 94.75 237 GLN B CA 1
ATOM 3962 C C . GLN B 1 237 ? 4.055 1.25 10.883 1 94.75 237 GLN B C 1
ATOM 3964 O O . GLN B 1 237 ? 4.117 2.281 11.562 1 94.75 237 GLN B O 1
ATOM 3969 N N . GLY B 1 238 ? 4.465 0.059 11.297 1 92 238 GLY B N 1
ATOM 3970 C CA . GLY B 1 238 ? 5.109 -0.122 12.594 1 92 238 GLY B CA 1
ATOM 3971 C C . GLY B 1 238 ? 4.168 -0.643 13.664 1 92 238 GLY B C 1
ATOM 3972 O O . GLY B 1 238 ? 2.996 -0.261 13.703 1 92 238 GLY B O 1
ATOM 3973 N N . LEU B 1 239 ? 4.715 -1.422 14.547 1 89.44 239 LEU B N 1
ATOM 3974 C CA . LEU B 1 239 ? 3.912 -1.969 15.641 1 89.44 239 LEU B CA 1
ATOM 3975 C C . LEU B 1 239 ? 3.842 -0.99 16.812 1 89.44 239 LEU B C 1
ATOM 3977 O O . LEU B 1 239 ? 4.816 -0.294 17.094 1 89.44 239 LEU B O 1
ATOM 3981 N N . PRO B 1 240 ? 2.727 -0.955 17.438 1 93.38 240 PRO B N 1
ATOM 3982 C CA . PRO B 1 240 ? 1.48 -1.676 17.172 1 93.38 240 PRO B CA 1
ATOM 3983 C C . PRO B 1 240 ? 0.674 -1.053 16.031 1 93.38 240 PRO B C 1
ATOM 3985 O O . PRO B 1 240 ? 0.841 0.131 15.734 1 93.38 240 PRO B O 1
ATOM 3988 N N . TYR B 1 241 ? -0.226 -1.853 15.523 1 89.81 241 TYR B N 1
ATOM 3989 C CA . TYR B 1 241 ? -1.035 -1.354 14.414 1 89.81 241 TYR B CA 1
ATOM 3990 C C . TYR B 1 241 ? -2.342 -0.755 14.922 1 89.81 241 TYR B C 1
ATOM 3992 O O . TYR B 1 241 ? -2.904 -1.223 15.914 1 89.81 241 TYR B O 1
ATOM 4000 N N . ALA B 1 242 ? -2.729 0.28 14.18 1 93.75 242 ALA B N 1
ATOM 4001 C CA . ALA B 1 242 ? -4.109 0.726 14.328 1 93.75 242 ALA B CA 1
ATOM 4002 C C . ALA B 1 242 ? -5.082 -0.284 13.727 1 93.75 242 ALA B C 1
ATOM 4004 O O . ALA B 1 242 ? -4.672 -1.198 13.008 1 93.75 242 ALA B O 1
ATOM 4005 N N . LYS B 1 243 ? -6.348 -0.098 14.109 1 94.19 243 LYS B N 1
ATOM 4006 C CA . LYS B 1 243 ? -7.355 -1.005 13.562 1 94.19 243 LYS B CA 1
ATOM 4007 C C . LYS B 1 243 ? -7.426 -0.895 12.047 1 94.19 243 LYS B C 1
ATOM 4009 O O . LYS B 1 243 ? -7.543 -1.905 11.352 1 94.19 243 LYS B O 1
ATOM 4014 N N . ARG B 1 244 ? -7.363 0.367 11.57 1 96.44 244 ARG B N 1
ATOM 4015 C CA . ARG B 1 244 ? -7.367 0.633 10.133 1 96.44 244 ARG B CA 1
ATOM 4016 C C . ARG B 1 244 ? -6.453 1.803 9.789 1 96.44 244 ARG B C 1
ATOM 4018 O O . ARG B 1 244 ? -6.312 2.74 10.578 1 96.44 244 ARG B O 1
ATOM 4025 N N . THR B 1 245 ? -5.781 1.657 8.656 1 98 245 THR B N 1
ATOM 4026 C CA . THR B 1 245 ? -5.004 2.779 8.141 1 98 245 THR B CA 1
ATOM 4027 C C . THR B 1 245 ? -5.477 3.174 6.746 1 98 245 THR B C 1
ATOM 4029 O O . THR B 1 245 ? -5.977 2.334 5.992 1 98 245 THR B O 1
ATOM 4032 N N . PHE B 1 246 ? -5.348 4.43 6.422 1 98.75 246 PHE B N 1
ATOM 4033 C CA . PHE B 1 246 ? -5.719 4.973 5.121 1 98.75 246 PHE B CA 1
ATOM 4034 C C . PHE B 1 246 ? -4.582 5.812 4.543 1 98.75 246 PHE B C 1
ATOM 4036 O O . PHE B 1 246 ? -4.094 6.734 5.195 1 98.75 246 PHE B O 1
ATOM 4043 N N . LYS B 1 247 ? -4.191 5.461 3.344 1 98.81 247 LYS B N 1
ATOM 4044 C CA . LYS B 1 247 ? -3.031 6.066 2.689 1 98.81 247 LYS B CA 1
ATOM 4045 C C . LYS B 1 247 ? -3.463 7.078 1.632 1 98.81 247 LYS B C 1
ATOM 4047 O O . LYS B 1 247 ? -4.121 6.719 0.653 1 98.81 247 LYS B O 1
ATOM 4052 N N . LEU B 1 248 ? -3.135 8.32 1.852 1 98.88 248 LEU B N 1
ATOM 4053 C CA . LEU B 1 248 ? -3.264 9.336 0.811 1 98.88 248 LEU B CA 1
ATOM 4054 C C . LEU B 1 248 ? -2.084 9.273 -0.154 1 98.88 248 LEU B C 1
ATOM 4056 O O . LEU B 1 248 ? -0.976 8.898 0.235 1 98.88 248 LEU B O 1
ATOM 4060 N N . PRO B 1 249 ? -2.314 9.656 -1.396 1 98.69 249 PRO B N 1
ATOM 4061 C CA . PRO B 1 249 ? -1.196 9.633 -2.34 1 98.69 249 PRO B CA 1
ATOM 4062 C C . PRO B 1 249 ? -0.199 10.766 -2.1 1 98.69 249 PRO B C 1
ATOM 4064 O O . PRO B 1 249 ? -0.595 11.875 -1.743 1 98.69 249 PRO B O 1
ATOM 4067 N N . ASN B 1 250 ? 1.06 10.469 -2.197 1 98.56 250 ASN B N 1
ATOM 4068 C CA . ASN B 1 250 ? 2.133 11.461 -2.191 1 98.56 250 ASN B CA 1
ATOM 4069 C C . ASN B 1 250 ? 3.432 10.883 -2.748 1 98.56 250 ASN B C 1
ATOM 4071 O O . ASN B 1 250 ? 4.082 10.062 -2.094 1 98.56 250 ASN B O 1
ATOM 4075 N N . SER B 1 251 ? 3.771 11.312 -3.928 1 97.5 251 SER B N 1
ATOM 4076 C CA . SER B 1 251 ? 5.004 10.836 -4.547 1 97.5 251 SER B CA 1
ATOM 4077 C C . SER B 1 251 ? 6.016 11.969 -4.707 1 97.5 251 SER B C 1
ATOM 4079 O O . SER B 1 251 ? 6.949 11.867 -5.508 1 97.5 251 SER B O 1
ATOM 4081 N N . LEU B 1 252 ? 5.809 13.047 -3.975 1 97.88 252 LEU B N 1
ATOM 4082 C CA . LEU B 1 252 ? 6.699 14.195 -4.055 1 97.88 252 LEU B CA 1
ATOM 4083 C C . LEU B 1 252 ? 7.992 13.938 -3.289 1 97.88 252 LEU B C 1
ATOM 4085 O O . LEU B 1 252 ? 9.047 14.461 -3.652 1 97.88 252 LEU B O 1
ATOM 4089 N N . TYR B 1 253 ? 7.773 13.242 -2.217 1 97.94 253 TYR B N 1
ATOM 4090 C CA . TYR B 1 253 ? 8.891 12.977 -1.321 1 97.94 253 TYR B CA 1
ATOM 4091 C C . TYR B 1 253 ? 8.688 11.664 -0.568 1 97.94 253 TYR B C 1
ATOM 4093 O O . TYR B 1 253 ? 7.605 11.078 -0.609 1 97.94 253 TYR B O 1
ATOM 4101 N N . TYR B 1 254 ? 9.75 11.219 -0.005 1 97.19 254 TYR B N 1
ATOM 4102 C CA . TYR B 1 254 ? 9.742 9.992 0.786 1 97.19 254 TYR B CA 1
ATOM 4103 C C . TYR B 1 254 ? 10.211 10.258 2.211 1 97.19 254 TYR B C 1
ATOM 4105 O O . TYR B 1 254 ? 11.234 10.922 2.418 1 97.19 254 TYR B O 1
ATOM 4113 N N . VAL B 1 255 ? 9.438 9.789 3.15 1 94.69 255 VAL B N 1
ATOM 4114 C CA . VAL B 1 255 ? 9.82 9.867 4.559 1 94.69 255 VAL B CA 1
ATOM 4115 C C . VAL B 1 255 ? 9.906 8.469 5.152 1 94.69 255 VAL B C 1
ATOM 4117 O O . VAL B 1 255 ? 8.922 7.715 5.133 1 94.69 255 VAL B O 1
ATOM 4120 N N . ALA B 1 256 ? 11.062 8.125 5.688 1 92.44 256 ALA B N 1
ATOM 4121 C CA . ALA B 1 256 ? 11.328 6.781 6.184 1 92.44 256 ALA B CA 1
ATOM 4122 C C . ALA B 1 256 ? 10.867 6.625 7.629 1 92.44 256 ALA B C 1
ATOM 4124 O O . ALA B 1 256 ? 10.883 7.586 8.398 1 92.44 256 ALA B O 1
#

InterPro domains:
  IPR005519 Acid phosphatase, class B-like [PF03767] (36-255)
  IPR010028 Acid phosphatase, plant [TIGR01675] (35-256)
  IPR014403 Vegetative storage protein/acid phosphatase [PIRSF002674] (6-256)
  IPR023214 HAD superfamily [G3DSA:3.40.50.1000] (39-256)
  IPR036412 HAD-like superfamily [SSF56784] (98-243)

Foldseek 3Di:
DPPPPPPPPPPPPPPPPPPPPPPPPQQFDADPVGDTDHLLVVLVVVQVCVLVVVDADDQFRPLSNLVVLLCCCPHDVLLVLQLVLLVVVVVCVVPPDDDPPPLQAAEEEEPDVTFFDCSVVVVVVSLRHDGDDPVVSLVVLLVLATATDVSNLVSQVVCVVVSHAYEYEYAAEPVSVVSSVSSCVVNPDDDHDYYHYDYPVCPPDFLLVVLQVVVVVSVVVPHQHQEYEDAAVSNQDDPPHHVYYTHRRDPSRHGD/DPPPPPPPPPPPPPPPPPPPPPPPPQAFDADPVGDTDHLLVVLVVVQVCVLVVVDADDQFRPLSNLVVLLCCCPHDVLLVLQLVLLVVVVVCVVPPDDDPPPLQAAEEEEPDVTFFDCSVVVVVVSLRHDGDDPVVSLVVLLVLATATDVSNLVSQVVCVVVSHAYEYEYAAEPVSVVSSVSSCVVRPDDDHDYYHYDYPVCVPDFLLVVLQVVVVVSVVVPHQHQEYEDAAVSNQDDPPHHVYYTHRRDPSRHGD

Secondary structure (DSSP, 8-state):
-------------------------SSSEEPTT--EE-HHHHHHHHHHHHHTTSS---SS--GGGHHHHHHHHTSHHHHHHHHHHHHHHHHHHHHT-----SS-EEEEE--BTTTB--HHHHHTTGGGTS---HHHHHHHHHT--PPBPHHHHHHHHHHHHTTPEEEEEEEEEGGGHHHHHHHHHHTT----SEEEEE-GGGTTS-HHHHHHHHHHHHHHTT-EEEEEEESSHHHH-SSSPPS-EEE----S----/-------------------------SSSEEPTT--EE-HHHHHHHHHHHHHTTSS---SS--GGGHHHHHHHHTSHHHHHHHHHHHHHHHHHHHHT-----SS-EEEEE--BTTTB--HHHHHTTGGGTS---HHHHHHHHHT--PPBPHHHHHHHHHHHHTTPEEEEEEEEEGGGHHHHHHHHHHTT----SEEEEE-GGGTTS-HHHHHHHHHHHHHHTT-EEEEEEESSGGGT-SSSPPS-EEE----S----

Nearest PDB structures (foldseek):
  4fyp-assembly1_B  TM=9.499E-01  e=5.946E-23  Arabidopsis thaliana
  3ocu-assembly1_A  TM=8.458E-01  e=2.305E-11  Haemophilus influenzae
  3sf0-assembly1_A-2  TM=8.410E-01  e=4.061E-11  Haemophilus influenzae Rd KW20
  3et4-assembly1_A  TM=8.479E-01  e=1.044E-10  Haemophilus influenzae 86-028NP
  3pct-assembly2_C-2  TM=7.574E-01  e=7.156E-11  Pasteurella multocida

Organism: NCBI:txid347529

Sequence (512 aa):
MERYVVVFLVAMCLSNVLTAAADWNILNQRTKSGLKITLKNYCESWRMNVELNNIREFSVVPSECTSYIGKYMTGTQYKVDSESAIDECSVYLNTICDLKKDGKDAWIFDIDDTLLSTVPYYKKHGYGGEKLNVTDLEEWMKQGKAKAIDYSLNLFNDIKKKGIQIILVSSRREHLRSATVDNLVNVGFYGWKSLFLRGTENDCETVEAYKAGVRNELMKNGYHIWGILGDQWSSLQGLPYAKRTFKLPNSLYYVAMERYVVVFLVAMCLSNVLTAAADWNILNQRTKSGLKITLKNYCESWRMNVELNNIREFSVVPSECTSYIGKYMTGTQYKVDSESAIDECSVYLNTICDLKKDGKDAWIFDIDDTLLSTVPYYKKHGYGGEKLNVTDLEEWMKQGKAKAIDYSLNLFNDIKKKGIQIILVSSRREHLRSATVDNLVNVGFYGWKSLFLRGTENDCETVEAYKAGVRNELMKNGYHIWGILGDQWSSLQGLPYAKRTFKLPNSLYYVA

pLDDT: mean 89.2, std 20.04, range [29.23, 98.94]